Protein 9C0I (pdb70)

Foldseek 3Di:
DDCVVPVLDDFDDDFAQDFADDPVCLVVQLVDLVSLLVDDFDAWEKDWDWDKDWDADPVPRDTDMDIDIDIATAGDNSLLSNLSVVLVVLLVLVVVLCVVLVVPLAEDAPDPPVDDLLVNVLVVLVQCLVVAWWKKKKWFWDPQQFFFFLVLLQVLSCVSVVHPHDDSSRVSNSCCFQFHKYFYPVVLCVQLVADPVDRPPPDRHSDDPVCCVPRCVVVPRIDTDPDRGHGHHHRPNRQVSLVSSCSVVSSVVQVVLVVQVWGWHDHRRMIMIIGHPVCQVVVQVVSQVVCVVRVIGIPVVPIDMWTWHDDPNFIAIPAWDDDSQWTDGRPAIEGDPVVVVVLVVVLLVVLVVQVVVLVVVQVVCVVVVHDHDDGDCPVSCLEQHPVHDPYPVVVLVVSCVVSVHVVSVVVRPVRVVVSVVSNVD

Structure (mmCIF, N/CA/C/O backbone):
data_9C0I
#
_entry.id   9C0I
#
_cell.length_a   1.00
_cell.length_b   1.00
_cell.length_c   1.00
_cell.angle_alpha   90.00
_cell.angle_beta   90.00
_cell.angle_gamma   90.00
#
_symmetry.space_group_name_H-M   'P 1'
#
loop_
_entity.id
_entity.type
_entity.pdbx_description
1 polymer 'Reverse transcriptase/maturase family protein'
2 polymer 'DNA primer'
3 polymer 'DRT2 ncRNA'
4 non-polymer 'MAGNESIUM ION'
5 non-polymer 'POTASSIUM ION'
#
loop_
_atom_site.group_PDB
_atom_site.id
_atom_site.type_symbol
_atom_site.label_atom_id
_atom_site.label_alt_id
_atom_site.label_comp_id
_atom_site.label_asym_id
_atom_site.label_entity_id
_atom_site.label_seq_id
_atom_site.pdbx_PDB_ins_code
_atom_site.Cartn_x
_atom_site.Cartn_y
_atom_site.Cartn_z
_atom_site.occupancy
_atom_site.B_iso_or_equiv
_atom_site.auth_seq_id
_atom_site.auth_comp_id
_atom_site.auth_asym_id
_atom_site.auth_atom_id
_atom_site.pdbx_PDB_model_num
ATOM 1 N N . MET A 1 1 ? 112.207 127.027 120.035 1.00 67.59 1 MET A N 1
ATOM 2 C CA . MET A 1 1 ? 110.851 126.538 120.249 1.00 67.57 1 MET A CA 1
ATOM 3 C C . MET A 1 1 ? 110.851 125.031 120.485 1.00 68.57 1 MET A C 1
ATOM 4 O O . MET A 1 1 ? 111.848 124.358 120.239 1.00 69.27 1 MET A O 1
ATOM 9 N N . ASN A 1 2 ? 109.728 124.508 120.965 1.00 62.03 2 ASN A N 1
ATOM 10 C CA . ASN A 1 2 ? 109.563 123.086 121.231 1.00 60.28 2 ASN A CA 1
ATOM 11 C C . ASN A 1 2 ? 108.413 122.539 120.398 1.00 60.45 2 ASN A C 1
ATOM 12 O O . ASN A 1 2 ? 107.386 123.206 120.239 1.00 62.37 2 ASN A O 1
ATOM 17 N N . ASN A 1 3 ? 108.613 121.343 119.834 1.00 54.65 3 ASN A N 1
ATOM 18 C CA . ASN A 1 3 ? 107.583 120.686 119.031 1.00 53.54 3 ASN A CA 1
ATOM 19 C C . ASN A 1 3 ? 106.338 120.319 119.832 1.00 54.85 3 ASN A C 1
ATOM 20 O O . ASN A 1 3 ? 105.250 120.206 119.257 1.00 56.27 3 ASN A O 1
ATOM 25 N N . ASP A 1 4 ? 106.479 120.107 121.146 1.00 60.79 4 ASP A N 1
ATOM 26 C CA . ASP A 1 4 ? 105.372 119.647 121.982 1.00 60.10 4 ASP A CA 1
ATOM 27 C C . ASP A 1 4 ? 104.270 120.685 122.139 1.00 57.11 4 ASP A C 1
ATOM 28 O O . ASP A 1 4 ? 103.124 120.318 122.415 1.00 56.33 4 ASP A O 1
ATOM 33 N N . ASP A 1 5 ? 104.585 121.966 121.975 1.00 46.50 5 ASP A N 1
ATOM 34 C CA . ASP A 1 5 ? 103.552 122.988 121.995 1.00 49.03 5 ASP A CA 1
ATOM 35 C C . ASP A 1 5 ? 102.842 123.128 120.660 1.00 50.30 5 ASP A C 1
ATOM 36 O O . ASP A 1 5 ? 101.783 123.760 120.603 1.00 50.32 5 ASP A O 1
ATOM 41 N N . TYR A 1 6 ? 103.388 122.545 119.596 1.00 41.92 6 TYR A N 1
ATOM 42 C CA . TYR A 1 6 ? 102.841 122.657 118.245 1.00 32.37 6 TYR A CA 1
ATOM 43 C C . TYR A 1 6 ? 102.698 121.263 117.644 1.00 35.54 6 TYR A C 1
ATOM 44 O O . TYR A 1 6 ? 103.567 120.815 116.886 1.00 39.16 6 TYR A O 1
ATOM 53 N N . PRO A 1 7 ? 101.628 120.533 117.991 1.00 24.88 7 PRO A N 1
ATOM 54 C CA . PRO A 1 7 ? 101.494 119.141 117.518 1.00 24.03 7 PRO A CA 1
ATOM 55 C C . PRO A 1 7 ? 101.246 118.993 116.021 1.00 26.76 7 PRO A C 1
ATOM 56 O O . PRO A 1 7 ? 101.456 117.898 115.485 1.00 31.35 7 PRO A O 1
ATOM 60 N N . TRP A 1 8 ? 100.810 120.050 115.333 1.00 21.06 8 TRP A N 1
ATOM 61 C CA . TRP A 1 8 ? 100.603 119.991 113.890 1.00 16.53 8 TRP A CA 1
ATOM 62 C C . TRP A 1 8 ? 101.899 119.924 113.085 1.00 17.24 8 TRP A C 1
ATOM 63 O O . TRP A 1 8 ? 101.861 119.504 111.925 1.00 19.03 8 TRP A O 1
ATOM 74 N N . PHE A 1 9 ? 103.032 120.282 113.679 1.00 11.24 9 PHE A N 1
ATOM 75 C CA . PHE A 1 9 ? 104.294 120.372 112.914 1.00 11.97 9 PHE A CA 1
ATOM 76 C C . PHE A 1 9 ? 104.998 119.030 112.812 1.00 19.20 9 PHE A C 1
ATOM 77 O O . PHE A 1 9 ? 105.334 118.457 113.835 1.00 24.12 9 PHE A O 1
ATOM 85 N N . ARG A 1 10 ? 105.147 118.546 111.586 1.00 17.67 10 ARG A N 1
ATOM 86 C CA . ARG A 1 10 ? 105.926 117.340 111.325 1.00 16.72 10 ARG A CA 1
ATOM 87 C C . ARG A 1 10 ? 106.892 117.614 110.184 1.00 19.65 10 ARG A C 1
ATOM 88 O O . ARG A 1 10 ? 106.496 118.175 109.160 1.00 25.00 10 ARG A O 1
ATOM 96 N N . LYS A 1 11 ? 108.149 117.220 110.357 1.00 16.00 11 LYS A N 1
ATOM 97 C CA . LYS A 1 11 ? 109.112 117.242 109.264 1.00 8.29 11 LYS A CA 1
ATOM 98 C C . LYS A 1 11 ? 108.921 116.010 108.384 1.00 13.37 11 LYS A C 1
ATOM 99 O O . LYS A 1 11 ? 108.749 114.896 108.883 1.00 25.98 11 LYS A O 1
ATOM 105 N N . ARG A 1 12 ? 108.939 116.214 107.067 1.00 17.10 12 ARG A N 1
ATOM 106 C CA . ARG A 1 12 ? 108.632 115.159 106.112 1.00 10.37 12 ARG A CA 1
ATOM 107 C C . ARG A 1 12 ? 109.853 114.864 105.252 1.00 9.11 12 ARG A C 1
ATOM 108 O O . ARG A 1 12 ? 110.712 115.724 105.050 1.00 20.71 12 ARG A O 1
ATOM 116 N N . GLY A 1 13 ? 109.929 113.632 104.757 1.00 12.99 13 GLY A N 1
ATOM 117 C CA . GLY A 1 13 ? 111.172 113.111 104.219 1.00 11.52 13 GLY A CA 1
ATOM 118 C C . GLY A 1 13 ? 111.381 113.127 102.720 1.00 9.86 13 GLY A C 1
ATOM 119 O O . GLY A 1 13 ? 112.500 112.907 102.257 1.00 22.88 13 GLY A O 1
ATOM 120 N N . TYR A 1 14 ? 110.332 113.366 101.949 1.00 6.95 14 TYR A N 1
ATOM 121 C CA . TYR A 1 14 ? 110.444 113.312 100.501 1.00 9.39 14 TYR A CA 1
ATOM 122 C C . TYR A 1 14 ? 111.030 114.600 99.925 1.00 13.57 14 TYR A C 1
ATOM 123 O O . TYR A 1 14 ? 111.011 115.658 100.553 1.00 26.61 14 TYR A O 1
ATOM 132 N N . LEU A 1 15 ? 111.577 114.485 98.715 1.00 2.95 15 LEU A N 1
ATOM 133 C CA . LEU A 1 15 ? 111.895 115.653 97.905 1.00 0.00 15 LEU A CA 1
ATOM 134 C C . LEU A 1 15 ? 110.640 116.234 97.270 1.00 11.54 15 LEU A C 1
ATOM 135 O O . LEU A 1 15 ? 109.701 115.514 96.927 1.00 27.88 15 LEU A O 1
ATOM 140 N N . HIS A 1 16 ? 110.645 117.549 97.088 1.00 10.27 16 HIS A N 1
ATOM 141 C CA . HIS A 1 16 ? 109.561 118.244 96.414 1.00 5.82 16 HIS A CA 1
ATOM 142 C C . HIS A 1 16 ? 110.172 119.449 95.709 1.00 9.49 16 HIS A C 1
ATOM 143 O O . HIS A 1 16 ? 111.391 119.539 95.549 1.00 21.80 16 HIS A O 1
ATOM 150 N N . PHE A 1 17 ? 109.330 120.388 95.287 1.00 2.37 17 PHE A N 1
ATOM 151 C CA . PHE A 1 17 ? 109.804 121.591 94.616 1.00 3.84 17 PHE A CA 1
ATOM 152 C C . PHE A 1 17 ? 110.369 122.633 95.574 1.00 10.93 17 PHE A C 1
ATOM 153 O O . PHE A 1 17 ? 110.896 123.647 95.112 1.00 25.80 17 PHE A O 1
ATOM 161 N N . ASP A 1 18 ? 110.276 122.419 96.881 1.00 8.97 18 ASP A N 1
ATOM 162 C CA . ASP A 1 18 ? 110.811 123.342 97.869 1.00 6.53 18 ASP A CA 1
ATOM 163 C C . ASP A 1 18 ? 111.512 122.564 98.978 1.00 14.47 18 ASP A C 1
ATOM 164 O O . ASP A 1 18 ? 111.384 121.344 99.087 1.00 14.71 18 ASP A O 1
ATOM 169 N N . GLU A 1 19 ? 112.246 123.292 99.803 1.00 23.47 19 GLU A N 1
ATOM 170 C CA . GLU A 1 19 ? 113.082 122.634 100.831 1.00 10.52 19 GLU A CA 1
ATOM 171 C C . GLU A 1 19 ? 112.371 122.577 102.174 1.00 19.49 19 GLU A C 1
ATOM 172 O O . GLU A 1 19 ? 111.531 123.421 102.425 1.00 24.20 19 GLU A O 1
ATOM 178 N N . PRO A 1 20 ? 112.660 121.572 103.019 1.00 20.84 20 PRO A N 1
ATOM 179 C CA . PRO A 1 20 ? 112.120 121.539 104.381 1.00 24.72 20 PRO A CA 1
ATOM 180 C C . PRO A 1 20 ? 112.338 122.857 105.144 1.00 21.46 20 PRO A C 1
ATOM 181 O O . PRO A 1 20 ? 113.346 123.449 104.946 1.00 30.35 20 PRO A O 1
ATOM 185 N N . VAL A 1 21 ? 111.403 123.287 105.994 1.00 15.95 21 VAL A N 1
ATOM 186 C CA . VAL A 1 21 ? 111.481 124.581 106.738 1.00 19.13 21 VAL A CA 1
ATOM 187 C C . VAL A 1 21 ? 111.640 124.296 108.233 1.00 25.31 21 VAL A C 1
ATOM 188 O O . VAL A 1 21 ? 111.448 123.143 108.603 1.00 30.43 21 VAL A O 1
ATOM 192 N N . SER A 1 22 ? 111.995 125.290 109.059 1.00 24.23 22 SER A N 1
ATOM 193 C CA . SER A 1 22 ? 112.081 125.072 110.529 1.00 22.80 22 SER A CA 1
ATOM 194 C C . SER A 1 22 ? 110.803 125.479 111.278 1.00 28.66 22 SER A C 1
ATOM 195 O O . SER A 1 22 ? 109.962 126.136 110.672 1.00 33.61 22 SER A O 1
ATOM 198 N N . LEU A 1 23 ? 110.674 125.135 112.560 1.00 24.99 23 LEU A N 1
ATOM 199 C CA . LEU A 1 23 ? 109.412 125.377 113.305 1.00 26.14 23 LEU A CA 1
ATOM 200 C C . LEU A 1 23 ? 109.144 126.864 113.434 1.00 28.02 23 LEU A C 1
ATOM 201 O O . LEU A 1 23 ? 107.993 127.254 113.432 1.00 35.31 23 LEU A O 1
ATOM 206 N N . LYS A 1 24 ? 110.193 127.643 113.551 1.00 32.38 24 LYS A N 1
ATOM 207 C CA . LYS A 1 24 ? 110.047 129.088 113.719 1.00 31.86 24 LYS A CA 1
ATOM 208 C C . LYS A 1 24 ? 109.388 129.748 112.507 1.00 36.18 24 LYS A C 1
ATOM 209 O O . LYS A 1 24 ? 108.422 130.513 112.650 1.00 42.57 24 LYS A O 1
ATOM 215 N N . LYS A 1 25 ? 109.790 129.372 111.284 1.00 26.85 25 LYS A N 1
ATOM 216 C CA . LYS A 1 25 ? 109.213 129.943 110.028 1.00 27.66 25 LYS A CA 1
ATOM 217 C C . LYS A 1 25 ? 107.810 129.391 109.776 1.00 29.69 25 LYS A C 1
ATOM 218 O O . LYS A 1 25 ? 106.943 130.171 109.444 1.00 33.24 25 LYS A O 1
ATOM 224 N N . ALA A 1 26 ? 107.574 128.109 109.999 1.00 22.69 26 ALA A N 1
ATOM 225 C CA . ALA A 1 26 ? 106.222 127.543 109.870 1.00 21.33 26 ALA A CA 1
ATOM 226 C C . ALA A 1 26 ? 105.263 128.247 110.817 1.00 23.47 26 ALA A C 1
ATOM 227 O O . ALA A 1 26 ? 104.206 128.631 110.355 1.00 31.08 26 ALA A O 1
ATOM 229 N N . VAL A 1 27 ? 105.621 128.401 112.091 1.00 26.50 27 VAL A N 1
ATOM 230 C CA . VAL A 1 27 ? 104.709 129.004 113.067 1.00 21.57 27 VAL A CA 1
ATOM 231 C C . VAL A 1 27 ? 104.451 130.471 112.733 1.00 25.69 27 VAL A C 1
ATOM 232 O O . VAL A 1 27 ? 103.311 130.948 112.816 1.00 25.12 27 VAL A O 1
ATOM 236 N N . LYS A 1 28 ? 105.495 131.198 112.313 1.00 31.24 28 LYS A N 1
ATOM 237 C CA . LYS A 1 28 ? 105.307 132.597 111.931 1.00 29.00 28 LYS A CA 1
ATOM 238 C C . LYS A 1 28 ? 104.482 132.730 110.650 1.00 32.06 28 LYS A C 1
ATOM 239 O O . LYS A 1 28 ? 103.693 133.672 110.508 1.00 34.95 28 LYS A O 1
ATOM 245 N N . TYR A 1 29 ? 104.600 131.768 109.733 1.00 23.67 29 TYR A N 1
ATOM 246 C CA . TYR A 1 29 ? 103.905 131.866 108.454 1.00 16.93 29 TYR A CA 1
ATOM 247 C C . TYR A 1 29 ? 102.434 131.467 108.559 1.00 21.10 29 TYR A C 1
ATOM 248 O O . TYR A 1 29 ? 101.558 132.219 108.123 1.00 28.01 29 TYR A O 1
ATOM 257 N N . VAL A 1 30 ? 102.142 130.272 109.090 1.00 25.82 30 VAL A N 1
ATOM 258 C CA . VAL A 1 30 ? 100.790 129.721 108.935 1.00 21.72 30 VAL A CA 1
ATOM 259 C C . VAL A 1 30 ? 99.787 130.403 109.863 1.00 16.46 30 VAL A C 1
ATOM 260 O O . VAL A 1 30 ? 98.578 130.343 109.621 1.00 30.65 30 VAL A O 1
ATOM 264 N N . SER A 1 31 ? 100.255 131.070 110.920 1.00 19.10 31 SER A N 1
ATOM 265 C CA . SER A 1 31 ? 99.354 131.746 111.848 1.00 21.38 31 SER A CA 1
ATOM 266 C C . SER A 1 31 ? 98.802 133.063 111.312 1.00 28.35 31 SER A C 1
ATOM 267 O O . SER A 1 31 ? 97.924 133.648 111.952 1.00 30.68 31 SER A O 1
ATOM 270 N N . SER A 1 32 ? 99.283 133.537 110.168 1.00 26.22 32 SER A N 1
ATOM 271 C CA . SER A 1 32 ? 98.815 134.775 109.558 1.00 26.63 32 SER A CA 1
ATOM 272 C C . SER A 1 32 ? 97.844 134.456 108.429 1.00 33.12 32 SER A C 1
ATOM 273 O O . SER A 1 32 ? 98.239 133.798 107.456 1.00 38.49 32 SER A O 1
ATOM 276 N N . PRO A 1 33 ? 96.567 134.847 108.530 1.00 28.93 33 PRO A N 1
ATOM 277 C CA . PRO A 1 33 ? 95.625 134.609 107.419 1.00 26.33 33 PRO A CA 1
ATOM 278 C C . PRO A 1 33 ? 95.935 135.379 106.144 1.00 30.82 33 PRO A C 1
ATOM 279 O O . PRO A 1 33 ? 95.535 134.934 105.059 1.00 33.68 33 PRO A O 1
ATOM 283 N N . GLU A 1 34 ? 96.626 136.520 106.246 1.00 30.19 34 GLU A N 1
ATOM 284 C CA . GLU A 1 34 ? 97.019 137.292 105.067 1.00 30.02 34 GLU A CA 1
ATOM 285 C C . GLU A 1 34 ? 98.030 136.529 104.223 1.00 31.38 34 GLU A C 1
ATOM 286 O O . GLU A 1 34 ? 97.999 136.594 102.984 1.00 33.47 34 GLU A O 1
ATOM 292 N N . LYS A 1 35 ? 98.938 135.809 104.889 1.00 25.13 35 LYS A N 1
ATOM 293 C CA . LYS A 1 35 ? 99.890 134.933 104.217 1.00 27.11 35 LYS A CA 1
ATOM 294 C C . LYS A 1 35 ? 99.182 133.807 103.473 1.00 26.80 35 LYS A C 1
ATOM 295 O O . LYS A 1 35 ? 99.595 133.422 102.376 1.00 29.22 35 LYS A O 1
ATOM 301 N N . ILE A 1 36 ? 98.122 133.257 104.072 1.00 19.13 36 ILE A N 1
ATOM 302 C CA . ILE A 1 36 ? 97.352 132.186 103.442 1.00 15.97 36 ILE A CA 1
ATOM 303 C C . ILE A 1 36 ? 96.593 132.714 102.226 1.00 21.28 36 ILE A C 1
ATOM 304 O O . ILE A 1 36 ? 96.478 132.026 101.203 1.00 30.84 36 ILE A O 1
ATOM 309 N N . ILE A 1 37 ? 96.076 133.945 102.312 1.00 19.66 37 ILE A N 1
ATOM 310 C CA . ILE A 1 37 ? 95.393 134.571 101.177 1.00 20.78 37 ILE A CA 1
ATOM 311 C C . ILE A 1 37 ? 96.362 134.860 100.030 1.00 21.99 37 ILE A C 1
ATOM 312 O O . ILE A 1 37 ? 96.019 134.671 98.856 1.00 22.44 37 ILE A O 1
ATOM 317 N N . LYS A 1 38 ? 97.601 135.236 100.338 1.00 25.14 38 LYS A N 1
ATOM 318 C CA . LYS A 1 38 ? 98.588 135.528 99.303 1.00 20.03 38 LYS A CA 1
ATOM 319 C C . LYS A 1 38 ? 99.534 134.371 98.977 1.00 27.71 38 LYS A C 1
ATOM 320 O O . LYS A 1 38 ? 100.508 134.588 98.252 1.00 29.69 38 LYS A O 1
ATOM 326 N N . HIS A 1 39 ? 99.289 133.166 99.500 1.00 22.43 39 HIS A N 1
ATOM 327 C CA . HIS A 1 39 ? 100.195 132.036 99.289 1.00 11.77 39 HIS A CA 1
ATOM 328 C C . HIS A 1 39 ? 100.193 131.535 97.846 1.00 15.60 39 HIS A C 1
ATOM 329 O O . HIS A 1 39 ? 99.159 131.505 97.177 1.00 19.20 39 HIS A O 1
ATOM 336 N N . SER A 1 40 ? 101.376 131.135 97.378 1.00 18.18 40 SER A N 1
ATOM 337 C CA . SER A 1 40 ? 101.582 130.533 96.062 1.00 11.65 40 SER A CA 1
ATOM 338 C C . SER A 1 40 ? 101.672 129.019 96.239 1.00 24.77 40 SER A C 1
ATOM 339 O O . SER A 1 40 ? 102.733 128.479 96.548 1.00 24.73 40 SER A O 1
ATOM 342 N N . PHE A 1 41 ? 100.545 128.336 96.049 1.00 19.02 41 PHE A N 1
ATOM 343 C CA . PHE A 1 41 ? 100.497 126.886 96.192 1.00 0.00 41 PHE A CA 1
ATOM 344 C C . PHE A 1 41 ? 101.236 126.195 95.049 1.00 16.48 41 PHE A C 1
ATOM 345 O O . PHE A 1 41 ? 101.017 126.506 93.878 1.00 21.77 41 PHE A O 1
ATOM 353 N N . LEU A 1 42 ? 102.112 125.253 95.396 1.00 16.32 42 LEU A N 1
ATOM 354 C CA . LEU A 1 42 ? 102.802 124.419 94.424 1.00 6.49 42 LEU A CA 1
ATOM 355 C C . LEU A 1 42 ? 101.940 123.214 94.051 1.00 12.21 42 LEU A C 1
ATOM 356 O O . LEU A 1 42 ? 101.050 122.829 94.811 1.00 30.01 42 LEU A O 1
ATOM 361 N N . PRO A 1 43 ? 102.150 122.623 92.869 1.00 9.85 43 PRO A N 1
ATOM 362 C CA . PRO A 1 43 ? 101.413 121.402 92.521 1.00 7.39 43 PRO A CA 1
ATOM 363 C C . PRO A 1 43 ? 101.825 120.199 93.359 1.00 17.36 43 PRO A C 1
ATOM 364 O O . PRO A 1 43 ? 102.916 120.138 93.926 1.00 22.27 43 PRO A O 1
ATOM 368 N N . PHE A 1 44 ? 100.910 119.240 93.445 1.00 19.58 44 PHE A N 1
ATOM 369 C CA . PHE A 1 44 ? 101.186 117.955 94.068 1.00 6.36 44 PHE A CA 1
ATOM 370 C C . PHE A 1 44 ? 102.111 117.123 93.185 1.00 11.63 44 PHE A C 1
ATOM 371 O O . PHE A 1 44 ? 102.138 117.275 91.964 1.00 23.05 44 PHE A O 1
ATOM 379 N N . LEU A 1 45 ? 102.896 116.257 93.811 1.00 7.44 45 LEU A N 1
ATOM 380 C CA . LEU A 1 45 ? 103.601 115.207 93.091 1.00 4.90 45 LEU A CA 1
ATOM 381 C C . LEU A 1 45 ? 102.806 113.913 93.185 1.00 9.88 45 LEU A C 1
ATOM 382 O O . LEU A 1 45 ? 102.244 113.597 94.231 1.00 22.08 45 LEU A O 1
ATOM 387 N N . SER A 1 46 ? 102.768 113.153 92.091 1.00 5.94 46 SER A N 1
ATOM 388 C CA . SER A 1 46 ? 101.843 112.032 92.022 1.00 2.01 46 SER A CA 1
ATOM 389 C C . SER A 1 46 ? 102.496 110.774 91.464 1.00 16.58 46 SER A C 1
ATOM 390 O O . SER A 1 46 ? 103.390 110.830 90.618 1.00 26.00 46 SER A O 1
ATOM 393 N N . PHE A 1 47 ? 102.006 109.634 91.953 1.00 13.21 47 PHE A N 1
ATOM 394 C CA . PHE A 1 47 ? 102.347 108.299 91.474 1.00 14.54 47 PHE A CA 1
ATOM 395 C C . PHE A 1 47 ? 101.205 107.366 91.858 1.00 15.13 47 PHE A C 1
ATOM 396 O O . PHE A 1 47 ? 100.260 107.767 92.537 1.00 25.54 47 PHE A O 1
ATOM 404 N N . GLU A 1 48 ? 101.298 106.115 91.412 1.00 21.87 48 GLU A N 1
ATOM 405 C CA . GLU A 1 48 ? 100.283 105.103 91.680 1.00 21.56 48 GLU A CA 1
ATOM 406 C C . GLU A 1 48 ? 100.854 103.951 92.499 1.00 20.51 48 GLU A C 1
ATOM 407 O O . GLU A 1 48 ? 101.924 103.426 92.180 1.00 28.96 48 GLU A O 1
ATOM 413 N N . VAL A 1 49 ? 100.136 103.572 93.553 1.00 29.34 49 VAL A N 1
ATOM 414 C CA . VAL A 1 49 ? 100.469 102.396 94.354 1.00 27.74 49 VAL A CA 1
ATOM 415 C C . VAL A 1 49 ? 99.872 101.160 93.692 1.00 30.46 49 VAL A C 1
ATOM 416 O O . VAL A 1 49 ? 98.679 101.128 93.378 1.00 31.45 49 VAL A O 1
ATOM 420 N N . LYS A 1 50 ? 100.700 100.139 93.478 1.00 45.29 50 LYS A N 1
ATOM 421 C CA . LYS A 1 50 ? 100.306 98.928 92.771 1.00 42.23 50 LYS A CA 1
ATOM 422 C C . LYS A 1 50 ? 99.976 97.809 93.752 1.00 47.23 50 LYS A C 1
ATOM 423 O O . LYS A 1 50 ? 100.707 97.580 94.718 1.00 52.25 50 LYS A O 1
ATOM 429 N N . SER A 1 51 ? 98.870 97.111 93.496 1.00 44.67 51 SER A N 1
ATOM 430 C CA . SER A 1 51 ? 98.446 95.989 94.322 1.00 45.27 51 SER A CA 1
ATOM 431 C C . SER A 1 51 ? 97.909 94.876 93.432 1.00 49.89 51 SER A C 1
ATOM 432 O O . SER A 1 51 ? 97.336 95.134 92.371 1.00 47.09 51 SER A O 1
ATOM 435 N N . PHE A 1 52 ? 98.096 93.631 93.874 1.00 55.79 52 PHE A N 1
ATOM 436 C CA . PHE A 1 52 ? 97.632 92.463 93.136 1.00 57.03 52 PHE A CA 1
ATOM 437 C C . PHE A 1 52 ? 96.774 91.565 94.014 1.00 53.67 52 PHE A C 1
ATOM 438 O O . PHE A 1 52 ? 97.102 91.320 95.179 1.00 49.12 52 PHE A O 1
ATOM 446 N N . LYS A 1 53 ? 95.677 91.079 93.440 1.00 45.82 53 LYS A N 1
ATOM 447 C CA . LYS A 1 53 ? 94.882 89.995 94.002 1.00 47.08 53 LYS A CA 1
ATOM 448 C C . LYS A 1 53 ? 94.939 88.805 93.056 1.00 52.44 53 LYS A C 1
ATOM 449 O O . LYS A 1 53 ? 94.593 88.932 91.879 1.00 55.49 53 LYS A O 1
ATOM 455 N N . ILE A 1 54 ? 95.356 87.650 93.568 1.00 56.66 54 ILE A N 1
ATOM 456 C CA . ILE A 1 54 ? 95.434 86.424 92.780 1.00 59.23 54 ILE A CA 1
ATOM 457 C C . ILE A 1 54 ? 94.304 85.505 93.219 1.00 57.72 54 ILE A C 1
ATOM 458 O O . ILE A 1 54 ? 94.122 85.263 94.418 1.00 59.09 54 ILE A O 1
ATOM 463 N N . LYS A 1 55 ? 93.543 84.997 92.248 1.00 61.34 55 LYS A N 1
ATOM 464 C CA . LYS A 1 55 ? 92.345 84.202 92.530 1.00 62.00 55 LYS A CA 1
ATOM 465 C C . LYS A 1 55 ? 92.214 83.135 91.442 1.00 64.86 55 LYS A C 1
ATOM 466 O O . LYS A 1 55 ? 91.642 83.384 90.379 1.00 66.28 55 LYS A O 1
ATOM 472 N N . LYS A 1 56 ? 92.743 81.947 91.722 1.00 75.47 56 LYS A N 1
ATOM 473 C CA . LYS A 1 56 ? 92.476 80.808 90.856 1.00 77.87 56 LYS A CA 1
ATOM 474 C C . LYS A 1 56 ? 91.055 80.300 91.058 1.00 75.11 56 LYS A C 1
ATOM 475 O O . LYS A 1 56 ? 90.540 80.277 92.179 1.00 69.81 56 LYS A O 1
ATOM 477 N N . ASP A 1 57 ? 90.421 79.898 89.959 1.00 75.70 57 ASP A N 1
ATOM 478 C CA . ASP A 1 57 ? 89.105 79.279 90.035 1.00 75.82 57 ASP A CA 1
ATOM 479 C C . ASP A 1 57 ? 89.175 77.891 90.676 1.00 76.55 57 ASP A C 1
ATOM 480 O O . ASP A 1 57 ? 90.095 77.108 90.428 1.00 73.98 57 ASP A O 1
ATOM 482 N N . LYS A 1 58 ? 88.256 77.635 91.602 1.00 81.56 58 LYS A N 1
ATOM 483 C CA . LYS A 1 58 ? 88.294 76.406 92.382 1.00 80.97 58 LYS A CA 1
ATOM 484 C C . LYS A 1 58 ? 87.753 75.198 91.627 1.00 79.08 58 LYS A C 1
ATOM 485 O O . LYS A 1 58 ? 87.831 74.081 92.148 1.00 77.72 58 LYS A O 1
ATOM 487 N N . SER A 1 59 ? 87.208 75.391 90.425 1.00 76.76 59 SER A N 1
ATOM 488 C CA . SER A 1 59 ? 86.819 74.259 89.590 1.00 78.27 59 SER A CA 1
ATOM 489 C C . SER A 1 59 ? 88.018 73.674 88.847 1.00 77.80 59 SER A C 1
ATOM 490 O O . SER A 1 59 ? 88.217 72.454 88.843 1.00 76.92 59 SER A O 1
ATOM 492 N N . THR A 1 60 ? 88.839 74.529 88.218 1.00 75.33 60 THR A N 1
ATOM 493 C CA . THR A 1 60 ? 89.848 74.046 87.281 1.00 74.40 60 THR A CA 1
ATOM 494 C C . THR A 1 60 ? 91.261 74.575 87.509 1.00 74.10 60 THR A C 1
ATOM 495 O O . THR A 1 60 ? 92.141 74.247 86.704 1.00 72.68 60 THR A O 1
ATOM 497 N N . LYS A 1 61 ? 91.499 75.377 88.561 1.00 75.92 61 LYS A N 1
ATOM 498 C CA . LYS A 1 61 ? 92.832 75.849 89.000 1.00 78.35 61 LYS A CA 1
ATOM 499 C C . LYS A 1 61 ? 93.575 76.648 87.925 1.00 79.29 61 LYS A C 1
ATOM 500 O O . LYS A 1 61 ? 94.789 76.512 87.758 1.00 77.40 61 LYS A O 1
ATOM 502 N N . GLN A 1 62 ? 92.848 77.476 87.179 1.00 74.55 62 GLN A N 1
ATOM 503 C CA . GLN A 1 62 ? 93.455 78.331 86.168 1.00 74.47 62 GLN A CA 1
ATOM 504 C C . GLN A 1 62 ? 93.887 79.668 86.763 1.00 75.71 62 GLN A C 1
ATOM 505 O O . GLN A 1 62 ? 93.238 80.195 87.671 1.00 72.74 62 GLN A O 1
ATOM 507 N N . LEU A 1 63 ? 94.996 80.205 86.248 1.00 73.69 63 LEU A N 1
ATOM 508 C CA . LEU A 1 63 ? 95.552 81.461 86.745 1.00 74.32 63 LEU A CA 1
ATOM 509 C C . LEU A 1 63 ? 94.652 82.648 86.412 1.00 73.34 63 LEU A C 1
ATOM 510 O O . LEU A 1 63 ? 94.172 82.786 85.283 1.00 73.47 63 LEU A O 1
ATOM 512 N N . SER A 1 64 ? 94.428 83.509 87.405 1.00 63.08 64 SER A N 1
ATOM 513 C CA . SER A 1 64 ? 93.851 84.828 87.178 1.00 64.86 64 SER A CA 1
ATOM 514 C C . SER A 1 64 ? 94.343 85.782 88.256 1.00 65.68 64 SER A C 1
ATOM 515 O O . SER A 1 64 ? 94.128 85.543 89.447 1.00 65.86 64 SER A O 1
ATOM 518 N N . LYS A 1 65 ? 94.987 86.870 87.836 1.00 60.25 65 LYS A N 1
ATOM 519 C CA . LYS A 1 65 ? 95.417 87.908 88.765 1.00 59.35 65 LYS A CA 1
ATOM 520 C C . LYS A 1 65 ? 95.082 89.276 88.186 1.00 58.48 65 LYS A C 1
ATOM 521 O O . LYS A 1 65 ? 95.200 89.496 86.977 1.00 59.41 65 LYS A O 1
ATOM 527 N N . THR A 1 66 ? 94.607 90.172 89.044 1.00 58.30 66 THR A N 1
ATOM 528 C CA . THR A 1 66 ? 94.127 91.485 88.635 1.00 57.51 66 THR A CA 1
ATOM 529 C C . THR A 1 66 ? 95.006 92.565 89.252 1.00 59.38 66 THR A C 1
ATOM 530 O O . THR A 1 66 ? 95.232 92.565 90.465 1.00 60.24 66 THR A O 1
ATOM 534 N N . GLU A 1 67 ? 95.509 93.469 88.417 1.00 59.80 67 GLU A N 1
ATOM 535 C CA . GLU A 1 67 ? 96.235 94.630 88.908 1.00 56.63 67 GLU A CA 1
ATOM 536 C C . GLU A 1 67 ? 95.260 95.687 89.410 1.00 57.89 67 GLU A C 1
ATOM 537 O O . GLU A 1 67 ? 94.256 95.985 88.758 1.00 56.57 67 GLU A O 1
ATOM 543 N N . LYS A 1 68 ? 95.556 96.251 90.577 1.00 50.09 68 LYS A N 1
ATOM 544 C CA . LYS A 1 68 ? 94.776 97.342 91.140 1.00 43.89 68 LYS A CA 1
ATOM 545 C C . LYS A 1 68 ? 95.676 98.556 91.310 1.00 43.75 68 LYS A C 1
ATOM 546 O O . LYS A 1 68 ? 96.825 98.431 91.741 1.00 46.15 68 LYS A O 1
ATOM 552 N N . LEU A 1 69 ? 95.155 99.728 90.963 1.00 37.92 69 LEU A N 1
ATOM 553 C CA . LEU A 1 69 ? 95.916 100.969 90.971 1.00 33.71 69 LEU A CA 1
ATOM 554 C C . LEU A 1 69 ? 95.239 101.976 91.885 1.00 38.11 69 LEU A C 1
ATOM 555 O O . LEU A 1 69 ? 94.038 102.228 91.753 1.00 40.79 69 LEU A O 1
ATOM 560 N N . ARG A 1 70 ? 96.007 102.553 92.804 1.00 27.84 70 ARG A N 1
ATOM 561 C CA . ARG A 1 70 ? 95.504 103.602 93.676 1.00 18.39 70 ARG A CA 1
ATOM 562 C C . ARG A 1 70 ? 96.263 104.888 93.398 1.00 25.74 70 ARG A C 1
ATOM 563 O O . ARG A 1 70 ? 97.474 104.939 93.647 1.00 27.29 70 ARG A O 1
ATOM 571 N N . PRO A 1 71 ? 95.620 105.938 92.883 1.00 20.56 71 PRO A N 1
ATOM 572 C CA . PRO A 1 71 ? 96.337 107.195 92.634 1.00 7.89 71 PRO A CA 1
ATOM 573 C C . PRO A 1 71 ? 96.625 107.965 93.919 1.00 10.17 71 PRO A C 1
ATOM 574 O O . PRO A 1 71 ? 95.745 108.183 94.754 1.00 26.69 71 PRO A O 1
ATOM 578 N N . ILE A 1 72 ? 97.884 108.352 94.081 1.00 3.63 72 ILE A N 1
ATOM 579 C CA . ILE A 1 72 ? 98.403 108.972 95.293 1.00 10.22 72 ILE A CA 1
ATOM 580 C C . ILE A 1 72 ? 98.998 110.322 94.913 1.00 15.76 72 ILE A C 1
ATOM 581 O O . ILE A 1 72 ? 99.676 110.426 93.890 1.00 26.26 72 ILE A O 1
ATOM 586 N N . ALA A 1 73 ? 98.732 111.361 95.711 1.00 14.79 73 ALA A N 1
ATOM 587 C CA . ALA A 1 73 ? 99.297 112.680 95.443 1.00 4.82 73 ALA A CA 1
ATOM 588 C C . ALA A 1 73 ? 99.645 113.384 96.748 1.00 14.73 73 ALA A C 1
ATOM 589 O O . ALA A 1 73 ? 98.775 113.562 97.600 1.00 22.74 73 ALA A O 1
ATOM 591 N N . TYR A 1 74 ? 100.898 113.820 96.885 1.00 10.49 74 TYR A N 1
ATOM 592 C CA . TYR A 1 74 ? 101.400 114.434 98.111 1.00 10.99 74 TYR A CA 1
ATOM 593 C C . TYR A 1 74 ? 101.937 115.837 97.849 1.00 12.48 74 TYR A C 1
ATOM 594 O O . TYR A 1 74 ? 102.499 116.113 96.788 1.00 21.37 74 TYR A O 1
ATOM 603 N N . SER A 1 75 ? 101.763 116.717 98.832 1.00 24.82 75 SER A N 1
ATOM 604 C CA . SER A 1 75 ? 102.016 118.146 98.703 1.00 20.86 75 SER A CA 1
ATOM 605 C C . SER A 1 75 ? 103.401 118.537 99.209 1.00 27.94 75 SER A C 1
ATOM 606 O O . SER A 1 75 ? 104.084 117.770 99.887 1.00 34.38 75 SER A O 1
ATOM 609 N N . SER A 1 76 ? 103.802 119.765 98.872 1.00 16.20 76 SER A N 1
ATOM 610 C CA . SER A 1 76 ? 105.087 120.323 99.274 1.00 9.91 76 SER A CA 1
ATOM 611 C C . SER A 1 76 ? 105.105 120.626 100.771 1.00 14.98 76 SER A C 1
ATOM 612 O O . SER A 1 76 ? 104.094 120.537 101.451 1.00 35.44 76 SER A O 1
ATOM 615 N N . HIS A 1 77 ? 106.283 121.025 101.263 1.00 9.38 77 HIS A N 1
ATOM 616 C CA . HIS A 1 77 ? 106.542 121.121 102.701 1.00 1.43 77 HIS A CA 1
ATOM 617 C C . HIS A 1 77 ? 105.728 122.233 103.366 1.00 11.11 77 HIS A C 1
ATOM 618 O O . HIS A 1 77 ? 105.060 122.004 104.385 1.00 20.29 77 HIS A O 1
ATOM 625 N N . LEU A 1 78 ? 105.742 123.433 102.780 1.00 8.16 78 LEU A N 1
ATOM 626 C CA . LEU A 1 78 ? 105.017 124.560 103.358 1.00 12.25 78 LEU A CA 1
ATOM 627 C C . LEU A 1 78 ? 103.511 124.393 103.195 1.00 13.90 78 LEU A C 1
ATOM 628 O O . LEU A 1 78 ? 102.741 124.747 104.099 1.00 25.59 78 LEU A O 1
ATOM 633 N N . ASP A 1 79 ? 103.129 123.808 102.068 1.00 5.15 79 ASP A N 1
ATOM 634 C CA . ASP A 1 79 ? 101.710 123.492 101.815 1.00 2.16 79 ASP A CA 1
ATOM 635 C C . ASP A 1 79 ? 101.260 122.441 102.811 1.00 3.94 79 ASP A C 1
ATOM 636 O O . ASP A 1 79 ? 100.189 122.585 103.336 1.00 16.07 79 ASP A O 1
ATOM 641 N N . SER A 1 80 ? 102.082 121.456 103.089 1.00 2.72 80 SER A N 1
ATOM 642 C CA . SER A 1 80 ? 101.776 120.392 104.065 1.00 1.22 80 SER A CA 1
ATOM 643 C C . SER A 1 80 ? 101.684 120.946 105.481 1.00 9.59 80 SER A C 1
ATOM 644 O O . SER A 1 80 ? 101.002 120.325 106.254 1.00 25.45 80 SER A O 1
ATOM 647 N N . HIS A 1 81 ? 102.366 122.032 105.815 1.00 7.46 81 HIS A N 1
ATOM 648 C CA . HIS A 1 81 ? 102.256 122.677 107.145 1.00 0.62 81 HIS A CA 1
ATOM 649 C C . HIS A 1 81 ? 100.981 123.506 107.220 1.00 6.48 81 HIS A C 1
ATOM 650 O O . HIS A 1 81 ? 100.416 123.588 108.282 1.00 19.24 81 HIS A O 1
ATOM 657 N N . ILE A 1 82 ? 100.582 124.127 106.132 1.00 11.62 82 ILE A N 1
ATOM 658 C CA . ILE A 1 82 ? 99.318 124.875 106.080 1.00 5.51 82 ILE A CA 1
ATOM 659 C C . ILE A 1 82 ? 98.115 123.939 106.233 1.00 7.91 82 ILE A C 1
ATOM 660 O O . ILE A 1 82 ? 97.186 124.217 107.012 1.00 16.31 82 ILE A O 1
ATOM 665 N N . TYR A 1 83 ? 98.130 122.808 105.505 1.00 10.24 83 TYR A N 1
ATOM 666 C CA . TYR A 1 83 ? 97.053 121.822 105.600 1.00 4.85 83 TYR A CA 1
ATOM 667 C C . TYR A 1 83 ? 96.974 121.193 106.983 1.00 6.83 83 TYR A C 1
ATOM 668 O O . TYR A 1 83 ? 95.873 120.958 107.490 1.00 21.54 83 TYR A O 1
ATOM 677 N N . ALA A 1 84 ? 98.125 120.926 107.615 1.00 3.18 84 ALA A N 1
ATOM 678 C CA . ALA A 1 84 ? 98.125 120.353 108.960 1.00 2.53 84 ALA A CA 1
ATOM 679 C C . ALA A 1 84 ? 97.588 121.333 110.000 1.00 14.23 84 ALA A C 1
ATOM 680 O O . ALA A 1 84 ? 96.843 120.931 110.904 1.00 22.84 84 ALA A O 1
ATOM 682 N N . PHE A 1 85 ? 97.922 122.625 109.863 1.00 12.29 85 PHE A N 1
ATOM 683 C CA . PHE A 1 85 ? 97.428 123.642 110.792 1.00 5.30 85 PHE A CA 1
ATOM 684 C C . PHE A 1 85 ? 95.916 123.829 110.674 1.00 7.16 85 PHE A C 1
ATOM 685 O O . PHE A 1 85 ? 95.202 123.885 111.688 1.00 14.86 85 PHE A O 1
ATOM 693 N N . TYR A 1 86 ? 95.399 123.883 109.449 1.00 4.50 86 TYR A N 1
ATOM 694 C CA . TYR A 1 86 ? 93.957 124.057 109.302 1.00 4.60 86 TYR A CA 1
ATOM 695 C C . TYR A 1 86 ? 93.177 122.775 109.584 1.00 13.28 86 TYR A C 1
ATOM 696 O O . TYR A 1 86 ? 92.010 122.849 109.986 1.00 22.49 86 TYR A O 1
ATOM 705 N N . ALA A 1 87 ? 93.796 121.600 109.427 1.00 13.78 87 ALA A N 1
ATOM 706 C CA . ALA A 1 87 ? 93.162 120.367 109.886 1.00 9.01 87 ALA A CA 1
ATOM 707 C C . ALA A 1 87 ? 93.085 120.319 111.406 1.00 13.25 87 ALA A C 1
ATOM 708 O O . ALA A 1 87 ? 92.102 119.817 111.970 1.00 16.78 87 ALA A O 1
ATOM 710 N N . GLU A 1 88 ? 94.114 120.850 112.080 1.00 14.30 88 GLU A N 1
ATOM 711 C CA . GLU A 1 88 ? 94.090 121.013 113.533 1.00 9.03 88 GLU A CA 1
ATOM 712 C C . GLU A 1 88 ? 92.972 121.950 113.976 1.00 9.75 88 GLU A C 1
ATOM 713 O O . GLU A 1 88 ? 92.347 121.733 115.020 1.00 17.15 88 GLU A O 1
ATOM 719 N N . TYR A 1 89 ? 92.717 123.006 113.200 1.00 16.63 89 TYR A N 1
ATOM 720 C CA . TYR A 1 89 ? 91.593 123.891 113.510 1.00 13.58 89 TYR A CA 1
ATOM 721 C C . TYR A 1 89 ? 90.245 123.203 113.283 1.00 18.52 89 TYR A C 1
ATOM 722 O O . TYR A 1 89 ? 89.327 123.350 114.095 1.00 18.97 89 TYR A O 1
ATOM 731 N N . LEU A 1 90 ? 90.096 122.479 112.170 1.00 19.58 90 LEU A N 1
ATOM 732 C CA . LEU A 1 90 ? 88.803 121.888 111.816 1.00 12.95 90 LEU A CA 1
ATOM 733 C C . LEU A 1 90 ? 88.432 120.693 112.693 1.00 15.96 90 LEU A C 1
ATOM 734 O O . LEU A 1 90 ? 87.239 120.382 112.831 1.00 17.75 90 LEU A O 1
ATOM 739 N N . THR A 1 91 ? 89.434 120.006 113.261 1.00 9.32 91 THR A N 1
ATOM 740 C CA . THR A 1 91 ? 89.196 118.834 114.106 1.00 10.40 91 THR A CA 1
ATOM 741 C C . THR A 1 91 ? 88.412 119.193 115.369 1.00 23.50 91 THR A C 1
ATOM 742 O O . THR A 1 91 ? 87.500 118.457 115.774 1.00 28.04 91 THR A O 1
ATOM 746 N N . GLY A 1 92 ? 88.738 120.338 115.979 1.00 19.35 92 GLY A N 1
ATOM 747 C CA . GLY A 1 92 ? 88.057 120.762 117.194 1.00 9.87 92 GLY A CA 1
ATOM 748 C C . GLY A 1 92 ? 86.597 121.115 116.983 1.00 18.26 92 GLY A C 1
ATOM 749 O O . GLY A 1 92 ? 85.762 120.886 117.858 1.00 28.83 92 GLY A O 1
ATOM 750 N N . HIS A 1 93 ? 86.272 121.691 115.827 1.00 14.59 93 HIS A N 1
ATOM 751 C CA . HIS A 1 93 ? 84.876 121.971 115.510 1.00 15.29 93 HIS A CA 1
ATOM 752 C C . HIS A 1 93 ? 84.131 120.710 115.088 1.00 22.74 93 HIS A C 1
ATOM 753 O O . HIS A 1 93 ? 82.916 120.615 115.283 1.00 26.45 93 HIS A O 1
ATOM 760 N N . TYR A 1 94 ? 84.829 119.749 114.474 1.00 25.25 94 TYR A N 1
ATOM 761 C CA . TYR A 1 94 ? 84.184 118.497 114.084 1.00 14.31 94 TYR A CA 1
ATOM 762 C C . TYR A 1 94 ? 83.835 117.637 115.296 1.00 16.58 94 TYR A C 1
ATOM 763 O O . TYR A 1 94 ? 82.781 116.984 115.321 1.00 24.57 94 TYR A O 1
ATOM 772 N N . GLU A 1 95 ? 84.716 117.612 116.304 1.00 17.76 95 GLU A N 1
ATOM 773 C CA . GLU A 1 95 ? 84.490 116.766 117.474 1.00 23.14 95 GLU A CA 1
ATOM 774 C C . GLU A 1 95 ? 83.318 117.241 118.329 1.00 28.14 95 GLU A C 1
ATOM 775 O O . GLU A 1 95 ? 82.664 116.420 118.979 1.00 30.82 95 GLU A O 1
ATOM 781 N N . LEU A 1 96 ? 83.026 118.546 118.331 1.00 24.71 96 LEU A N 1
ATOM 782 C CA . LEU A 1 96 ? 81.842 119.043 119.030 1.00 20.69 96 LEU A CA 1
ATOM 783 C C . LEU A 1 96 ? 80.554 118.561 118.369 1.00 25.00 96 LEU A C 1
ATOM 784 O O . LEU A 1 96 ? 79.590 118.223 119.063 1.00 33.07 96 LEU A O 1
ATOM 789 N N . LEU A 1 97 ? 80.522 118.508 117.035 1.00 22.28 97 LEU A N 1
ATOM 790 C CA . LEU A 1 97 ? 79.360 117.958 116.343 1.00 22.81 97 LEU A CA 1
ATOM 791 C C . LEU A 1 97 ? 79.281 116.444 116.480 1.00 29.07 97 LEU A C 1
ATOM 792 O O . LEU A 1 97 ? 78.200 115.869 116.325 1.00 32.60 97 LEU A O 1
ATOM 797 N N . ILE A 1 98 ? 80.414 115.781 116.713 1.00 26.06 98 ILE A N 1
ATOM 798 C CA . ILE A 1 98 ? 80.375 114.361 117.061 1.00 20.92 98 ILE A CA 1
ATOM 799 C C . ILE A 1 98 ? 79.733 114.162 118.433 1.00 28.84 98 ILE A C 1
ATOM 800 O O . ILE A 1 98 ? 78.849 113.314 118.600 1.00 36.55 98 ILE A O 1
ATOM 805 N N . GLN A 1 99 ? 80.145 114.965 119.426 1.00 34.58 99 GLN A N 1
ATOM 806 C CA . GLN A 1 99 ? 79.615 114.814 120.783 1.00 30.65 99 GLN A CA 1
ATOM 807 C C . GLN A 1 99 ? 78.158 115.261 120.899 1.00 32.49 99 GLN A C 1
ATOM 808 O O . GLN A 1 99 ? 77.438 114.777 121.779 1.00 38.10 99 GLN A O 1
ATOM 814 N N . GLU A 1 100 ? 77.722 116.213 120.064 1.00 33.94 100 GLU A N 1
ATOM 815 C CA . GLU A 1 100 ? 76.316 116.625 120.061 1.00 35.89 100 GLU A CA 1
ATOM 816 C C . GLU A 1 100 ? 75.389 115.500 119.622 1.00 37.99 100 GLU A C 1
ATOM 817 O O . GLU A 1 100 ? 74.326 115.294 120.218 1.00 44.45 100 GLU A O 1
ATOM 823 N N . ASN A 1 101 ? 75.767 114.769 118.581 1.00 33.05 101 ASN A N 1
ATOM 824 C CA . ASN A 1 101 ? 74.881 113.814 117.939 1.00 29.17 101 ASN A CA 1
ATOM 825 C C . ASN A 1 101 ? 75.064 112.388 118.440 1.00 29.10 101 ASN A C 1
ATOM 826 O O . ASN A 1 101 ? 74.506 111.475 117.832 1.00 34.35 101 ASN A O 1
ATOM 831 N N . ASN A 1 102 ? 75.851 112.187 119.505 1.00 25.93 102 ASN A N 1
ATOM 832 C CA . ASN A 1 102 ? 76.162 110.895 120.135 1.00 32.40 102 ASN A CA 1
ATOM 833 C C . ASN A 1 102 ? 76.822 109.906 119.176 1.00 32.99 102 ASN A C 1
ATOM 834 O O . ASN A 1 102 ? 76.675 108.693 119.334 1.00 36.59 102 ASN A O 1
ATOM 839 N N . LEU A 1 103 ? 77.552 110.408 118.184 1.00 24.60 103 LEU A N 1
ATOM 840 C CA . LEU A 1 103 ? 78.208 109.596 117.170 1.00 16.66 103 LEU A CA 1
ATOM 841 C C . LEU A 1 103 ? 79.589 109.103 117.582 1.00 22.65 103 LEU A C 1
ATOM 842 O O . LEU A 1 103 ? 80.340 108.668 116.705 1.00 29.25 103 LEU A O 1
ATOM 847 N N . HIS A 1 104 ? 79.942 109.205 118.870 1.00 24.83 104 HIS A N 1
ATOM 848 C CA . HIS A 1 104 ? 81.296 108.929 119.353 1.00 21.57 104 HIS A CA 1
ATOM 849 C C . HIS A 1 104 ? 81.739 107.486 119.138 1.00 23.56 104 HIS A C 1
ATOM 850 O O . HIS A 1 104 ? 82.918 107.232 118.875 1.00 29.64 104 HIS A O 1
ATOM 857 N N . GLU A 1 105 ? 80.823 106.533 119.238 1.00 20.98 105 GLU A N 1
ATOM 858 C CA . GLU A 1 105 ? 81.161 105.126 119.100 1.00 25.71 105 GLU A CA 1
ATOM 859 C C . GLU A 1 105 ? 80.847 104.556 117.722 1.00 29.33 105 GLU A C 1
ATOM 860 O O . GLU A 1 105 ? 81.076 103.366 117.497 1.00 31.66 105 GLU A O 1
ATOM 866 N N . ASN A 1 106 ? 80.330 105.365 116.799 1.00 21.13 106 ASN A N 1
ATOM 867 C CA . ASN A 1 106 ? 79.980 104.883 115.469 1.00 15.95 106 ASN A CA 1
ATOM 868 C C . ASN A 1 106 ? 81.036 105.187 114.419 1.00 23.17 106 ASN A C 1
ATOM 869 O O . ASN A 1 106 ? 81.203 104.405 113.479 1.00 32.06 106 ASN A O 1
ATOM 874 N N . ILE A 1 107 ? 81.754 106.295 114.553 1.00 17.48 107 ILE A N 1
ATOM 875 C CA . ILE A 1 107 ? 82.710 106.747 113.551 1.00 19.77 107 ILE A CA 1
ATOM 876 C C . ILE A 1 107 ? 84.101 106.470 114.099 1.00 15.92 107 ILE A C 1
ATOM 877 O O . ILE A 1 107 ? 84.448 106.937 115.188 1.00 23.38 107 ILE A O 1
ATOM 882 N N . LEU A 1 108 ? 84.887 105.698 113.358 1.00 9.92 108 LEU A N 1
ATOM 883 C CA . LEU A 1 108 ? 86.050 105.020 113.916 1.00 9.54 108 LEU A CA 1
ATOM 884 C C . LEU A 1 108 ? 87.376 105.472 113.331 1.00 12.96 108 LEU A C 1
ATOM 885 O O . LEU A 1 108 ? 88.359 105.578 114.065 1.00 14.19 108 LEU A O 1
ATOM 890 N N . ALA A 1 109 ? 87.440 105.731 112.031 1.00 17.45 109 ALA A N 1
ATOM 891 C CA . ALA A 1 109 ? 88.711 106.002 111.381 1.00 12.46 109 ALA A CA 1
ATOM 892 C C . ALA A 1 109 ? 89.122 107.454 111.565 1.00 22.06 109 ALA A C 1
ATOM 893 O O . ALA A 1 109 ? 88.281 108.347 111.694 1.00 25.12 109 ALA A O 1
ATOM 895 N N . PHE A 1 110 ? 90.439 107.671 111.630 1.00 31.45 110 PHE A N 1
ATOM 896 C CA . PHE A 1 110 ? 91.140 108.958 111.599 1.00 28.15 110 PHE A CA 1
ATOM 897 C C . PHE A 1 110 ? 90.878 109.844 112.819 1.00 29.61 110 PHE A C 1
ATOM 898 O O . PHE A 1 110 ? 91.314 110.995 112.825 1.00 38.50 110 PHE A O 1
ATOM 906 N N . ARG A 1 111 ? 90.182 109.357 113.841 1.00 12.89 111 ARG A N 1
ATOM 907 C CA . ARG A 1 111 ? 89.970 110.095 115.075 1.00 19.16 111 ARG A CA 1
ATOM 908 C C . ARG A 1 111 ? 90.943 109.622 116.148 1.00 22.38 111 ARG A C 1
ATOM 909 O O . ARG A 1 111 ? 91.238 108.430 116.250 1.00 27.16 111 ARG A O 1
ATOM 917 N N . SER A 1 112 ? 91.436 110.568 116.950 1.00 17.02 112 SER A N 1
ATOM 918 C CA . SER A 1 112 ? 92.387 110.287 118.027 1.00 18.81 112 SER A CA 1
ATOM 919 C C . SER A 1 112 ? 91.634 109.728 119.230 1.00 27.37 112 SER A C 1
ATOM 920 O O . SER A 1 112 ? 91.289 110.435 120.178 1.00 30.01 112 SER A O 1
ATOM 923 N N . LEU A 1 113 ? 91.378 108.425 119.186 1.00 29.39 113 LEU A N 1
ATOM 924 C CA . LEU A 1 113 ? 90.576 107.753 120.196 1.00 21.79 113 LEU A CA 1
ATOM 925 C C . LEU A 1 113 ? 91.395 106.897 121.155 1.00 26.85 113 LEU A C 1
ATOM 926 O O . LEU A 1 113 ? 90.806 106.286 122.052 1.00 30.39 113 LEU A O 1
ATOM 931 N N . ASN A 1 114 ? 92.727 106.845 120.977 1.00 26.35 114 ASN A N 1
ATOM 932 C CA . ASN A 1 114 ? 93.659 105.939 121.676 1.00 23.92 114 ASN A CA 1
ATOM 933 C C . ASN A 1 114 ? 93.267 104.471 121.531 1.00 27.71 114 ASN A C 1
ATOM 934 O O . ASN A 1 114 ? 93.438 103.681 122.460 1.00 33.77 114 ASN A O 1
ATOM 939 N N . LYS A 1 115 ? 92.742 104.095 120.365 1.00 31.87 115 LYS A N 1
ATOM 940 C CA . LYS A 1 115 ? 92.307 102.735 120.088 1.00 20.85 115 LYS A CA 1
ATOM 941 C C . LYS A 1 115 ? 92.823 102.301 118.723 1.00 19.27 115 LYS A C 1
ATOM 942 O O . LYS A 1 115 ? 93.077 103.128 117.846 1.00 26.10 115 LYS A O 1
ATOM 948 N N . SER A 1 116 ? 92.961 100.994 118.550 1.00 11.36 116 SER A N 1
ATOM 949 C CA . SER A 1 116 ? 93.451 100.392 117.318 1.00 11.09 116 SER A CA 1
ATOM 950 C C . SER A 1 116 ? 92.347 99.551 116.692 1.00 11.33 116 SER A C 1
ATOM 951 O O . SER A 1 116 ? 91.215 99.523 117.173 1.00 25.79 116 SER A O 1
ATOM 954 N N . ASN A 1 117 ? 92.693 98.871 115.592 1.00 11.37 117 ASN A N 1
ATOM 955 C CA . ASN A 1 117 ? 91.744 98.019 114.875 1.00 13.32 117 ASN A CA 1
ATOM 956 C C . ASN A 1 117 ? 91.297 96.810 115.695 1.00 19.89 117 ASN A C 1
ATOM 957 O O . ASN A 1 117 ? 90.203 96.274 115.457 1.00 32.56 117 ASN A O 1
ATOM 962 N N . ILE A 1 118 ? 92.116 96.384 116.662 1.00 9.40 118 ILE A N 1
ATOM 963 C CA . ILE A 1 118 ? 91.791 95.239 117.508 1.00 8.28 118 ILE A CA 1
ATOM 964 C C . ILE A 1 118 ? 90.596 95.552 118.400 1.00 19.15 118 ILE A C 1
ATOM 965 O O . ILE A 1 118 ? 89.666 94.748 118.516 1.00 23.08 118 ILE A O 1
ATOM 970 N N . GLU A 1 119 ? 90.590 96.742 119.010 1.00 13.90 119 GLU A N 1
ATOM 971 C CA . GLU A 1 119 ? 89.476 97.158 119.858 1.00 10.32 119 GLU A CA 1
ATOM 972 C C . GLU A 1 119 ? 88.197 97.418 119.069 1.00 9.92 119 GLU A C 1
ATOM 973 O O . GLU A 1 119 ? 87.105 97.120 119.567 1.00 23.14 119 GLU A O 1
ATOM 979 N N . PHE A 1 120 ? 88.304 97.945 117.844 1.00 10.40 120 PHE A N 1
ATOM 980 C CA . PHE A 1 120 ? 87.119 98.159 117.015 1.00 10.97 120 PHE A CA 1
ATOM 981 C C . PHE A 1 120 ? 86.490 96.839 116.580 1.00 13.60 120 PHE A C 1
ATOM 982 O O . PHE A 1 120 ? 85.260 96.674 116.653 1.00 21.20 120 PHE A O 1
ATOM 990 N N . ALA A 1 121 ? 87.320 95.880 116.154 1.00 8.41 121 ALA A N 1
ATOM 991 C CA . ALA A 1 121 ? 86.806 94.574 115.756 1.00 7.50 121 ALA A CA 1
ATOM 992 C C . ALA A 1 121 ? 86.267 93.799 116.953 1.00 14.56 121 ALA A C 1
ATOM 993 O O . ALA A 1 121 ? 85.269 93.078 116.828 1.00 24.50 121 ALA A O 1
ATOM 995 N N . LYS A 1 122 ? 86.898 93.964 118.124 1.00 16.79 122 LYS A N 1
ATOM 996 C CA . LYS A 1 122 ? 86.391 93.384 119.364 1.00 10.32 122 LYS A CA 1
ATOM 997 C C . LYS A 1 122 ? 85.026 93.945 119.742 1.00 15.14 122 LYS A C 1
ATOM 998 O O . LYS A 1 122 ? 84.155 93.195 120.188 1.00 22.78 122 LYS A O 1
ATOM 1004 N N . ARG A 1 123 ? 84.828 95.262 119.581 1.00 19.55 123 ARG A N 1
ATOM 1005 C CA . ARG A 1 123 ? 83.530 95.869 119.873 1.00 9.94 123 ARG A CA 1
ATOM 1006 C C . ARG A 1 123 ? 82.442 95.366 118.929 1.00 13.66 123 ARG A C 1
ATOM 1007 O O . ARG A 1 123 ? 81.315 95.101 119.366 1.00 22.00 123 ARG A O 1
ATOM 1015 N N . ALA A 1 124 ? 82.770 95.202 117.639 1.00 11.68 124 ALA A N 1
ATOM 1016 C CA . ALA A 1 124 ? 81.797 94.664 116.682 1.00 9.19 124 ALA A CA 1
ATOM 1017 C C . ALA A 1 124 ? 81.426 93.213 116.990 1.00 21.38 124 ALA A C 1
ATOM 1018 O O . ALA A 1 124 ? 80.243 92.837 116.928 1.00 28.80 124 ALA A O 1
ATOM 1020 N N . PHE A 1 125 ? 82.416 92.391 117.353 1.00 23.83 125 PHE A N 1
ATOM 1021 C CA . PHE A 1 125 ? 82.129 90.986 117.639 1.00 11.30 125 PHE A CA 1
ATOM 1022 C C . PHE A 1 125 ? 81.408 90.825 118.977 1.00 13.83 125 PHE A C 1
ATOM 1023 O O . PHE A 1 125 ? 80.565 89.934 119.125 1.00 31.45 125 PHE A O 1
ATOM 1031 N N . ASP A 1 126 ? 81.588 91.714 119.922 1.00 14.81 126 ASP A N 1
ATOM 1032 C CA . ASP A 1 126 ? 80.838 91.695 121.202 1.00 14.89 126 ASP A CA 1
ATOM 1033 C C . ASP A 1 126 ? 79.386 92.153 121.003 1.00 20.74 126 ASP A C 1
ATOM 1034 O O . ASP A 1 126 ? 78.559 91.745 121.791 1.00 26.38 126 ASP A O 1
ATOM 1039 N N . THR A 1 127 ? 79.093 92.999 120.020 1.00 21.20 127 THR A N 1
ATOM 1040 C CA . THR A 1 127 ? 77.710 93.429 119.690 1.00 18.94 127 THR A CA 1
ATOM 1041 C C . THR A 1 127 ? 76.942 92.244 119.117 1.00 22.79 127 THR A C 1
ATOM 1042 O O . THR A 1 127 ? 75.810 92.064 119.507 1.00 29.70 127 THR A O 1
ATOM 1046 N N . ILE A 1 128 ? 77.547 91.482 118.218 1.00 22.97 128 ILE A N 1
ATOM 1047 C CA . ILE A 1 128 ? 76.902 90.262 117.669 1.00 17.91 128 ILE A CA 1
ATOM 1048 C C . ILE A 1 128 ? 76.766 89.308 118.845 1.00 19.83 128 ILE A C 1
ATOM 1049 O O . ILE A 1 128 ? 75.730 88.682 118.975 1.00 22.26 128 ILE A O 1
ATOM 1054 N N . THR A 1 129 ? 77.776 89.234 119.700 1.00 23.81 129 THR A N 1
ATOM 1055 C CA . THR A 1 129 ? 77.623 88.266 120.789 1.00 19.16 129 THR A CA 1
ATOM 1056 C C . THR A 1 129 ? 76.456 88.612 121.718 1.00 27.17 129 THR A C 1
ATOM 1057 O O . THR A 1 129 ? 75.672 87.728 122.084 1.00 32.27 129 THR A O 1
ATOM 1061 N N . GLU A 1 130 ? 76.334 89.886 122.118 1.00 33.25 130 GLU A N 1
ATOM 1062 C CA . GLU A 1 130 ? 75.195 90.320 122.933 1.00 32.74 130 GLU A CA 1
ATOM 1063 C C . GLU A 1 130 ? 73.877 90.217 122.179 1.00 35.16 130 GLU A C 1
ATOM 1064 O O . GLU A 1 130 ? 72.846 89.881 122.771 1.00 40.62 130 GLU A O 1
ATOM 1070 N N . MET A 1 131 ? 73.880 90.518 120.881 1.00 35.08 131 MET A N 1
ATOM 1071 C CA . MET A 1 131 ? 72.616 90.619 120.167 1.00 28.30 131 MET A CA 1
ATOM 1072 C C . MET A 1 131 ? 72.034 89.248 119.820 1.00 30.61 131 MET A C 1
ATOM 1073 O O . MET A 1 131 ? 70.822 89.127 119.626 1.00 36.12 131 MET A O 1
ATOM 1078 N N . GLY A 1 132 ? 72.846 88.196 119.832 1.00 34.75 132 GLY A N 1
ATOM 1079 C CA . GLY A 1 132 ? 72.311 86.860 119.611 1.00 31.82 132 GLY A CA 1
ATOM 1080 C C . GLY A 1 132 ? 72.125 86.573 118.135 1.00 38.52 132 GLY A C 1
ATOM 1081 O O . GLY A 1 132 ? 73.016 86.818 117.315 1.00 42.43 132 GLY A O 1
ATOM 1082 N N . GLU A 1 133 ? 70.963 86.025 117.788 1.00 39.12 133 GLU A N 1
ATOM 1083 C CA . GLU A 1 133 ? 70.666 85.721 116.394 1.00 33.86 133 GLU A CA 1
ATOM 1084 C C . GLU A 1 133 ? 70.374 87.007 115.638 1.00 37.81 133 GLU A C 1
ATOM 1085 O O . GLU A 1 133 ? 69.409 87.710 115.945 1.00 44.69 133 GLU A O 1
ATOM 1091 N N . CYS A 1 134 ? 71.196 87.297 114.640 1.00 34.23 134 CYS A N 1
ATOM 1092 C CA . CYS A 1 134 ? 71.202 88.582 113.951 1.00 32.37 134 CYS A CA 1
ATOM 1093 C C . CYS A 1 134 ? 71.963 88.403 112.646 1.00 24.40 134 CYS A C 1
ATOM 1094 O O . CYS A 1 134 ? 72.487 87.326 112.352 1.00 31.58 134 CYS A O 1
ATOM 1097 N N . SER A 1 135 ? 72.011 89.466 111.855 1.00 19.89 135 SER A N 1
ATOM 1098 C CA . SER A 1 135 ? 72.758 89.473 110.610 1.00 24.81 135 SER A CA 1
ATOM 1099 C C . SER A 1 135 ? 73.736 90.635 110.580 1.00 29.41 135 SER A C 1
ATOM 1100 O O . SER A 1 135 ? 73.485 91.695 111.157 1.00 32.93 135 SER A O 1
ATOM 1103 N N . ALA A 1 136 ? 74.861 90.417 109.906 1.00 26.28 136 ALA A N 1
ATOM 1104 C CA . ALA A 1 136 ? 75.869 91.443 109.680 1.00 11.07 136 ALA A CA 1
ATOM 1105 C C . ALA A 1 136 ? 75.902 91.776 108.195 1.00 16.95 136 ALA A C 1
ATOM 1106 O O . ALA A 1 136 ? 76.108 90.888 107.364 1.00 24.79 136 ALA A O 1
ATOM 1108 N N . VAL A 1 137 ? 75.699 93.049 107.864 1.00 19.43 137 VAL A N 1
ATOM 1109 C CA . VAL A 1 137 ? 75.701 93.521 106.482 1.00 14.24 137 VAL A CA 1
ATOM 1110 C C . VAL A 1 137 ? 76.906 94.434 106.300 1.00 18.14 137 VAL A C 1
ATOM 1111 O O . VAL A 1 137 ? 77.022 95.459 106.979 1.00 28.07 137 VAL A O 1
ATOM 1115 N N . ALA A 1 138 ? 77.794 94.070 105.381 1.00 19.32 138 ALA A N 1
ATOM 1116 C CA . ALA A 1 138 ? 79.016 94.818 105.123 1.00 12.33 138 ALA A CA 1
ATOM 1117 C C . ALA A 1 138 ? 78.935 95.496 103.763 1.00 20.79 138 ALA A C 1
ATOM 1118 O O . ALA A 1 138 ? 78.672 94.840 102.751 1.00 24.27 138 ALA A O 1
ATOM 1120 N N . LEU A 1 139 ? 79.169 96.804 103.741 1.00 21.53 139 LEU A N 1
ATOM 1121 C CA . LEU A 1 139 ? 79.084 97.610 102.534 1.00 22.17 139 LEU A CA 1
ATOM 1122 C C . LEU A 1 139 ? 80.377 98.385 102.331 1.00 22.01 139 LEU A C 1
ATOM 1123 O O . LEU A 1 139 ? 81.092 98.692 103.287 1.00 22.93 139 LEU A O 1
ATOM 1128 N N . ASP A 1 140 ? 80.671 98.700 101.072 1.00 25.00 140 ASP A N 1
ATOM 1129 C CA . ASP A 1 140 ? 81.868 99.436 100.693 1.00 17.46 140 ASP A CA 1
ATOM 1130 C C . ASP A 1 140 ? 81.500 100.532 99.704 1.00 24.87 140 ASP A C 1
ATOM 1131 O O . ASP A 1 140 ? 80.708 100.308 98.786 1.00 30.59 140 ASP A O 1
ATOM 1136 N N . LEU A 1 141 ? 82.074 101.716 99.894 1.00 25.65 141 LEU A N 1
ATOM 1137 C CA . LEU A 1 141 ? 81.862 102.823 98.971 1.00 15.05 141 LEU A CA 1
ATOM 1138 C C . LEU A 1 141 ? 82.795 102.700 97.774 1.00 19.35 141 LEU A C 1
ATOM 1139 O O . LEU A 1 141 ? 83.961 102.330 97.916 1.00 32.34 141 LEU A O 1
ATOM 1144 N N . SER A 1 142 ? 82.269 102.996 96.588 1.00 13.59 142 SER A N 1
ATOM 1145 C CA . SER A 1 142 ? 83.055 102.890 95.365 1.00 24.16 142 SER A CA 1
ATOM 1146 C C . SER A 1 142 ? 83.788 104.192 95.074 1.00 28.31 142 SER A C 1
ATOM 1147 O O . SER A 1 142 ? 83.152 105.223 94.845 1.00 30.98 142 SER A O 1
ATOM 1150 N N . GLY A 1 143 ? 85.122 104.126 95.031 1.00 19.76 143 GLY A N 1
ATOM 1151 C CA . GLY A 1 143 ? 85.989 105.242 94.681 1.00 15.74 143 GLY A CA 1
ATOM 1152 C C . GLY A 1 143 ? 85.829 106.483 95.534 1.00 29.27 143 GLY A C 1
ATOM 1153 O O . GLY A 1 143 ? 85.531 107.553 94.998 1.00 34.63 143 GLY A O 1
ATOM 1154 N N . PHE A 1 144 ? 86.008 106.318 96.852 1.00 24.34 144 PHE A N 1
ATOM 1155 C CA . PHE A 1 144 ? 85.505 107.242 97.873 1.00 11.08 144 PHE A CA 1
ATOM 1156 C C . PHE A 1 144 ? 86.108 108.643 97.744 1.00 15.48 144 PHE A C 1
ATOM 1157 O O . PHE A 1 144 ? 85.382 109.619 97.541 1.00 23.12 144 PHE A O 1
ATOM 1165 N N . PHE A 1 145 ? 87.436 108.754 97.831 1.00 14.53 145 PHE A N 1
ATOM 1166 C CA . PHE A 1 145 ? 88.099 110.059 97.773 1.00 13.46 145 PHE A CA 1
ATOM 1167 C C . PHE A 1 145 ? 88.044 110.684 96.386 1.00 16.58 145 PHE A C 1
ATOM 1168 O O . PHE A 1 145 ? 88.133 111.908 96.262 1.00 17.56 145 PHE A O 1
ATOM 1176 N N . ASP A 1 146 ? 87.915 109.873 95.340 1.00 20.45 146 ASP A N 1
ATOM 1177 C CA . ASP A 1 146 ? 87.891 110.385 93.977 1.00 10.71 146 ASP A CA 1
ATOM 1178 C C . ASP A 1 146 ? 86.525 110.907 93.556 1.00 20.37 146 ASP A C 1
ATOM 1179 O O . ASP A 1 146 ? 86.422 111.523 92.493 1.00 27.12 146 ASP A O 1
ATOM 1184 N N . ASN A 1 147 ? 85.478 110.673 94.346 1.00 17.73 147 ASN A N 1
ATOM 1185 C CA . ASN A 1 147 ? 84.118 111.000 93.943 1.00 13.32 147 ASN A CA 1
ATOM 1186 C C . ASN A 1 147 ? 83.410 112.008 94.838 1.00 20.17 147 ASN A C 1
ATOM 1187 O O . ASN A 1 147 ? 82.201 112.194 94.673 1.00 28.49 147 ASN A O 1
ATOM 1192 N N . LEU A 1 148 ? 84.103 112.633 95.792 1.00 20.79 148 LEU A N 1
ATOM 1193 C CA . LEU A 1 148 ? 83.495 113.668 96.625 1.00 12.08 148 LEU A CA 1
ATOM 1194 C C . LEU A 1 148 ? 83.139 114.900 95.805 1.00 18.58 148 LEU A C 1
ATOM 1195 O O . LEU A 1 148 ? 84.017 115.551 95.240 1.00 30.02 148 LEU A O 1
ATOM 1200 N N . ASP A 1 149 ? 81.850 115.226 95.766 1.00 19.90 149 ASP A N 1
ATOM 1201 C CA . ASP A 1 149 ? 81.363 116.375 95.014 1.00 13.07 149 ASP A CA 1
ATOM 1202 C C . ASP A 1 149 ? 81.740 117.653 95.762 1.00 16.89 149 ASP A C 1
ATOM 1203 O O . ASP A 1 149 ? 81.639 117.717 96.989 1.00 27.13 149 ASP A O 1
ATOM 1208 N N . HIS A 1 150 ? 82.192 118.666 95.016 1.00 14.44 150 HIS A N 1
ATOM 1209 C CA . HIS A 1 150 ? 82.827 119.837 95.618 1.00 9.73 150 HIS A CA 1
ATOM 1210 C C . HIS A 1 150 ? 81.836 120.771 96.309 1.00 19.38 150 HIS A C 1
ATOM 1211 O O . HIS A 1 150 ? 82.186 121.399 97.314 1.00 29.13 150 HIS A O 1
ATOM 1218 N N . GLN A 1 151 ? 80.602 120.866 95.814 1.00 19.39 151 GLN A N 1
ATOM 1219 C CA . GLN A 1 151 ? 79.627 121.751 96.445 1.00 17.07 151 GLN A CA 1
ATOM 1220 C C . GLN A 1 151 ? 79.106 121.177 97.758 1.00 26.22 151 GLN A C 1
ATOM 1221 O O . GLN A 1 151 ? 78.866 121.929 98.711 1.00 34.75 151 GLN A O 1
ATOM 1227 N N . ILE A 1 152 ? 78.946 119.853 97.827 1.00 19.51 152 ILE A N 1
ATOM 1228 C CA . ILE A 1 152 ? 78.552 119.192 99.068 1.00 15.52 152 ILE A CA 1
ATOM 1229 C C . ILE A 1 152 ? 79.656 119.324 100.115 1.00 20.44 152 ILE A C 1
ATOM 1230 O O . ILE A 1 152 ? 79.381 119.553 101.300 1.00 24.15 152 ILE A O 1
ATOM 1235 N N . LEU A 1 153 ? 80.919 119.223 99.681 1.00 18.26 153 LEU A N 1
ATOM 1236 C CA . LEU A 1 153 ? 82.059 119.410 100.576 1.00 11.46 153 LEU A CA 1
ATOM 1237 C C . LEU A 1 153 ? 82.135 120.840 101.094 1.00 21.18 153 LEU A C 1
ATOM 1238 O O . LEU A 1 153 ? 82.429 121.064 102.274 1.00 22.93 153 LEU A O 1
ATOM 1243 N N . LYS A 1 154 ? 81.844 121.814 100.224 1.00 23.00 154 LYS A N 1
ATOM 1244 C CA . LYS A 1 154 ? 81.793 123.218 100.624 1.00 12.19 154 LYS A CA 1
ATOM 1245 C C . LYS A 1 154 ? 80.681 123.482 101.638 1.00 17.60 154 LYS A C 1
ATOM 1246 O O . LYS A 1 154 ? 80.889 124.202 102.623 1.00 26.13 154 LYS A O 1
ATOM 1252 N N . HIS A 1 155 ? 79.508 122.875 101.427 1.00 16.45 155 HIS A N 1
ATOM 1253 C CA . HIS A 1 155 ? 78.388 123.035 102.352 1.00 16.03 155 HIS A CA 1
ATOM 1254 C C . HIS A 1 155 ? 78.671 122.395 103.711 1.00 28.34 155 HIS A C 1
ATOM 1255 O O . HIS A 1 155 ? 78.353 122.979 104.754 1.00 33.72 155 HIS A O 1
ATOM 1262 N N . GLN A 1 156 ? 79.274 121.199 103.719 1.00 27.83 156 GLN A N 1
ATOM 1263 C CA . GLN A 1 156 ? 79.639 120.548 104.978 1.00 17.58 156 GLN A CA 1
ATOM 1264 C C . GLN A 1 156 ? 80.745 121.302 105.709 1.00 22.15 156 GLN A C 1
ATOM 1265 O O . GLN A 1 156 ? 80.759 121.342 106.945 1.00 25.12 156 GLN A O 1
ATOM 1271 N N . TRP A 1 157 ? 81.667 121.919 104.962 1.00 21.99 157 TRP A N 1
ATOM 1272 C CA . TRP A 1 157 ? 82.730 122.723 105.561 1.00 13.97 157 TRP A CA 1
ATOM 1273 C C . TRP A 1 157 ? 82.157 123.970 106.232 1.00 17.61 157 TRP A C 1
ATOM 1274 O O . TRP A 1 157 ? 82.551 124.321 107.355 1.00 20.66 157 TRP A O 1
ATOM 1285 N N . CYS A 1 158 ? 81.152 124.598 105.643 1.00 21.13 158 CYS A N 1
ATOM 1286 C CA . CYS A 1 158 ? 80.503 125.788 106.259 1.00 28.11 158 CYS A CA 1
ATOM 1287 C C . CYS A 1 158 ? 79.719 125.415 107.525 1.00 30.12 158 CYS A C 1
ATOM 1288 O O . CYS A 1 158 ? 79.756 126.186 108.462 1.00 30.39 158 CYS A O 1
ATOM 1291 N N . LYS A 1 159 ? 79.053 124.263 107.566 1.00 31.93 159 LYS A N 1
ATOM 1292 C CA . LYS A 1 159 ? 78.363 123.804 108.798 1.00 25.40 159 LYS A CA 1
ATOM 1293 C C . LYS A 1 159 ? 79.348 123.510 109.924 1.00 26.73 159 LYS A C 1
ATOM 1294 O O . LYS A 1 159 ? 79.066 123.926 111.027 1.00 28.47 159 LYS A O 1
ATOM 1300 N N . VAL A 1 160 ? 80.433 122.789 109.665 1.00 2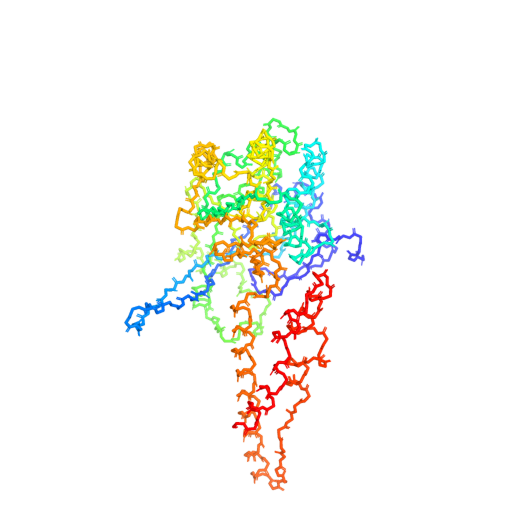4.96 160 VAL A N 1
ATOM 1301 C CA . VAL A 1 160 ? 81.438 122.545 110.732 1.00 21.48 160 VAL A CA 1
ATOM 1302 C C . VAL A 1 160 ? 81.973 123.886 111.232 1.00 27.06 160 VAL A C 1
ATOM 1303 O O . VAL A 1 160 ? 82.058 124.050 112.441 1.00 24.69 160 VAL A O 1
ATOM 1307 N N . ILE A 1 161 ? 82.334 124.806 110.331 1.00 34.01 161 ILE A N 1
ATOM 1308 C CA . ILE A 1 161 ? 82.815 126.061 110.919 1.00 31.31 161 ILE A CA 1
ATOM 1309 C C . ILE A 1 161 ? 81.694 126.993 111.352 1.00 34.88 161 ILE A C 1
ATOM 1310 O O . ILE A 1 161 ? 81.956 127.948 112.091 1.00 32.58 161 ILE A O 1
ATOM 1315 N N . GLY A 1 162 ? 80.459 126.752 110.915 1.00 42.40 162 GLY A N 1
ATOM 1316 C CA . GLY A 1 162 ? 79.308 127.481 111.413 1.00 41.21 162 GLY A CA 1
ATOM 1317 C C . GLY A 1 162 ? 79.104 128.854 110.807 1.00 44.01 162 GLY A C 1
ATOM 1318 O O . GLY A 1 162 ? 78.788 129.807 111.524 1.00 47.91 162 GLY A O 1
ATOM 1319 N N . THR A 1 163 ? 79.279 128.976 109.491 1.00 45.79 163 THR A N 1
ATOM 1320 C CA . THR A 1 163 ? 79.125 130.243 108.786 1.00 44.05 163 THR A CA 1
ATOM 1321 C C . THR A 1 163 ? 78.206 130.037 107.590 1.00 47.25 163 THR A C 1
ATOM 1322 O O . THR A 1 163 ? 77.858 128.911 107.230 1.00 47.06 163 THR A O 1
ATOM 1326 N N . GLU A 1 164 ? 77.802 131.150 106.978 1.00 53.59 164 GLU A N 1
ATOM 1327 C CA . GLU A 1 164 ? 77.063 131.088 105.720 1.00 54.77 164 GLU A CA 1
ATOM 1328 C C . GLU A 1 164 ? 77.984 130.784 104.544 1.00 53.25 164 GLU A C 1
ATOM 1329 O O . GLU A 1 164 ? 77.633 129.994 103.663 1.00 51.37 164 GLU A O 1
ATOM 1335 N N . ALA A 1 165 ? 79.163 131.397 104.518 1.00 41.66 165 ALA A N 1
ATOM 1336 C CA . ALA A 1 165 ? 80.131 131.208 103.448 1.00 36.28 165 ALA A CA 1
ATOM 1337 C C . ALA A 1 165 ? 81.512 131.057 104.067 1.00 39.40 165 ALA A C 1
ATOM 1338 O O . ALA A 1 165 ? 81.737 131.431 105.218 1.00 43.10 165 ALA A O 1
ATOM 1340 N N . LEU A 1 166 ? 82.434 130.492 103.295 1.00 28.05 166 LEU A N 1
ATOM 1341 C CA . LEU A 1 166 ? 83.800 130.287 103.772 1.00 24.77 166 LEU A CA 1
ATOM 1342 C C . LEU A 1 166 ? 84.554 131.612 103.838 1.00 24.68 166 LEU A C 1
ATOM 1343 O O . LEU A 1 166 ? 84.430 132.434 102.925 1.00 33.52 166 LEU A O 1
ATOM 1348 N N . PRO A 1 167 ? 85.323 131.857 104.902 1.00 17.13 167 PRO A N 1
ATOM 1349 C CA . PRO A 1 167 ? 86.269 132.977 104.904 1.00 18.63 167 PRO A CA 1
ATOM 1350 C C . PRO A 1 167 ? 87.384 132.785 103.884 1.00 27.48 167 PRO A C 1
ATOM 1351 O O . PRO A 1 167 ? 87.592 131.693 103.352 1.00 34.57 167 PRO A O 1
ATOM 1355 N N . GLN A 1 168 ? 88.111 133.883 103.640 1.00 22.08 168 GLN A N 1
ATOM 1356 C CA . GLN A 1 168 ? 88.996 134.005 102.480 1.00 20.98 168 GLN A CA 1
ATOM 1357 C C . GLN A 1 168 ? 90.175 133.034 102.525 1.00 26.14 168 GLN A C 1
ATOM 1358 O O . GLN A 1 168 ? 90.529 132.437 101.501 1.00 35.68 168 GLN A O 1
ATOM 1364 N N . ASP A 1 169 ? 90.777 132.845 103.700 1.00 16.44 169 ASP A N 1
ATOM 1365 C CA . ASP A 1 169 ? 91.859 131.872 103.835 1.00 19.48 169 ASP A CA 1
ATOM 1366 C C . ASP A 1 169 ? 91.350 130.431 103.738 1.00 19.85 169 ASP A C 1
ATOM 1367 O O . ASP A 1 169 ? 91.989 129.584 103.092 1.00 31.47 169 ASP A O 1
ATOM 1372 N N . HIS A 1 170 ? 90.179 130.152 104.330 1.00 11.38 170 HIS A N 1
ATOM 1373 C CA . HIS A 1 170 ? 89.523 128.857 104.164 1.00 11.76 170 HIS A CA 1
ATOM 1374 C C . HIS A 1 170 ? 89.131 128.608 102.716 1.00 14.80 170 HIS A C 1
ATOM 1375 O O . HIS A 1 170 ? 89.250 127.484 102.222 1.00 29.63 170 HIS A O 1
ATOM 1382 N N . PHE A 1 171 ? 88.676 129.651 102.020 1.00 14.81 171 PHE A N 1
ATOM 1383 C CA . PHE A 1 171 ? 88.271 129.498 100.628 1.00 14.91 171 PHE A CA 1
ATOM 1384 C C . PHE A 1 171 ? 89.471 129.277 99.714 1.00 20.17 171 PHE A C 1
ATOM 1385 O O . PHE A 1 171 ? 89.370 128.534 98.732 1.00 26.47 171 PHE A O 1
ATOM 1393 N N . ALA A 1 172 ? 90.611 129.905 100.026 1.00 17.75 172 ALA A N 1
ATOM 1394 C CA . ALA A 1 172 ? 91.845 129.651 99.283 1.00 8.29 172 ALA A CA 1
ATOM 1395 C C . ALA A 1 172 ? 92.326 128.212 99.457 1.00 18.42 172 ALA A C 1
ATOM 1396 O O . ALA A 1 172 ? 92.765 127.572 98.488 1.00 24.24 172 ALA A O 1
ATOM 1398 N N . ILE A 1 173 ? 92.222 127.683 100.679 1.00 14.53 173 ILE A N 1
ATOM 1399 C CA . ILE A 1 173 ? 92.603 126.294 100.936 1.00 4.76 173 ILE A CA 1
ATOM 1400 C C . ILE A 1 173 ? 91.645 125.323 100.243 1.00 7.42 173 ILE A C 1
ATOM 1401 O O . ILE A 1 173 ? 92.076 124.316 99.666 1.00 28.26 173 ILE A O 1
ATOM 1406 N N . TYR A 1 174 ? 90.339 125.624 100.279 1.00 12.76 174 TYR A N 1
ATOM 1407 C CA . TYR A 1 174 ? 89.328 124.840 99.565 1.00 10.32 174 TYR A CA 1
ATOM 1408 C C . TYR A 1 174 ? 89.562 124.825 98.055 1.00 12.27 174 TYR A C 1
ATOM 1409 O O . TYR A 1 174 ? 89.363 123.789 97.406 1.00 15.58 174 TYR A O 1
ATOM 1418 N N . LYS A 1 175 ? 89.948 125.976 97.483 1.00 14.84 175 LYS A N 1
ATOM 1419 C CA . LYS A 1 175 ? 90.306 126.052 96.067 1.00 10.15 175 LYS A CA 1
ATOM 1420 C C . LYS A 1 175 ? 91.502 125.176 95.742 1.00 9.54 175 LYS A C 1
ATOM 1421 O O . LYS A 1 175 ? 91.525 124.507 94.705 1.00 17.79 175 LYS A O 1
ATOM 1427 N N . SER A 1 176 ? 92.532 125.216 96.592 1.00 9.85 176 SER A N 1
ATOM 1428 C CA . SER A 1 176 ? 93.722 124.412 96.330 1.00 6.82 176 SER A CA 1
ATOM 1429 C C . SER A 1 176 ? 93.458 122.920 96.497 1.00 7.39 176 SER A C 1
ATOM 1430 O O . SER A 1 176 ? 94.089 122.105 95.819 1.00 11.81 176 SER A O 1
ATOM 1433 N N . ILE A 1 177 ? 92.533 122.540 97.379 1.00 10.59 177 ILE A N 1
ATOM 1434 C CA . ILE A 1 177 ? 92.319 121.117 97.634 1.00 2.99 177 ILE A CA 1
ATOM 1435 C C . ILE A 1 177 ? 91.256 120.512 96.714 1.00 4.31 177 ILE A C 1
ATOM 1436 O O . ILE A 1 177 ? 91.230 119.292 96.526 1.00 16.97 177 ILE A O 1
ATOM 1441 N N . THR A 1 178 ? 90.370 121.315 96.121 1.00 10.40 178 THR A N 1
ATOM 1442 C CA . THR A 1 178 ? 89.367 120.732 95.231 1.00 2.02 178 THR A CA 1
ATOM 1443 C C . THR A 1 178 ? 89.799 120.785 93.770 1.00 11.97 178 THR A C 1
ATOM 1444 O O . THR A 1 178 ? 89.931 119.746 93.121 1.00 21.86 178 THR A O 1
ATOM 1448 N N . ARG A 1 179 ? 90.039 121.983 93.243 1.00 9.16 179 ARG A N 1
ATOM 1449 C CA . ARG A 1 179 ? 90.558 122.133 91.884 1.00 0.71 179 ARG A CA 1
ATOM 1450 C C . ARG A 1 179 ? 92.089 122.101 91.939 1.00 10.89 179 ARG A C 1
ATOM 1451 O O . ARG A 1 179 ? 92.789 123.098 91.769 1.00 22.47 179 ARG A O 1
ATOM 1459 N N . TYR A 1 180 ? 92.606 120.924 92.262 1.00 4.04 180 TYR A N 1
ATOM 1460 C CA . TYR A 1 180 ? 94.026 120.760 92.508 1.00 2.62 180 TYR A CA 1
ATOM 1461 C C . TYR A 1 180 ? 94.773 120.500 91.207 1.00 15.51 180 TYR A C 1
ATOM 1462 O O . TYR A 1 180 ? 94.195 120.114 90.189 1.00 24.13 180 TYR A O 1
ATOM 1471 N N . SER A 1 181 ? 96.081 120.723 91.253 1.00 12.24 181 SER A N 1
ATOM 1472 C CA . SER A 1 181 ? 96.950 120.469 90.120 1.00 4.40 181 SER A CA 1
ATOM 1473 C C . SER A 1 181 ? 98.095 119.569 90.555 1.00 8.40 181 SER A C 1
ATOM 1474 O O . SER A 1 181 ? 98.588 119.667 91.678 1.00 16.01 181 SER A O 1
ATOM 1477 N N . LYS A 1 182 ? 98.508 118.677 89.660 1.00 8.23 182 LYS A N 1
ATOM 1478 C CA . LYS A 1 182 ? 99.499 117.672 90.006 1.00 12.46 182 LYS A CA 1
ATOM 1479 C C . LYS A 1 182 ? 100.479 117.474 88.860 1.00 16.29 182 LYS A C 1
ATOM 1480 O O . LYS A 1 182 ? 100.167 117.721 87.693 1.00 23.52 182 LYS A O 1
ATOM 1486 N N . VAL A 1 183 ? 101.684 117.037 89.221 1.00 5.37 183 VAL A N 1
ATOM 1487 C CA . VAL A 1 183 ? 102.758 116.731 88.285 1.00 0.00 183 VAL A CA 1
ATOM 1488 C C . VAL A 1 183 ? 103.181 115.290 88.533 1.00 16.62 183 VAL A C 1
ATOM 1489 O O . VAL A 1 183 ? 103.375 114.887 89.684 1.00 26.45 183 VAL A O 1
ATOM 1493 N N . ASP A 1 184 ? 103.299 114.510 87.461 1.00 16.01 184 ASP A N 1
ATOM 1494 C CA . ASP A 1 184 ? 103.705 113.114 87.558 1.00 10.85 184 ASP A CA 1
ATOM 1495 C C . ASP A 1 184 ? 105.193 113.095 87.894 1.00 22.26 184 ASP A C 1
ATOM 1496 O O . ASP A 1 184 ? 105.986 113.788 87.249 1.00 31.99 184 ASP A O 1
ATOM 1501 N N . LYS A 1 185 ? 105.553 112.325 88.927 1.00 21.89 185 LYS A N 1
ATOM 1502 C CA . LYS A 1 185 ? 106.903 112.354 89.487 1.00 20.56 185 LYS A CA 1
ATOM 1503 C C . LYS A 1 185 ? 107.937 111.781 88.524 1.00 20.56 185 LYS A C 1
ATOM 1504 O O . LYS A 1 185 ? 109.056 112.304 88.417 1.00 30.13 185 LYS A O 1
ATOM 1510 N N . ASN A 1 186 ? 107.575 110.706 87.815 1.00 23.17 186 ASN A N 1
ATOM 1511 C CA . ASN A 1 186 ? 108.496 110.053 86.891 1.00 31.11 186 ASN A CA 1
ATOM 1512 C C . ASN A 1 186 ? 108.801 110.928 85.683 1.00 33.99 186 ASN A C 1
ATOM 1513 O O . ASN A 1 186 ? 109.946 110.971 85.225 1.00 37.83 186 ASN A O 1
ATOM 1518 N N . ARG A 1 187 ? 107.795 111.643 85.165 1.00 30.34 187 ARG A N 1
ATOM 1519 C CA . ARG A 1 187 ? 108.009 112.550 84.038 1.00 28.81 187 ARG A CA 1
ATOM 1520 C C . ARG A 1 187 ? 108.885 113.733 84.427 1.00 27.82 187 ARG A C 1
ATOM 1521 O O . ARG A 1 187 ? 109.721 114.177 83.629 1.00 33.94 187 ARG A O 1
ATOM 1529 N N . ALA A 1 188 ? 108.707 114.242 85.650 1.00 22.42 188 ALA A N 1
ATOM 1530 C CA . ALA A 1 188 ? 109.551 115.312 86.170 1.00 22.34 188 ALA A CA 1
ATOM 1531 C C . ALA A 1 188 ? 110.995 114.855 86.315 1.00 28.89 188 ALA A C 1
ATOM 1532 O O . ALA A 1 188 ? 111.923 115.594 85.970 1.00 39.50 188 ALA A O 1
ATOM 1534 N N . TYR A 1 189 ? 111.201 113.628 86.808 1.00 19.51 189 TYR A N 1
ATOM 1535 C CA . TYR A 1 189 ? 112.563 113.107 86.940 1.00 20.80 189 TYR A CA 1
ATOM 1536 C C . TYR A 1 189 ? 113.207 112.817 85.587 1.00 28.06 189 TYR A C 1
ATOM 1537 O O . TYR A 1 189 ? 114.426 112.961 85.442 1.00 31.52 189 TYR A O 1
ATOM 1546 N N . GLU A 1 190 ? 112.422 112.379 84.598 1.00 35.63 190 GLU A N 1
ATOM 1547 C CA . GLU A 1 190 ? 112.964 112.169 83.255 1.00 30.83 190 GLU A CA 1
ATOM 1548 C C . GLU A 1 190 ? 113.360 113.482 82.591 1.00 33.99 190 GLU A C 1
ATOM 1549 O O . GLU A 1 190 ? 114.430 113.576 81.980 1.00 43.07 190 GLU A O 1
ATOM 1555 N N . ILE A 1 191 ? 112.493 114.497 82.669 1.00 28.61 191 ILE A N 1
ATOM 1556 C CA . ILE A 1 191 ? 112.758 115.769 81.995 1.00 28.62 191 ILE A CA 1
ATOM 1557 C C . ILE A 1 191 ? 113.889 116.533 82.681 1.00 33.72 191 ILE A C 1
ATOM 1558 O O . ILE A 1 191 ? 114.784 117.072 82.017 1.00 35.60 191 ILE A O 1
ATOM 1563 N N . LEU A 1 192 ? 113.920 116.526 84.013 1.00 33.29 192 LEU A N 1
ATOM 1564 C CA . LEU A 1 192 ? 114.990 117.232 84.708 1.00 30.20 192 LEU A CA 1
ATOM 1565 C C . LEU A 1 192 ? 116.300 116.454 84.757 1.00 30.47 192 LEU A C 1
ATOM 1566 O O . LEU A 1 192 ? 117.303 116.998 85.226 1.00 33.35 192 LEU A O 1
ATOM 1571 N N . GLY A 1 193 ? 116.326 115.214 84.281 1.00 33.78 193 GLY A N 1
ATOM 1572 C CA . GLY A 1 193 ? 117.540 114.417 84.303 1.00 33.73 193 GLY A CA 1
ATOM 1573 C C . GLY A 1 193 ? 117.931 113.921 85.677 1.00 34.88 193 GLY A C 1
ATOM 1574 O O . GLY A 1 193 ? 119.123 113.872 86.001 1.00 39.74 193 GLY A O 1
ATOM 1575 N N . ILE A 1 194 ? 116.956 113.549 86.490 1.00 31.37 194 ILE A N 1
ATOM 1576 C CA . ILE A 1 194 ? 117.187 113.051 87.839 1.00 30.31 194 ILE A CA 1
ATOM 1577 C C . ILE A 1 194 ? 117.116 111.534 87.794 1.00 35.26 194 ILE A C 1
ATOM 1578 O O . ILE A 1 194 ? 116.210 110.964 87.175 1.00 38.87 194 ILE A O 1
ATOM 1583 N N . SER A 1 195 ? 118.097 110.878 88.410 1.00 34.85 195 SER A N 1
ATOM 1584 C CA . SER A 1 195 ? 118.127 109.424 88.478 1.00 36.41 195 SER A CA 1
ATOM 1585 C C . SER A 1 195 ? 117.016 108.912 89.384 1.00 34.56 195 SER A C 1
ATOM 1586 O O . SER A 1 195 ? 116.872 109.369 90.521 1.00 37.79 195 SER A O 1
ATOM 1589 N N . LYS A 1 196 ? 116.228 107.963 88.876 1.00 33.40 196 LYS A N 1
ATOM 1590 C CA . LYS A 1 196 ? 115.179 107.336 89.676 1.00 32.66 196 LYS A CA 1
ATOM 1591 C C . LYS A 1 196 ? 115.741 106.419 90.755 1.00 34.54 196 LYS A C 1
ATOM 1592 O O . LYS A 1 196 ? 115.032 106.101 91.714 1.00 36.05 196 LYS A O 1
ATOM 1598 N N . ASN A 1 197 ? 116.991 105.986 90.619 1.00 36.87 197 ASN A N 1
ATOM 1599 C CA . ASN A 1 197 ? 117.631 105.110 91.589 1.00 31.95 197 ASN A CA 1
ATOM 1600 C C . ASN A 1 197 ? 118.256 105.871 92.750 1.00 31.90 197 ASN A C 1
ATOM 1601 O O . ASN A 1 197 ? 118.365 105.322 93.850 1.00 32.77 197 ASN A O 1
ATOM 1606 N N . ASN A 1 198 ? 118.670 107.112 92.539 1.00 32.17 198 ASN A N 1
ATOM 1607 C CA . ASN A 1 198 ? 119.254 107.907 93.616 1.00 30.17 198 ASN A CA 1
ATOM 1608 C C . ASN A 1 198 ? 118.901 109.386 93.464 1.00 34.02 198 ASN A C 1
ATOM 1609 O O . ASN A 1 198 ? 119.751 110.171 93.028 1.00 35.70 198 ASN A O 1
ATOM 1614 N N . PRO A 1 199 ? 117.681 109.845 93.810 1.00 30.61 199 PRO A N 1
ATOM 1615 C CA . PRO A 1 199 ? 117.327 111.248 93.586 1.00 27.56 199 PRO A CA 1
ATOM 1616 C C . PRO A 1 199 ? 117.883 112.279 94.577 1.00 32.20 199 PRO A C 1
ATOM 1617 O O . PRO A 1 199 ? 118.184 113.349 94.162 1.00 35.95 199 PRO A O 1
ATOM 1621 N N . LYS A 1 200 ? 118.025 111.934 95.845 1.00 29.03 200 LYS A N 1
ATOM 1622 C CA . LYS A 1 200 ? 118.455 112.924 96.852 1.00 26.33 200 LYS A CA 1
ATOM 1623 C C . LYS A 1 200 ? 119.950 113.196 96.760 1.00 32.83 200 LYS A C 1
ATOM 1624 O O . LYS A 1 200 ? 120.456 113.839 97.666 1.00 36.48 200 LYS A O 1
ATOM 1630 N N . TYR A 1 201 ? 120.626 112.747 95.706 1.00 34.85 201 TYR A N 1
ATOM 1631 C CA . TYR A 1 201 ? 122.101 112.911 95.596 1.00 34.76 201 TYR A CA 1
ATOM 1632 C C . TYR A 1 201 ? 122.518 114.318 95.158 1.00 40.33 201 TYR A C 1
ATOM 1633 O O . TYR A 1 201 ? 122.315 114.670 93.999 1.00 45.80 201 TYR A O 1
ATOM 1642 N N . ASN A 1 202 ? 123.153 115.061 96.045 1.00 35.68 202 ASN A N 1
ATOM 1643 C CA . ASN A 1 202 ? 123.642 116.426 95.796 1.00 37.32 202 ASN A CA 1
ATOM 1644 C C . ASN A 1 202 ? 122.540 117.396 95.386 1.00 41.31 202 ASN A C 1
ATOM 1645 O O . ASN A 1 202 ? 122.777 118.327 94.614 1.00 43.05 202 ASN A O 1
ATOM 1650 N N . ARG A 1 203 ? 121.332 117.193 95.906 1.00 35.17 203 ARG A N 1
ATOM 1651 C CA . ARG A 1 203 ? 120.263 118.167 95.762 1.00 32.83 203 ARG A CA 1
ATOM 1652 C C . ARG A 1 203 ? 119.347 118.063 96.969 1.00 28.14 203 ARG A C 1
ATOM 1653 O O . ARG A 1 203 ? 119.242 117.010 97.601 1.00 28.95 203 ARG A O 1
ATOM 1661 N N . ARG A 1 204 ? 118.711 119.186 97.302 1.00 34.53 204 ARG A N 1
ATOM 1662 C CA . ARG A 1 204 ? 117.793 119.275 98.428 1.00 33.79 204 ARG A CA 1
ATOM 1663 C C . ARG A 1 204 ? 116.380 119.643 98.007 1.00 34.32 204 ARG A C 1
ATOM 1664 O O . ARG A 1 204 ? 115.456 119.503 98.812 1.00 34.12 204 ARG A O 1
ATOM 1672 N N . LYS A 1 205 ? 116.212 120.068 96.764 1.00 21.75 205 LYS A N 1
ATOM 1673 C CA . LYS A 1 205 ? 114.879 120.286 96.178 1.00 5.81 205 LYS A CA 1
ATOM 1674 C C . LYS A 1 205 ? 114.963 119.681 94.779 1.00 20.29 205 LYS A C 1
ATOM 1675 O O . LYS A 1 205 ? 116.064 119.425 94.350 1.00 31.27 205 LYS A O 1
ATOM 1681 N N . ILE A 1 206 ? 113.862 119.476 94.083 1.00 10.30 206 ILE A N 1
ATOM 1682 C CA . ILE A 1 206 ? 113.867 118.797 92.761 1.00 14.51 206 ILE A CA 1
ATOM 1683 C C . ILE A 1 206 ? 114.530 119.709 91.747 1.00 23.69 206 ILE A C 1
ATOM 1684 O O . ILE A 1 206 ? 115.284 119.202 90.927 1.00 32.59 206 ILE A O 1
ATOM 1689 N N . CYS A 1 207 ? 114.230 121.000 91.776 1.00 30.88 207 CYS A N 1
ATOM 1690 C CA . CYS A 1 207 ? 114.791 121.924 90.757 1.00 23.76 207 CYS A CA 1
ATOM 1691 C C . CYS A 1 207 ? 114.749 123.365 91.230 1.00 29.47 207 CYS A C 1
ATOM 1692 O O . CYS A 1 207 ? 114.198 123.609 92.293 1.00 36.34 207 CYS A O 1
ATOM 1695 N N . THR A 1 208 ? 115.311 124.274 90.457 1.00 33.05 208 THR A N 1
ATOM 1696 C CA . THR A 1 208 ? 115.248 125.705 90.715 1.00 32.57 208 THR A CA 1
ATOM 1697 C C . THR A 1 208 ? 113.875 126.236 90.285 1.00 34.88 208 THR A C 1
ATOM 1698 O O . THR A 1 208 ? 113.165 125.561 89.539 1.00 31.24 208 THR A O 1
ATOM 1702 N N . PRO A 1 209 ? 113.453 127.420 90.782 1.00 30.14 209 PRO A N 1
ATOM 1703 C CA . PRO A 1 209 ? 112.191 128.010 90.281 1.00 27.93 209 PRO A CA 1
ATOM 1704 C C . PRO A 1 209 ? 112.179 128.336 88.796 1.00 27.36 209 PRO A C 1
ATOM 1705 O O . PRO A 1 209 ? 111.122 128.240 88.155 1.00 30.84 209 PRO A O 1
ATOM 1709 N N . VAL A 1 210 ? 113.329 128.718 88.238 1.00 30.99 210 VAL A N 1
ATOM 1710 C CA . VAL A 1 210 ? 113.449 128.923 86.799 1.00 27.82 210 VAL A CA 1
ATOM 1711 C C . VAL A 1 210 ? 113.271 127.603 86.056 1.00 35.77 210 VAL A C 1
ATOM 1712 O O . VAL A 1 210 ? 112.596 127.545 85.020 1.00 37.41 210 VAL A O 1
ATOM 1716 N N . ASP A 1 211 ? 113.843 126.519 86.593 1.00 32.00 211 ASP A N 1
ATOM 1717 C CA . ASP A 1 211 ? 113.680 125.203 85.982 1.00 28.67 211 ASP A CA 1
ATOM 1718 C C . ASP A 1 211 ? 112.259 124.679 86.115 1.00 29.95 211 ASP A C 1
ATOM 1719 O O . ASP A 1 211 ? 111.782 124.010 85.198 1.00 33.24 211 ASP A O 1
ATOM 1724 N N . PHE A 1 212 ? 111.568 125.006 87.214 1.00 19.95 212 PHE A N 1
ATOM 1725 C CA . PHE A 1 212 ? 110.147 124.691 87.342 1.00 19.44 212 PHE A CA 1
ATOM 1726 C C . PHE A 1 212 ? 109.328 125.411 86.279 1.00 24.27 212 PHE A C 1
ATOM 1727 O O . PHE A 1 212 ? 108.600 124.772 85.509 1.00 30.53 212 PHE A O 1
ATOM 1735 N N . ARG A 1 213 ? 109.497 126.737 86.188 1.00 25.48 213 ARG A N 1
ATOM 1736 C CA . ARG A 1 213 ? 108.682 127.562 85.298 1.00 19.96 213 ARG A CA 1
ATOM 1737 C C . ARG A 1 213 ? 108.962 127.284 83.826 1.00 26.05 213 ARG A C 1
ATOM 1738 O O . ARG A 1 213 ? 108.055 127.370 82.993 1.00 31.47 213 ARG A O 1
ATOM 1746 N N . ASN A 1 214 ? 110.200 126.934 83.481 1.00 25.68 214 ASN A N 1
ATOM 1747 C CA . ASN A 1 214 ? 110.495 126.646 82.084 1.00 25.94 214 ASN A CA 1
ATOM 1748 C C . ASN A 1 214 ? 110.304 125.177 81.715 1.00 32.31 214 ASN A C 1
ATOM 1749 O O . ASN A 1 214 ? 109.670 124.882 80.704 1.00 42.02 214 ASN A O 1
ATOM 1754 N N . LYS A 1 215 ? 110.844 124.237 82.488 1.00 23.76 215 LYS A N 1
ATOM 1755 C CA . LYS A 1 215 ? 110.812 122.843 82.071 1.00 21.61 215 LYS A CA 1
ATOM 1756 C C . LYS A 1 215 ? 109.564 122.099 82.528 1.00 22.86 215 LYS A C 1
ATOM 1757 O O . LYS A 1 215 ? 109.165 121.133 81.871 1.00 35.90 215 LYS A O 1
ATOM 1763 N N . ILE A 1 216 ? 108.931 122.502 83.631 1.00 26.36 216 ILE A N 1
ATOM 1764 C CA . ILE A 1 216 ? 107.761 121.774 84.107 1.00 24.90 216 ILE A CA 1
ATOM 1765 C C . ILE A 1 216 ? 106.497 122.300 83.442 1.00 21.73 216 ILE A C 1
ATOM 1766 O O . ILE A 1 216 ? 105.736 121.531 82.846 1.00 22.93 216 ILE A O 1
ATOM 1771 N N . ARG A 1 217 ? 106.258 123.609 83.544 1.00 23.39 217 ARG A N 1
ATOM 1772 C CA . ARG A 1 217 ? 104.986 124.172 83.096 1.00 26.65 217 ARG A CA 1
ATOM 1773 C C . ARG A 1 217 ? 104.893 124.235 81.575 1.00 33.62 217 ARG A C 1
ATOM 1774 O O . ARG A 1 217 ? 103.852 123.900 80.998 1.00 38.02 217 ARG A O 1
ATOM 1782 N N . LYS A 1 218 ? 105.967 124.661 80.904 1.00 32.38 218 LYS A N 1
ATOM 1783 C CA . LYS A 1 218 ? 105.906 124.838 79.456 1.00 33.55 218 LYS A CA 1
ATOM 1784 C C . LYS A 1 218 ? 105.919 123.522 78.689 1.00 36.33 218 LYS A C 1
ATOM 1785 O O . LYS A 1 218 ? 105.565 123.513 77.507 1.00 43.17 218 LYS A O 1
ATOM 1791 N N . ASN A 1 219 ? 106.309 122.419 79.320 1.00 32.18 219 ASN A N 1
ATOM 1792 C CA . ASN A 1 219 ? 106.198 121.115 78.682 1.00 29.48 219 ASN A CA 1
ATOM 1793 C C . ASN A 1 219 ? 104.836 120.464 78.889 1.00 32.29 219 ASN A C 1
ATOM 1794 O O . ASN A 1 219 ? 104.620 119.354 78.396 1.00 38.24 219 ASN A O 1
ATOM 1799 N N . GLY A 1 220 ? 103.921 121.114 79.601 1.00 25.55 220 GLY A N 1
ATOM 1800 C CA . GLY A 1 220 ? 102.590 120.571 79.793 1.00 26.92 220 GLY A CA 1
ATOM 1801 C C . GLY A 1 220 ? 102.474 119.520 80.871 1.00 30.71 220 GLY A C 1
ATOM 1802 O O . GLY A 1 220 ? 101.587 118.666 80.798 1.00 29.79 220 GLY A O 1
ATOM 1803 N N . LEU A 1 221 ? 103.347 119.558 81.877 1.00 27.31 221 LEU A N 1
ATOM 1804 C CA . LEU A 1 221 ? 103.375 118.539 82.918 1.00 17.15 221 LEU A CA 1
ATOM 1805 C C . LEU A 1 221 ? 102.393 118.791 84.052 1.00 19.58 221 LEU A C 1
ATOM 1806 O O . LEU A 1 221 ? 102.235 117.915 84.905 1.00 32.01 221 LEU A O 1
ATOM 1811 N N . ILE A 1 222 ? 101.742 119.945 84.098 1.00 20.60 222 ILE A N 1
ATOM 1812 C CA . ILE A 1 222 ? 100.786 120.244 85.159 1.00 15.04 222 ILE A CA 1
ATOM 1813 C C . ILE A 1 222 ? 99.386 119.897 84.670 1.00 17.76 222 ILE A C 1
ATOM 1814 O O . ILE A 1 222 ? 98.941 120.390 83.629 1.00 29.81 222 ILE A O 1
ATOM 1819 N N . ILE A 1 223 ? 98.700 119.032 85.414 1.00 15.52 223 ILE A N 1
ATOM 1820 C CA . ILE A 1 223 ? 97.381 118.520 85.054 1.00 16.44 223 ILE A CA 1
ATOM 1821 C C . ILE A 1 223 ? 96.393 118.958 86.126 1.00 13.43 223 ILE A C 1
ATOM 1822 O O . ILE A 1 223 ? 96.582 118.659 87.310 1.00 20.48 223 ILE A O 1
ATOM 1827 N N . VAL A 1 224 ? 95.330 119.640 85.710 1.00 12.28 224 VAL A N 1
ATOM 1828 C CA . VAL A 1 224 ? 94.396 120.308 86.611 1.00 15.08 224 VAL A CA 1
ATOM 1829 C C . VAL A 1 224 ? 93.099 119.512 86.658 1.00 17.19 224 VAL A C 1
ATOM 1830 O O . VAL A 1 224 ? 92.584 119.084 85.620 1.00 24.22 224 VAL A O 1
ATOM 1834 N N . ASN A 1 225 ? 92.581 119.301 87.870 1.00 14.55 225 ASN A N 1
ATOM 1835 C CA . ASN A 1 225 ? 91.303 118.636 88.081 1.00 13.22 225 ASN A CA 1
ATOM 1836 C C . ASN A 1 225 ? 90.158 119.575 87.718 1.00 24.66 225 ASN A C 1
ATOM 1837 O O . ASN A 1 225 ? 89.678 120.331 88.566 1.00 28.07 225 ASN A O 1
ATOM 1842 N N . ASN A 1 226 ? 89.716 119.544 86.464 1.00 25.39 226 ASN A N 1
ATOM 1843 C CA . ASN A 1 226 ? 88.620 120.390 86.012 1.00 21.22 226 ASN A CA 1
ATOM 1844 C C . ASN A 1 226 ? 87.258 119.723 86.129 1.00 28.00 226 ASN A C 1
ATOM 1845 O O . ASN A 1 226 ? 86.249 120.355 85.808 1.00 34.29 226 ASN A O 1
ATOM 1850 N N . SER A 1 227 ? 87.199 118.471 86.569 1.00 27.77 227 SER A N 1
ATOM 1851 C CA . SER A 1 227 ? 85.919 117.866 86.896 1.00 25.11 227 SER A CA 1
ATOM 1852 C C . SER A 1 227 ? 85.404 118.423 88.218 1.00 31.46 227 SER A C 1
ATOM 1853 O O . SER A 1 227 ? 86.145 119.019 89.003 1.00 40.60 227 SER A O 1
ATOM 1856 N N . GLN A 1 228 ? 84.114 118.226 88.464 1.00 24.93 228 GLN A N 1
ATOM 1857 C CA . GLN A 1 228 ? 83.471 118.796 89.639 1.00 25.32 228 GLN A CA 1
ATOM 1858 C C . GLN A 1 228 ? 83.566 117.903 90.875 1.00 29.85 228 GLN A C 1
ATOM 1859 O O . GLN A 1 228 ? 82.768 118.081 91.800 1.00 36.36 228 GLN A O 1
ATOM 1865 N N . LYS A 1 229 ? 84.505 116.960 90.923 1.00 20.04 229 LYS A N 1
ATOM 1866 C CA . LYS A 1 229 ? 84.558 115.999 92.012 1.00 10.03 229 LYS A CA 1
ATOM 1867 C C . LYS A 1 229 ? 85.994 115.547 92.249 1.00 20.12 229 LYS A C 1
ATOM 1868 O O . LYS A 1 229 ? 86.848 115.636 91.366 1.00 28.96 229 LYS A O 1
ATOM 1874 N N . GLY A 1 230 ? 86.247 115.070 93.460 1.00 12.32 230 GLY A N 1
ATOM 1875 C CA . GLY A 1 230 ? 87.486 114.425 93.851 1.00 7.20 230 GLY A CA 1
ATOM 1876 C C . GLY A 1 230 ? 88.419 115.327 94.641 1.00 11.02 230 GLY A C 1
ATOM 1877 O O . GLY A 1 230 ? 88.526 116.531 94.395 1.00 20.54 230 GLY A O 1
ATOM 1878 N N . ILE A 1 231 ? 89.098 114.733 95.620 1.00 11.96 231 ILE A N 1
ATOM 1879 C CA . ILE A 1 231 ? 90.162 115.370 96.402 1.00 7.98 231 ILE A CA 1
ATOM 1880 C C . ILE A 1 231 ? 91.360 114.426 96.395 1.00 5.96 231 ILE A C 1
ATOM 1881 O O . ILE A 1 231 ? 91.193 113.214 96.186 1.00 14.22 231 ILE A O 1
ATOM 1886 N N . PRO A 1 232 ? 92.590 114.937 96.558 1.00 12.20 232 PRO A N 1
ATOM 1887 C CA . PRO A 1 232 ? 93.754 114.036 96.493 1.00 10.62 232 PRO A CA 1
ATOM 1888 C C . PRO A 1 232 ? 93.955 113.219 97.764 1.00 11.47 232 PRO A C 1
ATOM 1889 O O . PRO A 1 232 ? 93.767 113.711 98.876 1.00 19.59 232 PRO A O 1
ATOM 1893 N N . GLN A 1 233 ? 94.339 111.955 97.581 1.00 10.38 233 GLN A N 1
ATOM 1894 C CA . GLN A 1 233 ? 94.812 111.111 98.673 1.00 1.83 233 GLN A CA 1
ATOM 1895 C C . GLN A 1 233 ? 96.295 111.369 98.900 1.00 19.87 233 GLN A C 1
ATOM 1896 O O . GLN A 1 233 ? 97.097 111.222 97.975 1.00 23.20 233 GLN A O 1
ATOM 1902 N N . GLY A 1 234 ? 96.669 111.712 100.127 1.00 15.00 234 GLY A N 1
ATOM 1903 C CA . GLY A 1 234 ? 98.054 112.007 100.450 1.00 4.36 234 GLY A CA 1
ATOM 1904 C C . GLY A 1 234 ? 98.285 113.391 101.004 1.00 12.34 234 GLY A C 1
ATOM 1905 O O . GLY A 1 234 ? 99.425 113.714 101.362 1.00 24.87 234 GLY A O 1
ATOM 1906 N N . SER A 1 235 ? 97.280 114.224 101.069 1.00 9.97 235 SER A N 1
ATOM 1907 C CA . SER A 1 235 ? 97.372 115.485 101.774 1.00 2.44 235 SER A CA 1
ATOM 1908 C C . SER A 1 235 ? 97.140 115.250 103.266 1.00 12.96 235 SER A C 1
ATOM 1909 O O . SER A 1 235 ? 96.488 114.278 103.650 1.00 32.07 235 SER A O 1
ATOM 1912 N N . PRO A 1 236 ? 97.689 116.103 104.135 1.00 5.12 236 PRO A N 1
ATOM 1913 C CA . PRO A 1 236 ? 97.391 115.982 105.572 1.00 1.09 236 PRO A CA 1
ATOM 1914 C C . PRO A 1 236 ? 95.970 116.372 105.980 1.00 11.04 236 PRO A C 1
ATOM 1915 O O . PRO A 1 236 ? 95.622 116.180 107.149 1.00 17.19 236 PRO A O 1
ATOM 1919 N N . ILE A 1 237 ? 95.154 116.919 105.079 1.00 11.92 237 ILE A N 1
ATOM 1920 C CA . ILE A 1 237 ? 93.819 117.388 105.430 1.00 3.56 237 ILE A CA 1
ATOM 1921 C C . ILE A 1 237 ? 92.717 116.468 104.880 1.00 8.22 237 ILE A C 1
ATOM 1922 O O . ILE A 1 237 ? 91.569 116.554 105.341 1.00 26.15 237 ILE A O 1
ATOM 1927 N N . SER A 1 238 ? 93.051 115.540 103.972 1.00 0.00 238 SER A N 1
ATOM 1928 C CA . SER A 1 238 ? 92.056 114.827 103.165 1.00 3.01 238 SER A CA 1
ATOM 1929 C C . SER A 1 238 ? 91.208 113.830 103.954 1.00 6.64 238 SER A C 1
ATOM 1930 O O . SER A 1 238 ? 90.023 113.658 103.642 1.00 20.03 238 SER A O 1
ATOM 1933 N N . ALA A 1 239 ? 91.794 113.141 104.936 1.00 3.58 239 ALA A N 1
ATOM 1934 C CA . ALA A 1 239 ? 91.053 112.149 105.712 1.00 0.00 239 ALA A CA 1
ATOM 1935 C C . ALA A 1 239 ? 90.000 112.802 106.600 1.00 13.30 239 ALA A C 1
ATOM 1936 O O . ALA A 1 239 ? 88.883 112.283 106.749 1.00 15.83 239 ALA A O 1
ATOM 1938 N N . LEU A 1 240 ? 90.341 113.956 107.173 1.00 13.44 240 LEU A N 1
ATOM 1939 C CA . LEU A 1 240 ? 89.393 114.740 107.954 1.00 4.08 240 LEU A CA 1
ATOM 1940 C C . LEU A 1 240 ? 88.252 115.259 107.088 1.00 4.15 240 LEU A C 1
ATOM 1941 O O . LEU A 1 240 ? 87.095 115.267 107.517 1.00 20.31 240 LEU A O 1
ATOM 1946 N N . LEU A 1 241 ? 88.561 115.695 105.863 1.00 0.00 241 LEU A N 1
ATOM 1947 C CA . LEU A 1 241 ? 87.527 116.154 104.938 1.00 5.28 241 LEU A CA 1
ATOM 1948 C C . LEU A 1 241 ? 86.618 115.016 104.494 1.00 8.29 241 LEU A C 1
ATOM 1949 O O . LEU A 1 241 ? 85.416 115.230 104.284 1.00 16.75 241 LEU A O 1
ATOM 1954 N N . SER A 1 242 ? 87.166 113.804 104.371 1.00 9.31 242 SER A N 1
ATOM 1955 C CA . SER A 1 242 ? 86.344 112.630 104.101 1.00 0.00 242 SER A CA 1
ATOM 1956 C C . SER A 1 242 ? 85.422 112.296 105.270 1.00 12.52 242 SER A C 1
ATOM 1957 O O . SER A 1 242 ? 84.303 111.826 105.051 1.00 18.03 242 SER A O 1
ATOM 1960 N N . ASN A 1 243 ? 85.868 112.530 106.508 1.00 19.59 243 ASN A N 1
ATOM 1961 C CA . ASN A 1 243 ? 84.970 112.352 107.653 1.00 4.38 243 ASN A CA 1
ATOM 1962 C C . ASN A 1 243 ? 83.900 113.440 107.724 1.00 14.65 243 ASN A C 1
ATOM 1963 O O . ASN A 1 243 ? 82.766 113.168 108.132 1.00 26.62 243 ASN A O 1
ATOM 1968 N N . ILE A 1 244 ? 84.261 114.683 107.390 1.00 10.81 244 ILE A N 1
ATOM 1969 C CA . ILE A 1 244 ? 83.330 115.815 107.451 1.00 5.32 244 ILE A CA 1
ATOM 1970 C C . ILE A 1 244 ? 82.225 115.669 106.407 1.00 13.27 244 ILE A C 1
ATOM 1971 O O . ILE A 1 244 ? 81.052 115.956 106.681 1.00 27.66 244 ILE A O 1
ATOM 1976 N N . TYR A 1 245 ? 82.588 115.184 105.210 1.00 15.63 245 TYR A N 1
ATOM 1977 C CA . TYR A 1 245 ? 81.650 114.980 104.102 1.00 3.85 245 TYR A CA 1
ATOM 1978 C C . TYR A 1 245 ? 80.514 114.016 104.440 1.00 14.30 245 TYR A C 1
ATOM 1979 O O . TYR A 1 245 ? 79.405 114.148 103.914 1.00 27.18 245 TYR A O 1
ATOM 1988 N N . MET A 1 246 ? 80.770 113.039 105.303 1.00 19.60 246 MET A N 1
ATOM 1989 C CA . MET A 1 246 ? 79.841 111.946 105.548 1.00 10.38 246 MET A CA 1
ATOM 1990 C C . MET A 1 246 ? 78.953 112.136 106.773 1.00 22.00 246 MET A C 1
ATOM 1991 O O . MET A 1 246 ? 78.217 111.206 107.104 1.00 35.92 246 MET A O 1
ATOM 1996 N N . LEU A 1 247 ? 79.020 113.293 107.446 1.00 18.38 247 LEU A N 1
ATOM 1997 C CA . LEU A 1 247 ? 78.486 113.459 108.804 1.00 20.28 247 LEU A CA 1
ATOM 1998 C C . LEU A 1 247 ? 76.965 113.328 108.869 1.00 27.60 247 LEU A C 1
ATOM 1999 O O . LEU A 1 247 ? 76.429 112.612 109.729 1.00 36.71 247 LEU A O 1
ATOM 2004 N N . ASP A 1 248 ? 76.256 114.019 107.971 1.00 23.47 248 ASP A N 1
ATOM 2005 C CA . ASP A 1 248 ? 74.797 113.999 107.987 1.00 19.96 248 ASP A CA 1
ATOM 2006 C C . ASP A 1 248 ? 74.262 112.638 107.566 1.00 30.50 248 ASP A C 1
ATOM 2007 O O . ASP A 1 248 ? 73.241 112.172 108.090 1.00 41.07 248 ASP A O 1
ATOM 2012 N N . PHE A 1 249 ? 74.996 111.957 106.693 1.00 25.05 249 PHE A N 1
ATOM 2013 C CA . PHE A 1 249 ? 74.657 110.601 106.299 1.00 24.83 249 PHE A CA 1
ATOM 2014 C C . PHE A 1 249 ? 74.939 109.625 107.437 1.00 25.66 249 PHE A C 1
ATOM 2015 O O . PHE A 1 249 ? 74.236 108.621 107.566 1.00 32.36 249 PHE A O 1
ATOM 2023 N N . ASP A 1 250 ? 75.945 109.908 108.273 1.00 21.52 250 ASP A N 1
ATOM 2024 C CA . ASP A 1 250 ? 76.192 109.092 109.461 1.00 17.12 250 ASP A CA 1
ATOM 2025 C C . ASP A 1 250 ? 75.078 109.242 110.487 1.00 25.57 250 ASP A C 1
ATOM 2026 O O . ASP A 1 250 ? 74.704 108.260 111.142 1.00 34.79 250 ASP A O 1
ATOM 2031 N N . ILE A 1 251 ? 74.548 110.463 110.642 1.00 24.48 251 ILE A N 1
ATOM 2032 C CA . ILE A 1 251 ? 73.387 110.695 111.508 1.00 22.69 251 ILE A CA 1
ATOM 2033 C C . ILE A 1 251 ? 72.172 109.923 110.997 1.00 26.33 251 ILE A C 1
ATOM 2034 O O . ILE A 1 251 ? 71.475 109.243 111.767 1.00 33.64 251 ILE A O 1
ATOM 2039 N N . GLU A 1 252 ? 71.938 109.981 109.680 1.00 24.83 252 GLU A N 1
ATOM 2040 C CA . GLU A 1 252 ? 70.815 109.270 109.069 1.00 22.61 252 GLU A CA 1
ATOM 2041 C C . GLU A 1 252 ? 70.954 107.749 109.176 1.00 28.09 252 GLU A C 1
ATOM 2042 O O . GLU A 1 252 ? 69.977 107.055 109.474 1.00 36.59 252 GLU A O 1
ATOM 2048 N N . MET A 1 253 ? 72.162 107.215 108.967 1.00 27.07 253 MET A N 1
ATOM 2049 C CA . MET A 1 253 ? 72.376 105.772 109.084 1.00 22.80 253 MET A CA 1
ATOM 2050 C C . MET A 1 253 ? 72.320 105.273 110.523 1.00 27.33 253 MET A C 1
ATOM 2051 O O . MET A 1 253 ? 71.857 104.146 110.747 1.00 33.64 253 MET A O 1
ATOM 2056 N N . ARG A 1 254 ? 72.765 106.079 111.503 1.00 22.02 254 ARG A N 1
ATOM 2057 C CA . ARG A 1 254 ? 72.595 105.694 112.903 1.00 23.59 254 ARG A CA 1
ATOM 2058 C C . ARG A 1 254 ? 71.117 105.657 113.270 1.00 29.78 254 ARG A C 1
ATOM 2059 O O . ARG A 1 254 ? 70.680 104.759 113.997 1.00 31.06 254 ARG A O 1
ATOM 2067 N N . ASP A 1 255 ? 70.341 106.642 112.793 1.00 31.36 255 ASP A N 1
ATOM 2068 C CA . ASP A 1 255 ? 68.895 106.643 113.021 1.00 30.59 255 ASP A CA 1
ATOM 2069 C C . ASP A 1 255 ? 68.210 105.445 112.367 1.00 35.48 255 ASP A C 1
ATOM 2070 O O . ASP A 1 255 ? 67.321 104.833 112.969 1.00 39.86 255 ASP A O 1
ATOM 2075 N N . TYR A 1 256 ? 68.615 105.103 111.136 1.00 35.28 256 TYR A N 1
ATOM 2076 C CA . TYR A 1 256 ? 68.040 103.961 110.423 1.00 31.08 256 TYR A CA 1
ATOM 2077 C C . TYR A 1 256 ? 68.339 102.645 111.137 1.00 32.05 256 TYR A C 1
ATOM 2078 O O . TYR A 1 256 ? 67.472 101.770 111.224 1.00 37.95 256 TYR A O 1
ATOM 2087 N N . ALA A 1 257 ? 69.566 102.475 111.631 1.00 38.57 257 ALA A N 1
ATOM 2088 C CA . ALA A 1 257 ? 69.885 101.246 112.350 1.00 31.50 257 ALA A CA 1
ATOM 2089 C C . ALA A 1 257 ? 69.224 101.217 113.724 1.00 34.11 257 ALA A C 1
ATOM 2090 O O . ALA A 1 257 ? 68.834 100.149 114.205 1.00 36.58 257 ALA A O 1
ATOM 2092 N N . GLN A 1 258 ? 69.069 102.379 114.363 1.00 39.76 258 GLN A N 1
ATOM 2093 C CA . GLN A 1 258 ? 68.537 102.416 115.719 1.00 36.51 258 GLN A CA 1
ATOM 2094 C C . GLN A 1 258 ? 67.019 102.234 115.742 1.00 40.19 258 GLN A C 1
ATOM 2095 O O . GLN A 1 258 ? 66.479 101.750 116.744 1.00 42.33 258 GLN A O 1
ATOM 2101 N N . GLU A 1 259 ? 66.319 102.626 114.664 1.00 45.61 259 GLU A N 1
ATOM 2102 C CA . GLU A 1 259 ? 64.884 102.339 114.534 1.00 40.33 259 GLU A CA 1
ATOM 2103 C C . GLU A 1 259 ? 64.593 100.844 114.515 1.00 41.79 259 GLU A C 1
ATOM 2104 O O . GLU A 1 259 ? 63.575 100.391 115.052 1.00 49.17 259 GLU A O 1
ATOM 2110 N N . ARG A 1 260 ? 65.471 100.067 113.894 1.00 40.96 260 ARG A N 1
ATOM 2111 C CA . ARG A 1 260 ? 65.297 98.634 113.726 1.00 34.20 260 ARG A CA 1
ATOM 2112 C C . ARG A 1 260 ? 65.980 97.818 114.812 1.00 31.56 260 ARG A C 1
ATOM 2113 O O . ARG A 1 260 ? 66.118 96.603 114.658 1.00 36.04 260 ARG A O 1
ATOM 2121 N N . GLY A 1 261 ? 66.409 98.453 115.899 1.00 30.98 261 GLY A N 1
ATOM 2122 C CA . GLY A 1 261 ? 67.055 97.736 116.980 1.00 29.80 261 GLY A CA 1
ATOM 2123 C C . GLY A 1 261 ? 68.455 97.260 116.681 1.00 36.21 261 GLY A C 1
ATOM 2124 O O . GLY A 1 261 ? 68.868 96.224 117.203 1.00 37.72 261 GLY A O 1
ATOM 2125 N N . GLY A 1 262 ? 69.198 97.981 115.840 1.00 34.43 262 GLY A N 1
ATOM 2126 C CA . GLY A 1 262 ? 70.500 97.563 115.404 1.00 26.25 262 GLY A CA 1
ATOM 2127 C C . GLY A 1 262 ? 71.604 98.544 115.743 1.00 24.82 262 GLY A C 1
ATOM 2128 O O . GLY A 1 262 ? 71.447 99.445 116.576 1.00 30.84 262 GLY A O 1
ATOM 2129 N N . HIS A 1 263 ? 72.752 98.354 115.090 1.00 24.44 263 HIS A N 1
ATOM 2130 C CA . HIS A 1 263 ? 73.964 99.117 115.359 1.00 25.01 263 HIS A CA 1
ATOM 2131 C C . HIS A 1 263 ? 74.670 99.436 114.049 1.00 24.72 263 HIS A C 1
ATOM 2132 O O . HIS A 1 263 ? 74.550 98.699 113.070 1.00 25.82 263 HIS A O 1
ATOM 2139 N N . TYR A 1 264 ? 75.405 100.547 114.037 1.00 31.92 264 TYR A N 1
ATOM 2140 C CA . TYR A 1 264 ? 76.059 101.050 112.834 1.00 27.53 264 TYR A CA 1
ATOM 2141 C C . TYR A 1 264 ? 77.506 101.413 113.136 1.00 31.18 264 TYR A C 1
ATOM 2142 O O . TYR A 1 264 ? 77.787 102.064 114.145 1.00 39.58 264 TYR A O 1
ATOM 2151 N N . TYR A 1 265 ? 78.419 100.990 112.263 1.00 32.69 265 TYR A N 1
ATOM 2152 C CA . TYR A 1 265 ? 79.833 101.326 112.367 1.00 27.28 265 TYR A CA 1
ATOM 2153 C C . TYR A 1 265 ? 80.366 101.710 110.996 1.00 28.49 265 TYR A C 1
ATOM 2154 O O . TYR A 1 265 ? 80.004 101.092 109.993 1.00 36.44 265 TYR A O 1
ATOM 2163 N N . ARG A 1 266 ? 81.225 102.727 110.946 1.00 18.00 266 ARG A N 1
ATOM 2164 C CA . ARG A 1 266 ? 81.905 103.087 109.708 1.00 24.19 266 ARG A CA 1
ATOM 2165 C C . ARG A 1 266 ? 83.378 103.357 109.976 1.00 26.31 266 ARG A C 1
ATOM 2166 O O . ARG A 1 266 ? 83.718 104.116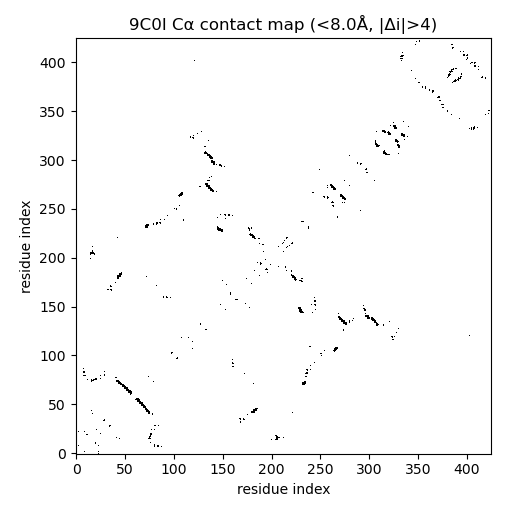 110.885 1.00 37.83 266 ARG A O 1
ATOM 2174 N N . TYR A 1 267 ? 84.244 102.739 109.174 1.00 25.9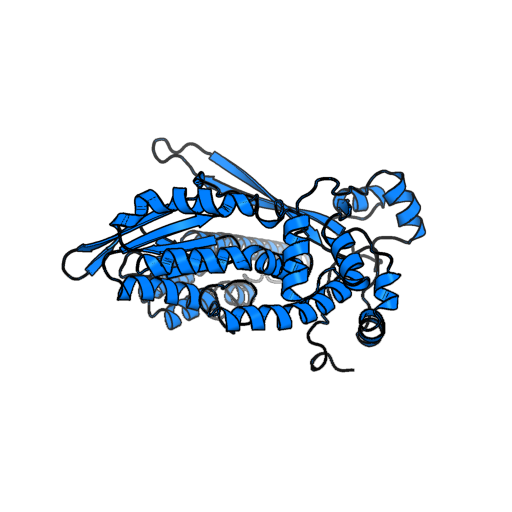4 267 TYR A N 1
ATOM 2175 C CA . TYR A 1 267 ? 85.688 102.972 109.198 1.00 23.11 267 TYR A CA 1
ATOM 2176 C C . TYR A 1 267 ? 86.059 103.334 107.764 1.00 32.37 267 TYR A C 1
ATOM 2177 O O . TYR A 1 267 ? 86.136 102.443 106.915 1.00 37.82 267 TYR A O 1
ATOM 2186 N N . CYS A 1 268 ? 86.272 104.634 107.514 1.00 21.10 268 CYS A N 1
ATOM 2187 C CA . CYS A 1 268 ? 86.516 105.241 106.203 1.00 18.13 268 CYS A CA 1
ATOM 2188 C C . CYS A 1 268 ? 85.374 104.933 105.240 1.00 17.19 268 CYS A C 1
ATOM 2189 O O . CYS A 1 268 ? 84.263 105.438 105.413 1.00 23.10 268 CYS A O 1
ATOM 2192 N N . ASP A 1 269 ? 85.627 104.120 104.219 1.00 21.17 269 ASP A N 1
ATOM 2193 C CA . ASP A 1 269 ? 84.588 103.697 103.290 1.00 18.10 269 ASP A CA 1
ATOM 2194 C C . ASP A 1 269 ? 84.036 102.308 103.595 1.00 25.66 269 ASP A C 1
ATOM 2195 O O . ASP A 1 269 ? 83.287 101.762 102.781 1.00 26.72 269 ASP A O 1
ATOM 2200 N N . ASP A 1 270 ? 84.385 101.725 104.738 1.00 18.71 270 ASP A N 1
ATOM 2201 C CA . ASP A 1 270 ? 83.943 100.387 105.114 1.00 13.46 270 ASP A CA 1
ATOM 2202 C C . ASP A 1 270 ? 82.861 100.502 106.184 1.00 17.05 270 ASP A C 1
ATOM 2203 O O . ASP A 1 270 ? 83.114 101.022 107.271 1.00 30.98 270 ASP A O 1
ATOM 2208 N N . MET A 1 271 ? 81.664 100.005 105.879 1.00 20.02 271 MET A N 1
ATOM 2209 C CA . MET A 1 271 ? 80.493 100.131 106.739 1.00 16.38 271 MET A CA 1
ATOM 2210 C C . MET A 1 271 ? 80.008 98.764 107.200 1.00 18.67 271 MET A C 1
ATOM 2211 O O . MET A 1 271 ? 80.012 97.804 106.426 1.00 27.47 271 MET A O 1
ATOM 2216 N N . LEU A 1 272 ? 79.584 98.678 108.460 1.00 18.60 272 LEU A N 1
ATOM 2217 C CA . LEU A 1 272 ? 79.039 97.445 109.017 1.00 19.32 272 LEU A CA 1
ATOM 2218 C C . LEU A 1 272 ? 77.709 97.734 109.697 1.00 18.04 272 LEU A C 1
ATOM 2219 O O . LEU A 1 272 ? 77.636 98.587 110.585 1.00 30.07 272 LEU A O 1
ATOM 2224 N N . PHE A 1 273 ? 76.664 97.022 109.284 1.00 13.57 273 PHE A N 1
ATOM 2225 C CA . PHE A 1 273 ? 75.356 97.058 109.928 1.00 13.03 273 PHE A CA 1
ATOM 2226 C C . PHE A 1 273 ? 75.096 95.727 110.615 1.00 16.14 273 PHE A C 1
ATOM 2227 O O . PHE A 1 273 ? 75.201 94.676 109.982 1.00 26.51 273 PHE A O 1
ATOM 2235 N N . ILE A 1 274 ? 74.739 95.773 111.894 1.00 20.66 274 ILE A N 1
ATOM 2236 C CA . ILE A 1 274 ? 74.348 94.584 112.648 1.00 22.45 274 ILE A CA 1
ATOM 2237 C C . ILE A 1 274 ? 72.881 94.754 113.015 1.00 20.34 274 ILE A C 1
ATOM 2238 O O . ILE A 1 274 ? 72.540 95.597 113.846 1.00 30.95 274 ILE A O 1
ATOM 2243 N N . VAL A 1 275 ? 72.017 93.966 112.380 1.00 20.55 275 VAL A N 1
ATOM 2244 C CA . VAL A 1 275 ? 70.563 94.149 112.418 1.00 24.70 275 VAL A CA 1
ATOM 2245 C C . VAL A 1 275 ? 69.902 92.802 112.671 1.00 34.66 275 VAL A C 1
ATOM 2246 O O . VAL A 1 275 ? 70.544 91.754 112.514 1.00 37.83 275 VAL A O 1
ATOM 2250 N N . PRO A 1 276 ? 68.638 92.790 113.123 1.00 33.49 276 PRO A N 1
ATOM 2251 C CA . PRO A 1 276 ? 67.873 91.535 113.099 1.00 26.52 276 PRO A CA 1
ATOM 2252 C C . PRO A 1 276 ? 67.650 91.018 111.683 1.00 33.02 276 PRO A C 1
ATOM 2253 O O . PRO A 1 276 ? 67.631 91.784 110.719 1.00 41.60 276 PRO A O 1
ATOM 2257 N N . THR A 1 277 ? 67.483 89.692 111.588 1.00 31.96 277 THR A N 1
ATOM 2258 C CA . THR A 1 277 ? 67.659 88.940 110.343 1.00 29.23 277 THR A CA 1
ATOM 2259 C C . THR A 1 277 ? 66.592 89.282 109.299 1.00 35.85 277 THR A C 1
ATOM 2260 O O . THR A 1 277 ? 66.882 89.294 108.095 1.00 37.66 277 THR A O 1
ATOM 2264 N N . LYS A 1 278 ? 65.387 89.659 109.744 1.00 40.74 278 LYS A N 1
ATOM 2265 C CA . LYS A 1 278 ? 64.282 89.995 108.842 1.00 41.20 278 LYS A CA 1
ATOM 2266 C C . LYS A 1 278 ? 64.533 91.243 107.991 1.00 40.12 278 LYS A C 1
ATOM 2267 O O . LYS A 1 278 ? 63.857 91.426 106.974 1.00 43.25 278 LYS A O 1
ATOM 2273 N N . TYR A 1 279 ? 65.480 92.101 108.375 1.00 37.95 279 TYR A N 1
ATOM 2274 C CA . TYR A 1 279 ? 65.803 93.301 107.617 1.00 39.94 279 TYR A CA 1
ATOM 2275 C C . TYR A 1 279 ? 66.960 93.127 106.641 1.00 42.67 279 TYR A C 1
ATOM 2276 O O . TYR A 1 279 ? 67.236 94.058 105.879 1.00 44.06 279 TYR A O 1
ATOM 2285 N N . ASN A 1 280 ? 67.649 91.981 106.655 1.00 37.39 280 ASN A N 1
ATOM 2286 C CA . ASN A 1 280 ? 68.929 91.863 105.960 1.00 37.88 280 ASN A CA 1
ATOM 2287 C C . ASN A 1 280 ? 68.828 91.833 104.434 1.00 47.77 280 ASN A C 1
ATOM 2288 O O . ASN A 1 280 ? 69.821 92.128 103.761 1.00 49.01 280 ASN A O 1
ATOM 2293 N N . LYS A 1 281 ? 67.673 91.487 103.869 1.00 53.15 281 LYS A N 1
ATOM 2294 C CA . LYS A 1 281 ? 67.539 91.533 102.418 1.00 51.82 281 LYS A CA 1
ATOM 2295 C C . LYS A 1 281 ? 67.151 92.908 101.903 1.00 52.68 281 LYS A C 1
ATOM 2296 O O . LYS A 1 281 ? 67.470 93.240 100.756 1.00 53.21 281 LYS A O 1
ATOM 2302 N N . THR A 1 282 ? 66.471 93.714 102.715 1.00 46.45 282 THR A N 1
ATOM 2303 C CA . THR A 1 282 ? 66.072 95.038 102.261 1.00 46.35 282 THR A CA 1
ATOM 2304 C C . THR A 1 282 ? 67.219 96.040 102.307 1.00 46.78 282 THR A C 1
ATOM 2305 O O . THR A 1 282 ? 67.252 96.944 101.469 1.00 52.91 282 THR A O 1
ATOM 2309 N N . LEU A 1 283 ? 68.187 95.835 103.216 1.00 38.17 283 LEU A N 1
ATOM 2310 C CA . LEU A 1 283 ? 69.005 96.918 103.777 1.00 37.05 283 LEU A CA 1
ATOM 2311 C C . LEU A 1 283 ? 69.904 97.588 102.741 1.00 36.63 283 LEU A C 1
ATOM 2312 O O . LEU A 1 283 ? 70.060 98.813 102.758 1.00 37.39 283 LEU A O 1
ATOM 2317 N N . ALA A 1 284 ? 70.524 96.800 101.855 1.00 28.27 284 ALA A N 1
ATOM 2318 C CA . ALA A 1 284 ? 71.428 97.353 100.849 1.00 34.48 284 ALA A CA 1
ATOM 2319 C C . ALA A 1 284 ? 70.717 98.258 99.850 1.00 38.18 284 ALA A C 1
ATOM 2320 O O . ALA A 1 284 ? 71.297 99.256 99.414 1.00 44.09 284 ALA A O 1
ATOM 2322 N N . GLY A 1 285 ? 69.453 97.985 99.547 1.00 36.74 285 GLY A N 1
ATOM 2323 C CA . GLY A 1 285 ? 68.686 98.854 98.683 1.00 31.98 285 GLY A CA 1
ATOM 2324 C C . GLY A 1 285 ? 68.228 100.126 99.368 1.00 33.18 285 GLY A C 1
ATOM 2325 O O . GLY A 1 285 ? 68.141 101.171 98.722 1.00 37.50 285 GLY A O 1
ATOM 2326 N N . ASP A 1 286 ? 67.915 100.052 100.667 1.00 35.22 286 ASP A N 1
ATOM 2327 C CA . ASP A 1 286 ? 67.610 101.262 101.429 1.00 32.70 286 ASP A CA 1
ATOM 2328 C C . ASP A 1 286 ? 68.833 102.162 101.582 1.00 39.42 286 ASP A C 1
ATOM 2329 O O . ASP A 1 286 ? 68.704 103.390 101.551 1.00 40.79 286 ASP A O 1
ATOM 2334 N N . VAL A 1 287 ? 70.019 101.581 101.784 1.00 35.90 287 VAL A N 1
ATOM 2335 C CA . VAL A 1 287 ? 71.224 102.403 101.885 1.00 30.63 287 VAL A CA 1
ATOM 2336 C C . VAL A 1 287 ? 71.599 102.976 100.519 1.00 29.16 287 VAL A C 1
ATOM 2337 O O . VAL A 1 287 ? 71.970 104.150 100.416 1.00 30.71 287 VAL A O 1
ATOM 2341 N N . ALA A 1 288 ? 71.393 102.240 99.443 1.00 27.45 288 ALA A N 1
ATOM 2342 C CA . ALA A 1 288 ? 71.697 102.739 98.087 1.00 28.26 288 ALA A CA 1
ATOM 2343 C C . ALA A 1 288 ? 70.743 103.848 97.661 1.00 37.03 288 ALA A C 1
ATOM 2344 O O . ALA A 1 288 ? 71.106 104.612 96.774 1.00 38.24 288 ALA A O 1
ATOM 2346 N N . GLN A 1 289 ? 69.557 103.910 98.252 1.00 44.45 289 GLN A N 1
ATOM 2347 C CA . GLN A 1 289 ? 68.562 104.952 97.922 1.00 35.45 289 GLN A CA 1
ATOM 2348 C C . GLN A 1 289 ? 68.876 106.226 98.693 1.00 33.61 289 GLN A C 1
ATOM 2349 O O . GLN A 1 289 ? 68.702 107.278 98.099 1.00 40.08 289 GLN A O 1
ATOM 2355 N N . ARG A 1 290 ? 69.358 106.140 99.926 1.00 35.56 290 ARG A N 1
ATOM 2356 C CA . ARG A 1 290 ? 69.567 107.339 100.782 1.00 38.29 290 ARG A CA 1
ATOM 2357 C C . ARG A 1 290 ? 70.959 107.945 100.622 1.00 39.76 290 ARG A C 1
ATOM 2358 O O . ARG A 1 290 ? 71.228 108.915 101.316 1.00 41.23 290 ARG A O 1
ATOM 2366 N N . ILE A 1 291 ? 71.818 107.384 99.773 1.00 38.37 291 ILE A N 1
ATOM 2367 C CA . ILE A 1 291 ? 73.217 107.859 99.598 1.00 32.67 291 ILE A CA 1
ATOM 2368 C C . ILE A 1 291 ? 73.302 108.548 98.245 1.00 39.65 291 ILE A C 1
ATOM 2369 O O . ILE A 1 291 ? 74.386 108.940 97.877 1.00 42.41 291 ILE A O 1
ATOM 2374 N N . LYS A 1 292 ? 72.189 108.660 97.531 1.00 42.35 292 LYS A N 1
ATOM 2375 C CA . LYS A 1 292 ? 72.192 109.260 96.178 1.00 40.36 292 LYS A CA 1
ATOM 2376 C C . LYS A 1 292 ? 72.197 110.779 96.329 1.00 41.60 292 LYS A C 1
ATOM 2377 O O . LYS A 1 292 ? 72.455 111.449 95.333 1.00 46.68 292 LYS A O 1
ATOM 2383 N N . HIS A 1 293 ? 71.933 111.279 97.531 1.00 38.71 293 HIS A N 1
ATOM 2384 C CA . HIS A 1 293 ? 72.000 112.724 97.834 1.00 42.47 293 HIS A CA 1
ATOM 2385 C C . HIS A 1 293 ? 73.450 113.130 98.065 1.00 42.94 293 HIS A C 1
ATOM 2386 O O . HIS A 1 293 ? 73.720 114.325 98.178 1.00 45.56 293 HIS A O 1
ATOM 2393 N N . LEU A 1 294 ? 74.351 112.153 98.171 1.00 36.09 294 LEU A N 1
ATOM 2394 C CA . LEU A 1 294 ? 75.775 112.442 98.456 1.00 30.66 294 LEU A CA 1
ATOM 2395 C C . LEU A 1 294 ? 76.565 112.213 97.172 1.00 33.05 294 LEU A C 1
ATOM 2396 O O . LEU A 1 294 ? 77.731 112.579 97.160 1.00 42.47 294 LEU A O 1
ATOM 2401 N N . LYS A 1 295 ? 75.929 111.687 96.132 1.00 24.71 295 LYS A N 1
ATOM 2402 C CA . LYS A 1 295 ? 76.543 111.532 94.788 1.00 21.85 295 LYS A CA 1
ATOM 2403 C C . LYS A 1 295 ? 77.674 110.511 94.823 1.00 28.87 295 LYS A C 1
ATOM 2404 O O . LYS A 1 295 ? 78.546 110.567 93.956 1.00 31.23 295 LYS A O 1
ATOM 2410 N N . VAL A 1 296 ? 77.643 109.611 95.788 1.00 31.41 296 VAL A N 1
ATOM 2411 C CA . VAL A 1 296 ? 78.595 108.511 95.838 1.00 28.18 296 VAL A CA 1
ATOM 2412 C C . VAL A 1 296 ? 77.798 107.214 95.816 1.00 31.94 296 VAL A C 1
ATOM 2413 O O . VAL A 1 296 ? 76.624 107.179 96.195 1.00 43.55 296 VAL A O 1
ATOM 2417 N N . GLU A 1 297 ? 78.430 106.149 95.340 1.00 30.55 297 GLU A N 1
ATOM 2418 C CA . GLU A 1 297 ? 77.741 104.893 95.095 1.00 32.99 297 GLU A CA 1
ATOM 2419 C C . GLU A 1 297 ? 78.351 103.765 95.911 1.00 32.00 297 GLU A C 1
ATOM 2420 O O . GLU A 1 297 ? 79.548 103.763 96.205 1.00 39.27 297 GLU A O 1
ATOM 2426 N N . LEU A 1 298 ? 77.505 102.810 96.281 1.00 29.73 298 LEU A N 1
ATOM 2427 C CA . LEU A 1 298 ? 77.984 101.555 96.835 1.00 28.89 298 LEU A CA 1
ATOM 2428 C C . LEU A 1 298 ? 78.652 100.727 95.750 1.00 31.94 298 LEU A C 1
ATOM 2429 O O . LEU A 1 298 ? 78.214 100.713 94.599 1.00 38.34 298 LEU A O 1
ATOM 2434 N N . ASN A 1 299 ? 79.723 100.039 96.121 1.00 31.39 299 ASN A N 1
ATOM 2435 C CA . ASN A 1 299 ? 80.344 99.044 95.254 1.00 24.37 299 ASN A CA 1
ATOM 2436 C C . ASN A 1 299 ? 79.577 97.754 95.533 1.00 32.75 299 ASN A C 1
ATOM 2437 O O . ASN A 1 299 ? 79.790 97.086 96.543 1.00 39.87 299 ASN A O 1
ATOM 2442 N N . THR A 1 300 ? 78.653 97.409 94.633 1.00 35.05 300 THR A N 1
ATOM 2443 C CA . THR A 1 300 ? 77.741 96.288 94.847 1.00 36.27 300 THR A CA 1
ATOM 2444 C C . THR A 1 300 ? 78.408 94.924 94.719 1.00 36.58 300 THR A C 1
ATOM 2445 O O . THR A 1 300 ? 77.806 93.925 95.116 1.00 40.48 300 THR A O 1
ATOM 2449 N N . LYS A 1 301 ? 79.619 94.853 94.175 1.00 37.21 301 LYS A N 1
ATOM 2450 C CA . LYS A 1 301 ? 80.356 93.597 94.154 1.00 38.66 301 LYS A CA 1
ATOM 2451 C C . LYS A 1 301 ? 80.944 93.236 95.513 1.00 42.79 301 LYS A C 1
ATOM 2452 O O . LYS A 1 301 ? 81.280 92.070 95.735 1.00 47.70 301 LYS A O 1
ATOM 2458 N N . LYS A 1 302 ? 81.078 94.199 96.421 1.00 34.46 302 LYS A N 1
ATOM 2459 C CA . LYS A 1 302 ? 81.746 93.992 97.698 1.00 28.47 302 LYS A CA 1
ATOM 2460 C C . LYS A 1 302 ? 80.778 93.798 98.856 1.00 30.52 302 LYS A C 1
ATOM 2461 O O . LYS A 1 302 ? 81.214 93.761 100.010 1.00 34.94 302 LYS A O 1
ATOM 2467 N N . THR A 1 303 ? 79.480 93.702 98.581 1.00 33.89 303 THR A N 1
ATOM 2468 C CA . THR A 1 303 ? 78.498 93.492 99.635 1.00 26.34 303 THR A CA 1
ATOM 2469 C C . THR A 1 303 ? 78.581 92.060 100.155 1.00 32.97 303 THR A C 1
ATOM 2470 O O . THR A 1 303 ? 78.557 91.103 99.378 1.00 39.85 303 THR A O 1
ATOM 2474 N N . GLU A 1 304 ? 78.694 91.916 101.474 1.00 28.42 304 GLU A N 1
ATOM 2475 C CA . GLU A 1 304 ? 78.740 90.619 102.129 1.00 20.02 304 GLU A CA 1
ATOM 2476 C C . GLU A 1 304 ? 77.649 90.575 103.186 1.00 28.85 304 GLU A C 1
ATOM 2477 O O . GLU A 1 304 ? 77.526 91.499 103.993 1.00 35.71 304 GLU A O 1
ATOM 2483 N N . ILE A 1 305 ? 76.849 89.511 103.176 1.00 23.66 305 ILE A N 1
ATOM 2484 C CA . ILE A 1 305 ? 75.777 89.307 104.146 1.00 22.07 305 ILE A CA 1
ATOM 2485 C C . ILE A 1 305 ? 76.024 87.993 104.877 1.00 30.03 305 ILE A C 1
ATOM 2486 O O . ILE A 1 305 ? 76.174 86.945 104.241 1.00 30.92 305 ILE A O 1
ATOM 2491 N N . ARG A 1 306 ? 76.056 88.050 106.208 1.00 25.49 306 ARG A N 1
ATOM 2492 C CA . ARG A 1 306 ? 76.277 86.884 107.053 1.00 24.50 306 ARG A CA 1
ATOM 2493 C C . ARG A 1 306 ? 75.122 86.747 108.032 1.00 28.62 306 ARG A C 1
ATOM 2494 O O . ARG A 1 306 ? 74.504 87.737 108.416 1.00 34.82 306 ARG A O 1
ATOM 2502 N N . ASP A 1 307 ? 74.822 85.508 108.420 1.00 26.55 307 ASP A N 1
ATOM 2503 C CA . ASP A 1 307 ? 73.723 85.206 109.331 1.00 20.45 307 ASP A CA 1
ATOM 2504 C C . ASP A 1 307 ? 74.216 84.332 110.473 1.00 27.87 307 ASP A C 1
ATOM 2505 O O . ASP A 1 307 ? 74.949 83.369 110.246 1.00 36.54 307 ASP A O 1
ATOM 2510 N N . PHE A 1 308 ? 73.796 84.658 111.690 1.00 20.87 308 PHE A N 1
ATOM 2511 C CA . PHE A 1 308 ? 74.220 83.960 112.895 1.00 20.93 308 PHE A CA 1
ATOM 2512 C C . PHE A 1 308 ? 73.019 83.274 113.537 1.00 33.97 308 PHE A C 1
ATOM 2513 O O . PHE A 1 308 ? 72.005 83.922 113.809 1.00 44.28 308 PHE A O 1
ATOM 2521 N N . ILE A 1 309 ? 73.135 81.966 113.781 1.00 35.08 309 ILE A N 1
ATOM 2522 C CA . ILE A 1 309 ? 72.100 81.175 114.440 1.00 33.07 309 ILE A CA 1
ATOM 2523 C C . ILE A 1 309 ? 72.732 80.407 115.593 1.00 35.66 309 ILE A C 1
ATOM 2524 O O . ILE A 1 309 ? 73.952 80.228 115.648 1.00 40.82 309 ILE A O 1
ATOM 2529 N N . TYR A 1 310 ? 71.900 79.993 116.545 1.00 40.21 310 TYR A N 1
ATOM 2530 C CA . TYR A 1 310 ? 72.343 79.062 117.578 1.00 42.80 310 TYR A CA 1
ATOM 2531 C C . TYR A 1 310 ? 72.277 77.633 117.058 1.00 44.25 310 TYR A C 1
ATOM 2532 O O . TYR A 1 310 ? 71.210 77.157 116.659 1.00 45.37 310 TYR A O 1
ATOM 2541 N N . LYS A 1 311 ? 73.418 76.953 117.065 1.00 48.51 311 LYS A N 1
ATOM 2542 C CA . LYS A 1 311 ? 73.491 75.514 116.856 1.00 48.78 311 LYS A CA 1
ATOM 2543 C C . LYS A 1 311 ? 74.010 74.918 118.153 1.00 52.79 311 LYS A C 1
ATOM 2544 O O . LYS A 1 311 ? 75.126 75.245 118.576 1.00 51.94 311 LYS A O 1
ATOM 2550 N N . ASP A 1 312 ? 73.209 74.027 118.752 1.00 62.70 312 ASP A N 1
ATOM 2551 C CA . ASP A 1 312 ? 73.232 73.682 120.174 1.00 60.56 312 ASP A CA 1
ATOM 2552 C C . ASP A 1 312 ? 73.206 74.963 121.000 1.00 60.04 312 ASP A C 1
ATOM 2553 O O . ASP A 1 312 ? 72.289 75.776 120.848 1.00 63.05 312 ASP A O 1
ATOM 2558 N N . SER A 1 313 ? 74.188 75.159 121.875 1.00 56.36 313 SER A N 1
ATOM 2559 C CA . SER A 1 313 ? 74.285 76.379 122.665 1.00 57.00 313 SER A CA 1
ATOM 2560 C C . SER A 1 313 ? 75.301 77.368 122.107 1.00 55.16 313 SER A C 1
ATOM 2561 O O . SER A 1 313 ? 75.555 78.399 122.737 1.00 54.19 313 SER A O 1
ATOM 2564 N N . THR A 1 314 ? 75.879 77.086 120.943 1.00 51.34 314 THR A N 1
ATOM 2565 C CA . THR A 1 314 ? 76.962 77.877 120.375 1.00 51.73 314 THR A CA 1
ATOM 2566 C C . THR A 1 314 ? 76.439 78.662 119.177 1.00 51.80 314 THR A C 1
ATOM 2567 O O . THR A 1 314 ? 75.787 78.091 118.299 1.00 52.78 314 THR A O 1
ATOM 2571 N N . LEU A 1 315 ? 76.711 79.966 119.152 1.00 37.06 315 LEU A N 1
ATOM 2572 C CA . LEU A 1 315 ? 76.345 80.795 118.010 1.00 32.42 315 LEU A CA 1
ATOM 2573 C C . LEU A 1 315 ? 77.234 80.469 116.811 1.00 35.46 315 LEU A C 1
ATOM 2574 O O . LEU A 1 315 ? 78.463 80.484 116.916 1.00 44.64 315 LEU A O 1
ATOM 2579 N N . VAL A 1 316 ? 76.611 80.170 115.668 1.00 31.63 316 VAL A N 1
ATOM 2580 C CA . VAL A 1 316 ? 77.304 79.675 114.481 1.00 28.91 316 VAL A CA 1
ATOM 2581 C C . VAL A 1 316 ? 76.915 80.539 113.286 1.00 28.45 316 VAL A C 1
ATOM 2582 O O . VAL A 1 316 ? 75.729 80.819 113.075 1.00 35.97 316 VAL A O 1
ATOM 2586 N N . ALA A 1 317 ? 77.907 80.972 112.512 1.00 24.09 317 ALA A N 1
ATOM 2587 C CA . ALA A 1 317 ? 77.683 81.732 111.291 1.00 26.02 317 ALA A CA 1
ATOM 2588 C C . ALA A 1 317 ? 77.710 80.821 110.069 1.00 26.45 317 ALA A C 1
ATOM 2589 O O . ALA A 1 317 ? 78.424 79.818 110.036 1.00 33.09 317 ALA A O 1
ATOM 2591 N N . ASN A 1 318 ? 76.909 81.182 109.061 1.00 25.33 318 ASN A N 1
ATOM 2592 C CA . ASN A 1 318 ? 76.838 80.383 107.838 1.00 28.50 318 ASN A CA 1
ATOM 2593 C C . ASN A 1 318 ? 78.113 80.496 107.003 1.00 35.74 318 ASN A C 1
ATOM 2594 O O . ASN A 1 318 ? 78.544 79.515 106.388 1.00 44.35 318 ASN A O 1
ATOM 2599 N N . MET A 1 319 ? 78.733 81.668 106.975 1.00 37.42 319 MET A N 1
ATOM 2600 C CA . MET A 1 319 ? 80.096 81.863 106.509 1.00 30.31 319 MET A CA 1
ATOM 2601 C C . MET A 1 319 ? 80.776 82.805 107.494 1.00 35.16 319 MET A C 1
ATOM 2602 O O . MET A 1 319 ? 80.091 83.572 108.176 1.00 40.18 319 MET A O 1
ATOM 2607 N N . PRO A 1 320 ? 82.102 82.742 107.629 1.00 26.36 320 PRO A N 1
ATOM 2608 C CA . PRO A 1 320 ? 82.781 83.666 108.550 1.00 20.11 320 PRO A CA 1
ATOM 2609 C C . PRO A 1 320 ? 82.776 85.113 108.076 1.00 25.82 320 PRO A C 1
ATOM 2610 O O . PRO A 1 320 ? 82.869 85.410 106.884 1.00 26.90 320 PRO A O 1
ATOM 2614 N N . LEU A 1 321 ? 82.673 86.016 109.047 1.00 21.26 321 LEU A N 1
ATOM 2615 C CA . LEU A 1 321 ? 82.680 87.452 108.808 1.00 16.37 321 LEU A CA 1
ATOM 2616 C C . LEU A 1 321 ? 84.100 87.990 108.926 1.00 25.15 321 LEU A C 1
ATOM 2617 O O . LEU A 1 321 ? 84.752 87.803 109.957 1.00 27.76 321 LEU A O 1
ATOM 2622 N N . GLN A 1 322 ? 84.572 88.663 107.882 1.00 29.16 322 GLN A N 1
ATOM 2623 C CA . GLN A 1 322 ? 85.838 89.379 107.942 1.00 27.11 322 GLN A CA 1
ATOM 2624 C C . GLN A 1 322 ? 85.554 90.825 108.327 1.00 34.43 322 GLN A C 1
ATOM 2625 O O . GLN A 1 322 ? 84.668 91.460 107.751 1.00 39.76 322 GLN A O 1
ATOM 2631 N N . TYR A 1 323 ? 86.308 91.345 109.294 1.00 32.18 323 TYR A N 1
ATOM 2632 C CA . TYR A 1 323 ? 86.173 92.742 109.698 1.00 27.08 323 TYR A CA 1
ATOM 2633 C C . TYR A 1 323 ? 87.483 93.236 110.290 1.00 31.30 323 TYR A C 1
ATOM 2634 O O . TYR A 1 323 ? 87.902 92.743 111.339 1.00 33.17 323 TYR A O 1
ATOM 2643 N N . LEU A 1 324 ? 88.092 94.222 109.615 1.00 37.82 324 LEU A N 1
ATOM 2644 C CA . LEU A 1 324 ? 89.282 94.970 110.059 1.00 30.78 324 LEU A CA 1
ATOM 2645 C C . LEU A 1 324 ? 90.482 94.080 110.369 1.00 24.23 324 LEU A C 1
ATOM 2646 O O . LEU A 1 324 ? 91.224 94.329 111.317 1.00 29.11 324 LEU A O 1
ATOM 2651 N N . GLY A 1 325 ? 90.682 93.036 109.574 1.00 25.82 325 GLY A N 1
ATOM 2652 C CA . GLY A 1 325 ? 91.831 92.174 109.728 1.00 28.38 325 GLY A CA 1
ATOM 2653 C C . GLY A 1 325 ? 91.592 90.904 110.507 1.00 29.36 325 GLY A C 1
ATOM 2654 O O . GLY A 1 325 ? 92.542 90.147 110.717 1.00 24.04 325 GLY A O 1
ATOM 2655 N N . PHE A 1 326 ? 90.362 90.646 110.944 1.00 33.50 326 PHE A N 1
ATOM 2656 C CA . PHE A 1 326 ? 90.047 89.482 111.757 1.00 27.70 326 PHE A CA 1
ATOM 2657 C C . PHE A 1 326 ? 88.889 88.714 111.141 1.00 23.57 326 PHE A C 1
ATOM 2658 O O . PHE A 1 326 ? 88.156 89.231 110.303 1.00 37.23 326 PHE A O 1
ATOM 2666 N N . ILE A 1 327 ? 88.739 87.465 111.571 1.00 19.82 327 ILE A N 1
ATOM 2667 C CA . ILE A 1 327 ? 87.719 86.547 111.077 1.00 21.03 327 ILE A CA 1
ATOM 2668 C C . ILE A 1 327 ? 86.940 86.005 112.268 1.00 19.08 327 ILE A C 1
ATOM 2669 O O . ILE A 1 327 ? 87.536 85.550 113.246 1.00 19.40 327 ILE A O 1
ATOM 2674 N N . PHE A 1 328 ? 85.610 86.055 112.192 1.00 20.49 328 PHE A N 1
ATOM 2675 C CA . PHE A 1 328 ? 84.752 85.683 113.307 1.00 18.45 328 PHE A CA 1
ATOM 2676 C C . PHE A 1 328 ? 83.663 84.750 112.803 1.00 16.73 328 PHE A C 1
ATOM 2677 O O . PHE A 1 328 ? 82.944 85.085 111.860 1.00 19.82 328 PHE A O 1
ATOM 2685 N N . ASP A 1 329 ? 83.541 83.584 113.433 1.00 23.93 329 ASP A N 1
ATOM 2686 C CA . ASP A 1 329 ? 82.567 82.574 113.038 1.00 20.96 329 ASP A CA 1
ATOM 2687 C C . ASP A 1 329 ? 81.441 82.387 114.049 1.00 26.64 329 ASP A C 1
ATOM 2688 O O . ASP A 1 329 ? 80.646 81.454 113.915 1.00 33.36 329 ASP A O 1
ATOM 2693 N N . GLY A 1 330 ? 81.357 83.250 115.052 1.00 28.07 330 GLY A N 1
ATOM 2694 C CA . GLY A 1 330 ? 80.372 83.152 116.103 1.00 24.78 330 GLY A CA 1
ATOM 2695 C C . GLY A 1 330 ? 80.955 82.855 117.465 1.00 26.23 330 GLY A C 1
ATOM 2696 O O . GLY A 1 330 ? 80.425 83.347 118.469 1.00 33.30 330 GLY A O 1
ATOM 2697 N N . SER A 1 331 ? 82.030 82.073 117.534 1.00 22.98 331 SER A N 1
ATOM 2698 C CA . SER A 1 331 ? 82.691 81.817 118.805 1.00 30.51 331 SER A CA 1
ATOM 2699 C C . SER A 1 331 ? 84.189 82.091 118.738 1.00 31.44 331 SER A C 1
ATOM 2700 O O . SER A 1 331 ? 84.774 82.593 119.700 1.00 36.32 331 SER A O 1
ATOM 2703 N N . ASN A 1 332 ? 84.820 81.769 117.613 1.00 23.37 332 ASN A N 1
ATOM 2704 C CA . ASN A 1 332 ? 86.266 81.884 117.482 1.00 16.36 332 ASN A CA 1
ATOM 2705 C C . ASN A 1 332 ? 86.658 83.118 116.688 1.00 15.95 332 ASN A C 1
ATOM 2706 O O . ASN A 1 332 ? 85.988 83.491 115.724 1.00 24.60 332 ASN A O 1
ATOM 2711 N N . ILE A 1 333 ? 87.759 83.743 117.099 1.00 18.20 333 ILE A N 1
ATOM 2712 C CA . ILE A 1 333 ? 88.344 84.882 116.402 1.00 17.99 333 ILE A CA 1
ATOM 2713 C C . ILE A 1 333 ? 89.722 84.477 115.892 1.00 14.36 333 ILE A C 1
ATOM 2714 O O . ILE A 1 333 ? 90.559 83.998 116.664 1.00 19.21 333 ILE A O 1
ATOM 2719 N N . LEU A 1 334 ? 89.949 84.670 114.594 1.00 11.67 334 LEU A N 1
ATOM 2720 C CA . LEU A 1 334 ? 91.207 84.380 113.922 1.00 6.92 334 LEU A CA 1
ATOM 2721 C C . LEU A 1 334 ? 91.740 85.634 113.244 1.00 13.01 334 LEU A C 1
ATOM 2722 O O . LEU A 1 334 ? 90.999 86.577 112.985 1.00 28.05 334 LEU A O 1
ATOM 2727 N N . LEU A 1 335 ? 93.041 85.639 112.968 1.00 9.78 335 LEU A N 1
ATOM 2728 C CA . LEU A 1 335 ? 93.616 86.612 112.050 1.00 16.90 335 LEU A CA 1
ATOM 2729 C C . LEU A 1 335 ? 93.206 86.290 110.617 1.00 15.13 335 LEU A C 1
ATOM 2730 O O . LEU A 1 335 ? 92.811 85.166 110.303 1.00 29.36 335 LEU A O 1
ATOM 2735 N N . ARG A 1 336 ? 93.259 87.310 109.757 1.00 25.76 336 ARG A N 1
ATOM 2736 C CA . ARG A 1 336 ? 93.117 87.111 108.318 1.00 25.52 336 ARG A CA 1
ATOM 2737 C C . ARG A 1 336 ? 94.224 86.206 107.795 1.00 32.70 336 ARG A C 1
ATOM 2738 O O . ARG A 1 336 ? 95.355 86.246 108.280 1.00 43.03 336 ARG A O 1
ATOM 2746 N N . SER A 1 337 ? 93.892 85.375 106.807 1.00 17.55 337 SER A N 1
ATOM 2747 C CA . SER A 1 337 ? 94.908 84.515 106.212 1.00 12.96 337 SER A CA 1
ATOM 2748 C C . SER A 1 337 ? 95.880 85.301 105.337 1.00 17.72 337 SER A C 1
ATOM 2749 O O . SER A 1 337 ? 97.036 84.890 105.174 1.00 31.04 337 SER A O 1
ATOM 2752 N N . SER A 1 338 ? 95.448 86.441 104.796 1.00 10.08 338 SER A N 1
ATOM 2753 C CA . SER A 1 338 ? 96.310 87.243 103.934 1.00 14.22 338 SER A CA 1
ATOM 2754 C C . SER A 1 338 ? 97.396 87.987 104.703 1.00 17.24 338 SER A C 1
ATOM 2755 O O . SER A 1 338 ? 98.467 88.233 104.141 1.00 21.59 338 SER A O 1
ATOM 2758 N N . SER A 1 339 ? 97.171 88.307 105.981 1.00 15.40 339 SER A N 1
ATOM 2759 C CA . SER A 1 339 ? 98.216 88.939 106.784 1.00 8.85 339 SER A CA 1
ATOM 2760 C C . SER A 1 339 ? 99.340 87.960 107.103 1.00 18.03 339 SER A C 1
ATOM 2761 O O . SER A 1 339 ? 100.525 88.315 107.038 1.00 24.09 339 SER A O 1
ATOM 2764 N N . LEU A 1 340 ? 98.985 86.710 107.395 1.00 13.71 340 LEU A N 1
ATOM 2765 C CA . LEU A 1 340 ? 99.978 85.665 107.612 1.00 8.50 340 LEU A CA 1
ATOM 2766 C C . LEU A 1 340 ? 100.689 85.286 106.318 1.00 11.02 340 LEU A C 1
ATOM 2767 O O . LEU A 1 340 ? 101.888 84.971 106.342 1.00 23.37 340 LEU A O 1
ATOM 2772 N N . ALA A 1 341 ? 99.980 85.353 105.185 1.00 10.92 341 ALA A N 1
ATOM 2773 C CA . ALA A 1 341 ? 100.610 85.149 103.883 1.00 11.91 341 ALA A CA 1
ATOM 2774 C C . ALA A 1 341 ? 101.634 86.238 103.579 1.00 15.50 341 ALA A C 1
ATOM 2775 O O . ALA A 1 341 ? 102.743 85.948 103.109 1.00 28.20 341 ALA A O 1
ATOM 2777 N N . ARG A 1 342 ? 101.275 87.494 103.868 1.00 10.32 342 ARG A N 1
ATOM 2778 C CA . ARG A 1 342 ? 102.164 88.638 103.677 1.00 8.77 342 ARG A CA 1
ATOM 2779 C C . ARG A 1 342 ? 103.408 88.551 104.557 1.00 14.83 342 ARG A C 1
ATOM 2780 O O . ARG A 1 342 ? 104.523 88.865 104.101 1.00 25.28 342 ARG A O 1
ATOM 2788 N N . TYR A 1 343 ? 103.233 88.106 105.810 1.00 9.90 343 TYR A N 1
ATOM 2789 C CA . TYR A 1 343 ? 104.370 87.842 106.694 1.00 9.12 343 TYR A CA 1
ATOM 2790 C C . TYR A 1 343 ? 105.288 86.763 106.126 1.00 14.24 343 TYR A C 1
ATOM 2791 O O . TYR A 1 343 ? 106.517 86.879 106.217 1.00 28.90 343 TYR A O 1
ATOM 2800 N N . SER A 1 344 ? 104.702 85.694 105.564 1.00 6.63 344 SER A N 1
ATOM 2801 C CA . SER A 1 344 ? 105.503 84.605 105.004 1.00 0.00 344 SER A CA 1
ATOM 2802 C C . SER A 1 344 ? 106.346 85.057 103.812 1.00 12.91 344 SER A C 1
ATOM 2803 O O . SER A 1 344 ? 107.527 84.695 103.715 1.00 24.95 344 SER A O 1
ATOM 2806 N N . GLU A 1 345 ? 105.765 85.869 102.914 1.00 12.32 345 GLU A N 1
ATOM 2807 C CA . GLU A 1 345 ? 106.528 86.393 101.773 1.00 10.74 345 GLU A CA 1
ATOM 2808 C C . GLU A 1 345 ? 107.653 87.329 102.208 1.00 10.71 345 GLU A C 1
ATOM 2809 O O . GLU A 1 345 ? 108.769 87.248 101.667 1.00 23.34 345 GLU A O 1
ATOM 2815 N N . ARG A 1 346 ? 107.385 88.204 103.190 1.00 11.44 346 ARG A N 1
ATOM 2816 C CA . ARG A 1 346 ? 108.424 89.098 103.703 1.00 6.87 346 ARG A CA 1
ATOM 2817 C C . ARG A 1 346 ? 109.559 88.336 104.383 1.00 10.24 346 ARG A C 1
ATOM 2818 O O . ARG A 1 346 ? 110.736 88.679 104.199 1.00 23.68 346 ARG A O 1
ATOM 2826 N N . MET A 1 347 ? 109.224 87.286 105.144 1.00 6.64 347 MET A N 1
ATOM 2827 C CA . MET A 1 347 ? 110.233 86.478 105.825 1.00 2.84 347 MET A CA 1
ATOM 2828 C C . MET A 1 347 ? 111.117 85.733 104.831 1.00 12.44 347 MET A C 1
ATOM 2829 O O . MET A 1 347 ? 112.343 85.685 105.000 1.00 21.43 347 MET A O 1
ATOM 2834 N N . LYS A 1 348 ? 110.510 85.146 103.787 1.00 15.83 348 LYS A N 1
ATOM 2835 C CA . LYS A 1 348 ? 111.285 84.406 102.788 1.00 6.96 348 LYS A CA 1
ATOM 2836 C C . LYS A 1 348 ? 112.201 85.317 101.974 1.00 11.48 348 LYS A C 1
ATOM 2837 O O . LYS A 1 348 ? 113.343 84.935 101.669 1.00 20.60 348 LYS A O 1
ATOM 2843 N N . ARG A 1 349 ? 111.731 86.529 101.631 1.00 5.02 349 ARG A N 1
ATOM 2844 C CA . ARG A 1 349 ? 112.599 87.486 100.944 1.00 3.52 349 ARG A CA 1
ATOM 2845 C C . ARG A 1 349 ? 113.759 87.941 101.826 1.00 10.82 349 ARG A C 1
ATOM 2846 O O . ARG A 1 349 ? 114.884 88.104 101.334 1.00 19.81 349 ARG A O 1
ATOM 2854 N N . GLY A 1 350 ? 113.507 88.136 103.127 1.00 9.92 350 GLY A N 1
ATOM 2855 C CA . GLY A 1 350 ? 114.577 88.526 104.039 1.00 2.72 350 GLY A CA 1
ATOM 2856 C C . GLY A 1 350 ? 115.650 87.467 104.217 1.00 8.02 350 GLY A C 1
ATOM 2857 O O . GLY A 1 350 ? 116.845 87.779 104.230 1.00 20.80 350 GLY A O 1
ATOM 2858 N N . VAL A 1 351 ? 115.237 86.198 104.337 1.00 5.60 351 VAL A N 1
ATOM 2859 C CA . VAL A 1 351 ? 116.198 85.100 104.476 1.00 10.25 351 VAL A CA 1
ATOM 2860 C C . VAL A 1 351 ? 117.004 84.904 103.190 1.00 19.03 351 VAL A C 1
ATOM 2861 O O . VAL A 1 351 ? 118.226 84.683 103.239 1.00 19.13 351 VAL A O 1
ATOM 2865 N N . ARG A 1 352 ? 116.347 85.019 102.026 1.00 15.35 352 ARG A N 1
ATOM 2866 C CA . ARG A 1 352 ? 117.041 84.890 100.746 1.00 5.02 352 ARG A CA 1
ATOM 2867 C C . ARG A 1 352 ? 118.053 86.018 100.522 1.00 9.59 352 ARG A C 1
ATOM 2868 O O . ARG A 1 352 ? 119.169 85.773 100.035 1.00 20.29 352 ARG A O 1
ATOM 2876 N N . LEU A 1 353 ? 117.711 87.246 100.932 1.00 12.26 353 LEU A N 1
ATOM 2877 C CA . LEU A 1 353 ? 118.657 88.358 100.839 1.00 9.04 353 LEU A CA 1
ATOM 2878 C C . LEU A 1 353 ? 119.834 88.200 101.800 1.00 14.80 353 LEU A C 1
ATOM 2879 O O . LEU A 1 353 ? 120.971 88.548 101.442 1.00 29.47 353 LEU A O 1
ATOM 2884 N N . ALA A 1 354 ? 119.587 87.657 103.001 1.00 14.47 354 ALA A N 1
ATOM 2885 C CA . ALA A 1 354 ? 120.671 87.401 103.951 1.00 10.20 354 ALA A CA 1
ATOM 2886 C C . ALA A 1 354 ? 121.650 86.351 103.429 1.00 17.22 354 ALA A C 1
ATOM 2887 O O . ALA A 1 354 ? 122.870 86.491 103.600 1.00 24.00 354 ALA A O 1
ATOM 2889 N N . LYS A 1 355 ? 121.132 85.301 102.779 1.00 20.38 355 LYS A N 1
ATOM 2890 C CA . LYS A 1 355 ? 121.997 84.283 102.177 1.00 9.80 355 LYS A CA 1
ATOM 2891 C C . LYS A 1 355 ? 122.812 84.842 101.012 1.00 20.42 355 LYS A C 1
ATOM 2892 O O . LYS A 1 355 ? 123.981 84.471 100.827 1.00 27.80 355 LYS A O 1
ATOM 2898 N N . ALA A 1 356 ? 122.200 85.719 100.201 1.00 22.05 356 ALA A N 1
ATOM 2899 C CA . ALA A 1 356 ? 122.931 86.376 99.115 1.00 13.80 356 ALA A CA 1
ATOM 2900 C C . ALA A 1 356 ? 124.067 87.261 99.628 1.00 11.04 356 ALA A C 1
ATOM 2901 O O . ALA A 1 356 ? 125.164 87.257 99.051 1.00 20.24 356 ALA A O 1
ATOM 2903 N N . THR A 1 357 ? 123.842 87.984 100.731 1.00 15.28 357 THR A N 1
ATOM 2904 C CA . THR A 1 357 ? 124.896 88.812 101.322 1.00 14.54 357 THR A CA 1
ATOM 2905 C C . THR A 1 357 ? 126.007 87.960 101.944 1.00 19.94 357 THR A C 1
ATOM 2906 O O . THR A 1 357 ? 127.193 88.321 101.859 1.00 25.30 357 THR A O 1
ATOM 2910 N N . MET A 1 358 ? 125.631 86.822 102.548 1.00 24.46 358 MET A N 1
ATOM 2911 C CA . MET A 1 358 ? 126.593 85.839 103.055 1.00 18.63 358 MET A CA 1
ATOM 2912 C C . MET A 1 358 ? 127.513 85.314 101.956 1.00 22.06 358 MET A C 1
ATOM 2913 O O . MET A 1 358 ? 128.734 85.238 102.140 1.00 23.70 358 MET A O 1
ATOM 2918 N N . ASP A 1 359 ? 126.931 84.946 100.806 1.00 18.84 359 ASP A N 1
ATOM 2919 C CA . ASP A 1 359 ? 127.711 84.462 99.664 1.00 11.70 359 ASP A CA 1
ATOM 2920 C C . ASP A 1 359 ? 128.632 85.546 99.107 1.00 20.01 359 ASP A C 1
ATOM 2921 O O . ASP A 1 359 ? 129.799 85.277 98.763 1.00 26.69 359 ASP A O 1
ATOM 2926 N N . SER A 1 360 ? 128.111 86.780 99.023 1.00 27.32 360 SER A N 1
ATOM 2927 C CA . SER A 1 360 ? 128.870 87.928 98.528 1.00 19.50 360 SER A CA 1
ATOM 2928 C C . SER A 1 360 ? 130.098 88.219 99.383 1.00 20.35 360 SER A C 1
ATOM 2929 O O . SER A 1 360 ? 131.182 88.477 98.853 1.00 27.74 360 SER A O 1
ATOM 2932 N N . LYS A 1 361 ? 129.955 88.181 100.706 1.00 29.18 361 LYS A N 1
ATOM 2933 C CA . LYS A 1 361 ? 131.131 88.436 101.534 1.00 18.62 361 LYS A CA 1
ATOM 2934 C C . LYS A 1 361 ? 132.044 87.220 101.688 1.00 23.41 361 LYS A C 1
ATOM 2935 O O . LYS A 1 361 ? 133.243 87.397 101.943 1.00 29.17 361 LYS A O 1
ATOM 2941 N N . ASN A 1 362 ? 131.526 85.993 101.532 1.00 26.59 362 ASN A N 1
ATOM 2942 C CA . ASN A 1 362 ? 132.402 84.819 101.545 1.00 24.37 362 ASN A CA 1
ATOM 2943 C C . ASN A 1 362 ? 133.327 84.777 100.335 1.00 31.63 362 ASN A C 1
ATOM 2944 O O . ASN A 1 362 ? 134.451 84.265 100.436 1.00 35.59 362 ASN A O 1
ATOM 2949 N N . ARG A 1 363 ? 132.868 85.286 99.179 1.00 30.03 363 ARG A N 1
ATOM 2950 C CA . ARG A 1 363 ? 133.770 85.421 98.027 1.00 27.29 363 ARG A CA 1
ATOM 2951 C C . ARG A 1 363 ? 134.938 86.365 98.319 1.00 28.59 363 ARG A C 1
ATOM 2952 O O . ARG A 1 363 ? 136.084 86.092 97.932 1.00 32.23 363 ARG A O 1
ATOM 2960 N N . ILE A 1 364 ? 134.667 87.460 99.031 1.00 31.67 364 ILE A N 1
ATOM 2961 C CA . ILE A 1 364 ? 135.699 88.427 99.393 1.00 33.39 364 ILE A CA 1
ATOM 2962 C C . ILE A 1 364 ? 136.663 87.837 100.423 1.00 35.53 364 ILE A C 1
ATOM 2963 O O . ILE A 1 364 ? 137.876 88.074 100.360 1.00 39.25 364 ILE A O 1
ATOM 2968 N N . ARG A 1 365 ? 136.145 87.042 101.370 1.00 33.76 365 ARG A N 1
ATOM 2969 C CA . ARG A 1 365 ? 137.018 86.361 102.329 1.00 28.94 365 ARG A CA 1
ATOM 2970 C C . ARG A 1 365 ? 137.899 85.305 101.663 1.00 37.12 365 ARG A C 1
ATOM 2971 O O . ARG A 1 365 ? 139.030 85.075 102.108 1.00 43.01 365 ARG A O 1
ATOM 2979 N N . GLU A 1 366 ? 137.388 84.618 100.633 1.00 42.02 366 GLU A N 1
ATOM 2980 C CA . GLU A 1 366 ? 138.242 83.720 99.853 1.00 42.32 366 GLU A CA 1
ATOM 2981 C C . GLU A 1 366 ? 139.325 84.478 99.097 1.00 47.79 366 GLU A C 1
ATOM 2982 O O . GLU A 1 366 ? 140.453 83.988 98.964 1.00 47.98 366 GLU A O 1
ATOM 2988 N N . ASN A 1 367 ? 138.979 85.644 98.539 1.00 51.57 367 ASN A N 1
ATOM 2989 C CA . ASN A 1 367 ? 139.931 86.399 97.723 1.00 47.05 367 ASN A CA 1
ATOM 2990 C C . ASN A 1 367 ? 141.100 86.942 98.545 1.00 49.73 367 ASN A C 1
ATOM 2991 O O . ASN A 1 367 ? 142.241 86.961 98.073 1.00 52.80 367 ASN A O 1
ATOM 2996 N N . LYS A 1 368 ? 140.840 87.387 99.771 1.00 47.45 368 LYS A N 1
ATOM 2997 C CA . LYS A 1 368 ? 141.865 88.006 100.602 1.00 46.73 368 LYS A CA 1
ATOM 2998 C C . LYS A 1 368 ? 142.439 8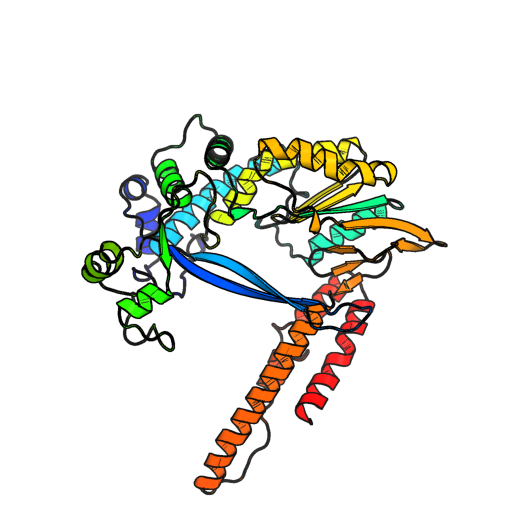7.066 101.656 1.00 47.13 368 LYS A C 1
ATOM 2999 O O . LYS A 1 368 ? 143.128 87.529 102.570 1.00 50.62 368 LYS A O 1
ATOM 3005 N N . GLY A 1 369 ? 142.192 85.766 101.541 1.00 46.88 369 GLY A N 1
ATOM 3006 C CA . GLY A 1 369 ? 142.817 84.795 102.427 1.00 49.53 369 GLY A CA 1
ATOM 3007 C C . GLY A 1 369 ? 142.314 84.787 103.853 1.00 54.50 369 GLY A C 1
ATOM 3008 O O . GLY A 1 369 ? 143.120 84.730 104.789 1.00 53.12 369 GLY A O 1
ATOM 3009 N N . GLU A 1 370 ? 141.003 84.857 104.045 1.00 55.12 370 GLU A N 1
ATOM 3010 C CA . GLU A 1 370 ? 140.399 84.796 105.364 1.00 49.43 370 GLU A CA 1
ATOM 3011 C C . GLU A 1 370 ? 139.447 83.611 105.443 1.00 51.10 370 GLU A C 1
ATOM 3012 O O . GLU A 1 370 ? 138.926 83.145 104.426 1.00 53.88 370 GLU A O 1
ATOM 3018 N N . ALA A 1 371 ? 139.253 83.113 106.662 1.00 46.98 371 ALA A N 1
ATOM 3019 C CA . ALA A 1 371 ? 138.357 81.988 106.889 1.00 46.60 371 ALA A CA 1
ATOM 3020 C C . ALA A 1 371 ? 136.902 82.395 106.690 1.00 45.92 371 ALA A C 1
ATOM 3021 O O . ALA A 1 371 ? 136.501 83.514 107.021 1.00 43.87 371 ALA A O 1
ATOM 3023 N N . LEU A 1 372 ? 136.114 81.476 106.136 1.00 38.62 372 LEU A N 1
ATOM 3024 C CA . LEU A 1 372 ? 134.705 81.732 105.865 1.00 33.58 372 LEU A CA 1
ATOM 3025 C C . LEU A 1 372 ? 133.887 81.769 107.148 1.00 32.67 372 LEU A C 1
ATOM 3026 O O . LEU A 1 372 ? 134.259 81.189 108.170 1.00 36.76 372 LEU A O 1
ATOM 3031 N N . LYS A 1 373 ? 132.758 82.467 107.084 1.00 30.78 373 LYS A N 1
ATOM 3032 C CA . LYS A 1 373 ? 131.859 82.616 108.214 1.00 29.31 373 LYS A CA 1
ATOM 3033 C C . LYS A 1 373 ? 130.458 82.163 107.832 1.00 28.82 373 LYS A C 1
ATOM 3034 O O . LYS A 1 373 ? 130.085 82.163 106.655 1.00 30.65 373 LYS A O 1
ATOM 3040 N N . ALA A 1 374 ? 129.695 81.758 108.844 1.00 22.67 374 ALA A N 1
ATOM 3041 C CA . ALA A 1 374 ? 128.330 81.297 108.649 1.00 19.34 374 ALA A CA 1
ATOM 3042 C C . ALA A 1 374 ? 127.370 82.482 108.531 1.00 25.29 374 ALA A C 1
ATOM 3043 O O . ALA A 1 374 ? 127.770 83.646 108.461 1.00 36.24 374 ALA A O 1
ATOM 3045 N N . LEU A 1 375 ? 126.078 82.167 108.499 1.00 20.05 375 LEU A N 1
ATOM 3046 C CA . LEU A 1 375 ? 125.042 83.180 108.350 1.00 16.49 375 LEU A CA 1
ATOM 3047 C C . LEU A 1 375 ? 124.841 83.938 109.659 1.00 22.64 375 LEU A C 1
ATOM 3048 O O . LEU A 1 375 ? 124.660 83.329 110.717 1.00 24.97 375 LEU A O 1
ATOM 3053 N N . PHE A 1 376 ? 124.894 85.265 109.588 1.00 29.54 376 PHE A N 1
ATOM 3054 C CA . PHE A 1 376 ? 124.559 86.109 110.731 1.00 20.57 376 PHE A CA 1
ATOM 3055 C C . PHE A 1 376 ? 123.046 86.252 110.797 1.00 20.85 376 PHE A C 1
ATOM 3056 O O . PHE A 1 376 ? 122.409 86.589 109.796 1.00 28.61 376 PHE A O 1
ATOM 3064 N N . LYS A 1 377 ? 122.461 86.001 111.969 1.00 15.04 377 LYS A N 1
ATOM 3065 C CA . LYS A 1 377 ? 121.006 85.983 112.069 1.00 17.39 377 LYS A CA 1
ATOM 3066 C C . LYS A 1 377 ? 120.466 86.710 113.297 1.00 15.81 377 LYS A C 1
ATOM 3067 O O . LYS A 1 377 ? 119.428 86.316 113.829 1.00 23.43 377 LYS A O 1
ATOM 3073 N N . LYS A 1 378 ? 121.145 87.761 113.757 1.00 15.51 378 LYS A N 1
ATOM 3074 C CA . LYS A 1 378 ? 120.548 88.656 114.743 1.00 14.37 378 LYS A CA 1
ATOM 3075 C C . LYS A 1 378 ? 119.395 89.446 114.139 1.00 20.59 378 LYS A C 1
ATOM 3076 O O . LYS A 1 378 ? 118.320 89.567 114.742 1.00 28.24 378 LYS A O 1
ATOM 3082 N N . LYS A 1 379 ? 119.614 90.008 112.948 1.00 16.99 379 LYS A N 1
ATOM 3083 C CA . LYS A 1 379 ? 118.615 90.854 112.306 1.00 12.21 379 LYS A CA 1
ATOM 3084 C C . LYS A 1 379 ? 117.423 90.039 111.818 1.00 16.14 379 LYS A C 1
ATOM 3085 O O . LYS A 1 379 ? 116.287 90.523 111.854 1.00 17.75 379 LYS A O 1
ATOM 3091 N N . LEU A 1 380 ? 117.663 88.801 111.374 1.00 14.23 380 LEU A N 1
ATOM 3092 C CA . LEU A 1 380 ? 116.578 87.913 110.957 1.00 9.45 380 LEU A CA 1
ATOM 3093 C C . LEU A 1 380 ? 115.659 87.557 112.120 1.00 12.01 380 LEU A C 1
ATOM 3094 O O . LEU A 1 380 ? 114.433 87.530 111.964 1.00 23.19 380 LEU A O 1
ATOM 3099 N N . TYR A 1 381 ? 116.234 87.300 113.294 1.00 4.19 381 TYR A N 1
ATOM 3100 C CA . TYR A 1 381 ? 115.424 86.994 114.468 1.00 5.45 381 TYR A CA 1
ATOM 3101 C C . TYR A 1 381 ? 114.718 88.234 114.997 1.00 12.77 381 TYR A C 1
ATOM 3102 O O . TYR A 1 381 ? 113.597 88.136 115.505 1.00 24.59 381 TYR A O 1
ATOM 3111 N N . ALA A 1 382 ? 115.364 89.402 114.904 1.00 11.17 382 ALA A N 1
ATOM 3112 C CA . ALA A 1 382 ? 114.721 90.646 115.320 1.00 3.34 382 ALA A CA 1
ATOM 3113 C C . ALA A 1 382 ? 113.564 91.020 114.399 1.00 15.91 382 ALA A C 1
ATOM 3114 O O . ALA A 1 382 ? 112.573 91.606 114.846 1.00 14.45 382 ALA A O 1
ATOM 3116 N N . ARG A 1 383 ? 113.674 90.702 113.111 1.00 19.70 383 ARG A N 1
ATOM 3117 C CA . ARG A 1 383 ? 112.619 91.059 112.173 1.00 0.00 383 ARG A CA 1
ATOM 3118 C C . ARG A 1 383 ? 111.481 90.044 112.164 1.00 5.31 383 ARG A C 1
ATOM 3119 O O . ARG A 1 383 ? 110.315 90.426 112.039 1.00 18.70 383 ARG A O 1
ATOM 3127 N N . TYR A 1 384 ? 111.783 88.748 112.266 1.00 8.65 384 TYR A N 1
ATOM 3128 C CA . TYR A 1 384 ? 110.808 87.730 111.890 1.00 4.19 384 TYR A CA 1
ATOM 3129 C C . TYR A 1 384 ? 110.505 86.703 112.974 1.00 5.16 384 TYR A C 1
ATOM 3130 O O . TYR A 1 384 ? 109.866 85.691 112.677 1.00 17.00 384 TYR A O 1
ATOM 3139 N N . SER A 1 385 ? 110.931 86.922 114.212 1.00 11.45 385 SER A N 1
ATOM 3140 C CA . SER A 1 385 ? 110.614 86.003 115.295 1.00 12.48 385 SER A CA 1
ATOM 3141 C C . SER A 1 385 ? 110.201 86.799 116.523 1.00 10.56 385 SER A C 1
ATOM 3142 O O . SER A 1 385 ? 110.252 88.029 116.541 1.00 11.63 385 SER A O 1
ATOM 3145 N N . HIS A 1 386 ? 109.775 86.070 117.557 1.00 23.31 386 HIS A N 1
ATOM 3146 C CA . HIS A 1 386 ? 109.164 86.674 118.737 1.00 18.27 386 HIS A CA 1
ATOM 3147 C C . HIS A 1 386 ? 110.148 87.439 119.618 1.00 21.67 386 HIS A C 1
ATOM 3148 O O . HIS A 1 386 ? 109.708 88.168 120.511 1.00 32.01 386 HIS A O 1
ATOM 3155 N N . ILE A 1 387 ? 111.459 87.285 119.409 1.00 11.78 387 ILE A N 1
ATOM 3156 C CA . ILE A 1 387 ? 112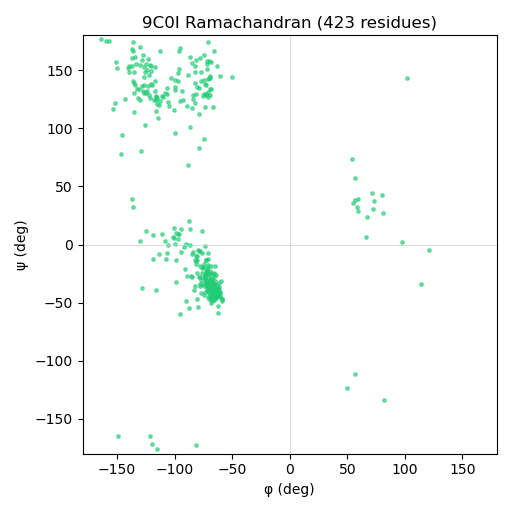.431 88.054 120.183 1.00 11.50 387 ILE A CA 1
ATOM 3157 C C . ILE A 1 387 ? 112.422 89.528 119.761 1.00 20.36 387 ILE A C 1
ATOM 3158 O O . ILE A 1 387 ? 112.791 90.410 120.547 1.00 30.18 387 ILE A O 1
ATOM 3163 N N . GLY A 1 388 ? 111.966 89.828 118.545 1.00 18.17 388 GLY A N 1
ATOM 3164 C CA . GLY A 1 388 ? 111.826 91.204 118.129 1.00 13.26 388 GLY A CA 1
ATOM 3165 C C . GLY A 1 388 ? 110.695 91.910 118.848 1.00 20.80 388 GLY A C 1
ATOM 3166 O O . GLY A 1 388 ? 109.769 91.299 119.372 1.00 26.55 388 GLY A O 1
ATOM 3167 N N . ARG A 1 389 ? 110.783 93.233 118.874 1.00 25.39 389 ARG A N 1
ATOM 3168 C CA . ARG A 1 389 ? 109.885 94.039 119.681 1.00 27.62 389 ARG A CA 1
ATOM 3169 C C . ARG A 1 389 ? 108.945 94.914 118.870 1.00 29.53 389 ARG A C 1
ATOM 3170 O O . ARG A 1 389 ? 108.042 95.520 119.454 1.00 35.05 389 ARG A O 1
ATOM 3178 N N . ARG A 1 390 ? 109.125 94.998 117.556 1.00 31.94 390 ARG A N 1
ATOM 3179 C CA . ARG A 1 390 ? 108.336 95.899 116.731 1.00 29.92 390 ARG A CA 1
ATOM 3180 C C . ARG A 1 390 ? 107.911 95.211 115.443 1.00 37.28 390 ARG A C 1
ATOM 3181 O O . ARG A 1 390 ? 107.904 95.822 114.372 1.00 50.64 390 ARG A O 1
ATOM 3189 N N . ASN A 1 391 ? 107.556 93.938 115.516 1.0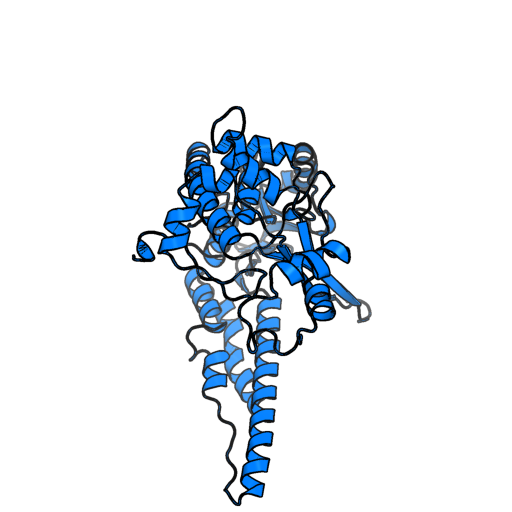0 22.19 391 ASN A N 1
ATOM 3190 C CA . ASN A 1 391 ? 107.297 93.147 114.321 1.00 19.56 391 ASN A CA 1
ATOM 3191 C C . ASN A 1 391 ? 105.858 92.624 114.301 1.00 24.39 391 ASN A C 1
ATOM 3192 O O . ASN A 1 391 ? 105.015 93.039 115.095 1.00 28.27 391 ASN A O 1
ATOM 3197 N N . PHE A 1 392 ? 105.586 91.740 113.336 1.00 24.96 392 PHE A N 1
ATOM 3198 C CA . PHE A 1 392 ? 104.247 91.186 113.143 1.00 23.73 392 PHE A CA 1
ATOM 3199 C C . PHE A 1 392 ? 103.815 90.308 114.310 1.00 32.36 392 PHE A C 1
ATOM 3200 O O . PHE A 1 392 ? 102.621 90.249 114.635 1.00 38.89 392 PHE A O 1
ATOM 3208 N N . LEU A 1 393 ? 104.761 89.621 114.947 1.00 27.88 393 LEU A N 1
ATOM 3209 C CA . LEU A 1 393 ? 104.403 88.701 116.018 1.00 15.87 393 LEU A CA 1
ATOM 3210 C C . LEU A 1 393 ? 104.009 89.436 117.289 1.00 19.38 393 LEU A C 1
ATOM 3211 O O . LEU A 1 393 ? 103.189 88.927 118.056 1.00 31.37 393 LEU A O 1
ATOM 3216 N N . THR A 1 394 ? 104.549 90.636 117.516 1.00 14.71 394 THR A N 1
ATOM 3217 C CA . THR A 1 394 ? 104.108 91.427 118.659 1.00 14.71 394 THR A CA 1
ATOM 3218 C C . THR A 1 394 ? 102.685 91.933 118.468 1.00 20.94 394 THR A C 1
ATOM 3219 O O . THR A 1 394 ? 101.910 91.950 119.431 1.00 35.95 394 THR A O 1
ATOM 3223 N N . TYR A 1 395 ? 102.317 92.273 117.226 1.00 24.31 395 TYR A N 1
ATOM 3224 C CA . TYR A 1 395 ? 100.930 92.576 116.879 1.00 23.11 395 TYR A CA 1
ATOM 3225 C C . TYR A 1 395 ? 100.023 91.377 117.102 1.00 28.42 395 TYR A C 1
ATOM 3226 O O . TYR A 1 395 ? 98.914 91.520 117.627 1.00 31.45 395 TYR A O 1
ATOM 3235 N N . GLY A 1 396 ? 100.477 90.190 116.692 1.00 24.64 396 GLY A N 1
ATOM 3236 C CA . GLY A 1 396 ? 99.670 88.990 116.855 1.00 3.79 396 GLY A CA 1
ATOM 3237 C C . GLY A 1 396 ? 99.445 88.593 118.304 1.00 12.28 396 GLY A C 1
ATOM 3238 O O . GLY A 1 396 ? 98.332 88.228 118.688 1.00 26.34 396 GLY A O 1
ATOM 3239 N N . TYR A 1 397 ? 100.492 88.660 119.128 1.00 17.40 397 TYR A N 1
ATOM 3240 C CA . TYR A 1 397 ? 100.322 88.308 120.535 1.00 17.13 397 TYR A CA 1
ATOM 3241 C C . TYR A 1 397 ? 99.578 89.393 121.305 1.00 13.77 397 TYR A C 1
ATOM 3242 O O . TYR A 1 397 ? 98.853 89.082 122.257 1.00 25.54 397 TYR A O 1
ATOM 3251 N N . ARG A 1 398 ? 99.702 90.653 120.879 1.00 12.81 398 ARG A N 1
ATOM 3252 C CA . ARG A 1 398 ? 98.890 91.730 121.433 1.00 14.49 398 ARG A CA 1
ATOM 3253 C C . ARG A 1 398 ? 97.410 91.546 121.106 1.00 15.98 398 ARG A C 1
ATOM 3254 O O . ARG A 1 398 ? 96.545 91.766 121.966 1.00 17.61 398 ARG A O 1
ATOM 3262 N N . ALA A 1 399 ? 97.108 91.117 119.875 1.00 19.79 399 ALA A N 1
ATOM 3263 C CA . ALA A 1 399 ? 95.733 90.825 119.480 1.00 5.57 399 ALA A CA 1
ATOM 3264 C C . ALA A 1 399 ? 95.181 89.606 120.208 1.00 13.61 399 ALA A C 1
ATOM 3265 O O . ALA A 1 399 ? 93.989 89.556 120.525 1.00 29.01 399 ALA A O 1
ATOM 3267 N N . ALA A 1 400 ? 96.023 88.595 120.439 1.00 15.61 400 ALA A N 1
ATOM 3268 C CA . ALA A 1 400 ? 95.592 87.420 121.192 1.00 8.36 400 ALA A CA 1
ATOM 3269 C C . ALA A 1 400 ? 95.325 87.756 122.653 1.00 16.28 400 ALA A C 1
ATOM 3270 O O . ALA A 1 400 ? 94.447 87.158 123.281 1.00 17.52 400 ALA A O 1
ATOM 3272 N N . LYS A 1 401 ? 96.089 88.695 123.216 1.00 20.54 401 LYS A N 1
ATOM 3273 C CA . LYS A 1 401 ? 95.848 89.131 124.587 1.00 12.80 401 LYS A CA 1
ATOM 3274 C C . LYS A 1 401 ? 94.566 89.951 124.709 1.00 22.60 401 LYS A C 1
ATOM 3275 O O . LYS A 1 401 ? 93.793 89.757 125.654 1.00 27.32 401 LYS A O 1
ATOM 3281 N N . ILE A 1 402 ? 94.342 90.895 123.786 1.00 21.49 402 ILE A N 1
ATOM 3282 C CA . ILE A 1 402 ? 93.180 91.780 123.886 1.00 16.39 402 ILE A CA 1
ATOM 3283 C C . ILE A 1 402 ? 91.878 91.025 123.627 1.00 18.40 402 ILE A C 1
ATOM 3284 O O . ILE A 1 402 ? 90.926 91.122 124.409 1.00 28.06 402 ILE A O 1
ATOM 3289 N N . MET A 1 403 ? 91.829 90.219 122.576 1.00 18.27 403 MET A N 1
ATOM 3290 C CA . MET A 1 403 ? 90.586 89.565 122.190 1.00 14.17 403 MET A CA 1
ATOM 3291 C C . MET A 1 403 ? 90.308 88.277 122.945 1.00 16.22 403 MET A C 1
ATOM 3292 O O . MET A 1 403 ? 89.200 87.748 122.813 1.00 24.67 403 MET A O 1
ATOM 3297 N N . ASN A 1 404 ? 91.264 87.813 123.756 1.00 25.18 404 ASN A N 1
ATOM 3298 C CA . ASN A 1 404 ? 91.228 86.565 124.527 1.00 28.02 404 ASN A CA 1
ATOM 3299 C C . ASN A 1 404 ? 90.934 85.384 123.588 1.00 29.94 404 ASN A C 1
ATOM 3300 O O . ASN A 1 404 ? 89.811 84.892 123.454 1.00 35.46 404 ASN A O 1
ATOM 3305 N N . SER A 1 405 ? 91.955 85.037 122.811 1.00 18.25 405 SER A N 1
ATOM 3306 C CA . SER A 1 405 ? 91.836 84.039 121.753 1.00 20.02 405 SER A CA 1
ATOM 3307 C C . SER A 1 405 ? 93.032 83.101 121.812 1.00 21.03 405 SER A C 1
ATOM 3308 O O . SER A 1 405 ? 94.169 83.520 121.572 1.00 32.85 405 SER A O 1
ATOM 3311 N N . LYS A 1 406 ? 92.777 81.833 122.138 1.00 21.01 406 LYS A N 1
ATOM 3312 C CA . LYS A 1 406 ? 93.805 80.809 122.021 1.00 23.90 406 LYS A CA 1
ATOM 3313 C C . LYS A 1 406 ? 94.019 80.383 120.576 1.00 22.61 406 LYS A C 1
ATOM 3314 O O . LYS A 1 406 ? 95.068 79.816 120.255 1.00 32.39 406 LYS A O 1
ATOM 3320 N N . ALA A 1 407 ? 93.042 80.640 119.707 1.00 14.53 407 ALA A N 1
ATOM 3321 C CA . ALA A 1 407 ? 93.149 80.266 118.303 1.00 10.30 407 ALA A CA 1
ATOM 3322 C C . ALA A 1 407 ? 94.172 81.122 117.563 1.00 18.15 407 ALA A C 1
ATOM 3323 O O . ALA A 1 407 ? 94.859 80.629 116.659 1.00 24.93 407 ALA A O 1
ATOM 3325 N N . ILE A 1 408 ? 94.290 82.403 117.934 1.00 18.87 408 ILE A N 1
ATOM 3326 C CA . ILE A 1 408 ? 95.324 83.268 117.367 1.00 9.11 408 ILE A CA 1
ATOM 3327 C C . ILE A 1 408 ? 96.710 82.788 117.791 1.00 18.54 408 ILE A C 1
ATOM 3328 O O . ILE A 1 408 ? 97.642 82.744 116.974 1.00 22.46 408 ILE A O 1
ATOM 3333 N N . LYS A 1 409 ? 96.849 82.373 119.057 1.00 14.14 409 LYS A N 1
ATOM 3334 C CA . LYS A 1 409 ? 98.093 81.782 119.546 1.00 11.18 409 LYS A CA 1
ATOM 3335 C C . LYS A 1 409 ? 98.433 80.477 118.832 1.00 14.27 409 LYS A C 1
ATOM 3336 O O . LYS A 1 409 ? 99.608 80.193 118.579 1.00 24.60 409 LYS A O 1
ATOM 3342 N N . ARG A 1 410 ? 97.423 79.666 118.510 1.00 12.72 410 ARG A N 1
ATOM 3343 C CA . ARG A 1 410 ? 97.680 78.452 117.742 1.00 7.12 410 ARG A CA 1
ATOM 3344 C C . ARG A 1 410 ? 98.029 78.754 116.286 1.00 18.03 410 ARG A C 1
ATOM 3345 O O . ARG A 1 410 ? 98.705 77.950 115.638 1.00 28.35 410 ARG A O 1
ATOM 3353 N N . GLN A 1 411 ? 97.576 79.894 115.756 1.00 17.83 411 GLN A N 1
ATOM 3354 C CA . GLN A 1 411 ? 98.050 80.336 114.445 1.00 9.78 411 GLN A CA 1
ATOM 3355 C C . GLN A 1 411 ? 99.509 80.773 114.486 1.00 13.33 411 GLN A C 1
ATOM 3356 O O . GLN A 1 411 ? 100.271 80.485 113.558 1.00 18.51 411 GLN A O 1
ATOM 3362 N N . LEU A 1 412 ? 99.915 81.478 115.544 1.00 15.62 412 LEU A N 1
ATOM 3363 C CA . LEU A 1 412 ? 101.260 82.049 115.580 1.00 3.24 412 LEU A CA 1
ATOM 3364 C C . LEU A 1 412 ? 102.332 81.050 115.995 1.00 18.30 412 LEU A C 1
ATOM 3365 O O . LEU A 1 412 ? 103.521 81.329 115.814 1.00 22.62 412 LEU A O 1
ATOM 3370 N N . LYS A 1 413 ? 101.940 79.925 116.590 1.00 22.97 413 LYS A N 1
ATOM 3371 C CA . LYS A 1 413 ? 102.895 78.947 117.113 1.00 10.56 413 LYS A CA 1
ATOM 3372 C C . LYS A 1 413 ? 103.832 78.278 116.090 1.00 16.73 413 LYS A C 1
ATOM 3373 O O . LYS A 1 413 ? 105.021 78.137 116.421 1.00 27.68 413 LYS A O 1
ATOM 3379 N N . PRO A 1 414 ? 103.422 77.836 114.882 1.00 17.58 414 PRO A N 1
ATOM 3380 C CA . PRO A 1 414 ? 104.418 77.215 113.986 1.00 16.90 414 PRO A CA 1
ATOM 3381 C C . PRO A 1 414 ? 105.416 78.170 113.332 1.00 23.06 414 PRO A C 1
ATOM 3382 O O . PRO A 1 414 ? 106.273 77.682 112.586 1.00 33.34 414 PRO A O 1
ATOM 3386 N N . LEU A 1 415 ? 105.335 79.487 113.560 1.00 20.92 415 LEU A N 1
ATOM 3387 C CA . LEU A 1 415 ? 106.116 80.440 112.769 1.00 12.54 415 LEU A CA 1
ATOM 3388 C C . LEU A 1 415 ? 107.605 80.433 113.114 1.00 19.66 415 LEU A C 1
ATOM 3389 O O . LEU A 1 415 ? 108.416 80.880 112.299 1.00 29.92 415 LEU A O 1
ATOM 3394 N N . GLN A 1 416 ? 107.978 79.976 114.312 1.00 17.42 416 GLN A N 1
ATOM 3395 C CA . GLN A 1 416 ? 109.389 79.905 114.696 1.00 17.82 416 GLN A CA 1
ATOM 3396 C C . GLN A 1 416 ? 110.136 78.847 113.888 1.00 27.33 416 GLN A C 1
ATOM 3397 O O . GLN A 1 416 ? 111.199 79.117 113.301 1.00 29.66 416 GLN A O 1
ATOM 3403 N N . LYS A 1 417 ? 109.581 77.630 113.842 1.00 33.92 417 LYS A N 1
ATOM 3404 C CA . LYS A 1 417 ? 110.223 76.522 113.148 1.00 26.62 417 LYS A CA 1
ATOM 3405 C C . LYS A 1 417 ? 110.217 76.712 111.639 1.00 32.84 417 LYS A C 1
ATOM 3406 O O . LYS A 1 417 ? 111.083 76.167 110.953 1.00 40.75 417 LYS A O 1
ATOM 3412 N N . ARG A 1 418 ? 109.267 77.483 111.106 1.00 18.84 418 ARG A N 1
ATOM 3413 C CA . ARG A 1 418 ? 109.283 77.783 109.678 1.00 23.55 418 ARG A CA 1
ATOM 3414 C C . ARG A 1 418 ? 110.423 78.725 109.316 1.00 24.45 418 ARG A C 1
ATOM 3415 O O . ARG A 1 418 ? 111.035 78.576 108.254 1.00 28.84 418 ARG A O 1
ATOM 3423 N N . LEU A 1 419 ? 110.727 79.692 110.188 1.00 19.43 419 LEU A N 1
ATOM 3424 C CA . LEU A 1 419 ? 111.896 80.547 110.000 1.00 16.88 419 LEU A CA 1
ATOM 3425 C C . LEU A 1 419 ? 113.187 79.742 110.100 1.00 19.50 419 LEU A C 1
ATOM 3426 O O . LEU A 1 419 ? 114.114 79.932 109.299 1.00 25.97 419 LEU A O 1
ATOM 3431 N N . GLU A 1 420 ? 113.251 78.816 111.065 1.00 28.84 420 GLU A N 1
ATOM 3432 C CA . GLU A 1 420 ? 114.433 77.963 111.204 1.00 25.39 420 GLU A CA 1
ATOM 3433 C C . GLU A 1 420 ? 114.614 77.015 110.013 1.00 24.37 420 GLU A C 1
ATOM 3434 O O . GLU A 1 420 ? 115.741 76.804 109.549 1.00 28.18 420 GLU A O 1
ATOM 3440 N N . ASN A 1 421 ? 113.518 76.463 109.486 1.00 23.18 421 ASN A N 1
ATOM 3441 C CA . ASN A 1 421 ? 113.612 75.588 108.320 1.00 26.11 421 ASN A CA 1
ATOM 3442 C C . ASN A 1 421 ? 113.907 76.370 107.048 1.00 28.92 421 ASN A C 1
ATOM 3443 O O . ASN A 1 421 ? 114.505 75.828 106.114 1.00 36.97 421 ASN A O 1
ATOM 3448 N N . GLU A 1 422 ? 113.453 77.623 106.971 1.00 24.73 422 GLU A N 1
ATOM 3449 C CA . GLU A 1 422 ? 113.804 78.472 105.839 1.00 18.85 422 GLU A CA 1
ATOM 3450 C C . GLU A 1 422 ? 115.286 78.827 105.861 1.00 26.23 422 GLU A C 1
ATOM 3451 O O . GLU A 1 422 ? 115.913 78.965 104.805 1.00 28.79 422 GLU A O 1
ATOM 3457 N N . ILE A 1 423 ? 115.852 79.005 107.060 1.00 25.29 423 ILE A N 1
ATOM 3458 C CA . ILE A 1 423 ? 117.296 79.199 107.202 1.00 17.54 423 ILE A CA 1
ATOM 3459 C C . ILE A 1 423 ? 118.054 77.941 106.782 1.00 26.12 423 ILE A C 1
ATOM 3460 O O . ILE A 1 423 ? 119.023 78.007 106.017 1.00 28.62 423 ILE A O 1
ATOM 3465 N N . LEU A 1 424 ? 117.598 76.770 107.241 1.00 38.39 424 LEU A N 1
ATOM 3466 C CA . LEU A 1 424 ? 118.259 75.517 106.874 1.00 37.02 424 LEU A CA 1
ATOM 3467 C C . LEU A 1 424 ? 118.017 75.096 105.427 1.00 33.53 424 LEU A C 1
ATOM 3468 O O . LEU A 1 424 ? 118.699 74.185 104.951 1.00 38.52 424 LEU A O 1
ATOM 3473 N N . LYS A 1 425 ? 117.059 75.706 104.733 1.00 36.76 425 LYS A N 1
ATOM 3474 C CA . LYS A 1 425 ? 116.700 75.321 103.366 1.00 40.08 425 LYS A CA 1
ATOM 3475 C C . LYS A 1 425 ? 117.802 75.603 102.348 1.00 43.22 425 LYS A C 1
ATOM 3476 O O . LYS A 1 425 ? 118.673 76.440 102.577 1.00 47.31 425 LYS A O 1
#

Radius of gyration: 25.69 Å; Cα contacts (8 Å, |Δi|>4): 561; chains: 1; bounding box: 78×64×46 Å

Secondary structure (DSSP, 8-state):
--GGG-TT-----S--SS----HHHHHHHHT-HHHHHT--PPPEEEE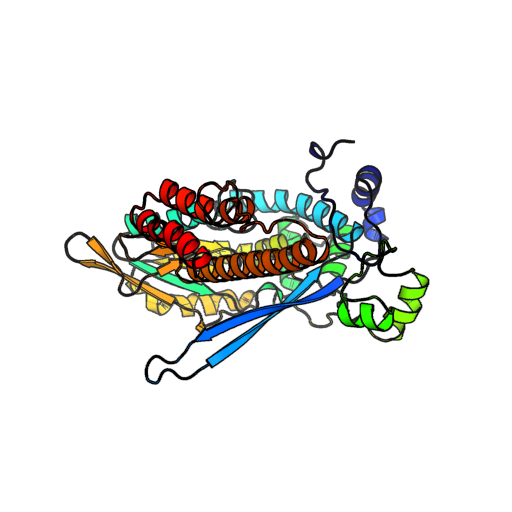EEEEEEE---TTT----EEEEEEEEEE--HHHHHHHHHHHHHHHHHHHHHHHHTT-TTTB-TTS--S--HHHHHHHHHHHHHHH-SEEEEEEEEESTTT--B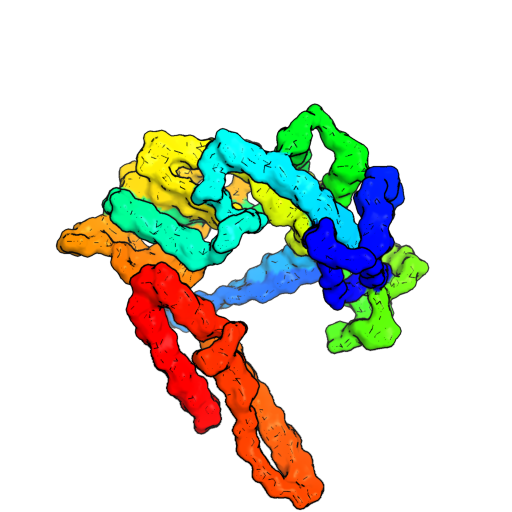HHHHHHHHHHHHT-SS--HHHHHHHHHHHS-EEEEHHHHHHHHT--SS-TTTT-SSSS-HHHIIIIIITTT-EEE--SSB---TTSSSHHHHHHHHTHHHHHHHHHHHHHTT-EEEEETTEEEEEE-GGGTTTHHHHHHHHTTTTT-EE-GGG-EEEEEEEETTEEEESSPEEETTEEE-SS-EEE-HHHHHHHHHHHHHHHHHHHHHHHHHHHHHHHTT--------HHHHHHHSTT-SSSHHHHHHHHHHHHT-HHHHHHHTTHHHHHHHHHH-

Sequence (425 aa):
MNNDDYPWFRKRGYLHFDEPVSLKKAVKYVSSPEKIIKHSFLPFLSFEVKSFKIKKDKSTKQLSKTEKLRPIAYSSHLDSHIYAFYAEYLTGHYELLIQENNLHENILAFRSLNKSNIEFAKRAFDTITEMGECSAVALDLSGFFDNLDHQILKHQWCKVIGTEALPQDHFAIYKSITRYSKVDKNRAYEILGISKNNPKYNRRKICTPVDFRNKIRKNGLIIVNNSQKGIPQGSPISALLSNIYMLDFDIEMRDYAQERGGHYYRYCDDMLFIVPTKYNKTLAGDVAQRIKHLKVELNTKKTEIRDFIYKDSTLVANMPLQYLGFIFDGSNILLRSSSLARYSERMKRGVRLAKATMDSKNRIRENKGEALKALFKKKLYARYSHIGRRNFLTYGYRAAKIMNSKAIKRQLKPLQKRLENEILK

Nearest PDB structures (foldseek):
  9c0j-assembly1_A  TM=9.961E-01  e=8.583E-78  Klebsiella pneumoniae
  7qxs-assembly1_A  TM=4.996E-01  e=2.748E-07  Homo sapiens
  7oea-assembly1_L  TM=5.786E-01  e=7.687E-06  Mammarenavirus lassaense
  7ela-assembly1_A  TM=5.890E-01  e=1.015E-05  Mammarenavirus lassaense
  7och-assembly1_L  TM=4.789E-01  e=1.820E-04  Mammarenavirus lassaense

Solvent-accessible surface area: 24819 Å² total; per-residue (Å²): 156,74,94,132,95,56,91,22,31,158,129,64,48,68,13,0,12,30,87,64,38,69,17,128,127,0,24,138,43,1,65,26,61,111,101,1,72,159,29,95,60,50,10,7,0,13,70,103,69,131,57,112,147,129,149,61,60,116,110,84,86,60,106,60,145,94,87,101,89,108,61,34,6,27,2,0,6,36,4,1,10,0,3,14,57,11,12,90,109,0,56,42,62,2,45,112,40,0,98,125,40,118,0,81,93,20,1,4,1,107,24,122,39,163,101,30,44,0,49,10,0,72,44,1,2,64,14,0,80,152,49,8,95,0,0,0,0,15,0,31,7,44,39,10,25,63,35,0,18,17,123,29,0,61,105,10,0,12,93,8,24,62,60,180,70,19,60,101,16,14,61,14,0,15,97,18,0,5,153,34,29,60,0,60,49,65,109,0,16,99,57,35,64,12,58,113,147,84,36,111,142,132,78,186,57,7,16,70,79,83,42,21,112,70,94,0,122,150,82,56,10,44,103,57,27,110,61,137,99,5,2,4,30,45,14,45,0,3,32,24,0,1,2,0,1,0,8,56,6,0,40,73,0,36,59,5,1,121,135,59,51,10,81,1,15,2,71,22,41,36,0,1,0,0,0,34,67,148,63,10,183,71,0,27,46,41,0,46,128,74,4,169,158,20,132,4,132,18,37,106,186,107,41,74,58,33,41,2,87,116,121,148,106,66,16,46,14,93,89,73,3,83,5,29,7,0,43,6,59,9,74,69,22,61,2,88,84,66,12,28,51,117,11,32,101,128,8,98,126,16,1,149,120,24,52,54,70,52,76,38,104,17,151,82,54,113,134,159,66,117,86,96,114,84,28,142,84,182,145,10,61,46,137,34,3,120,118,8,219,238,24,42,8,47,57,0,85,111,0,4,175,47,11,134,12,167,9,0,110,159,45,3,160,49,8,59,140,133,0,66,86,31,19,151,165

B-factor: mean 58.21, std 41.81, range [0.54, 156.7]